Protein AF-A0A1F5BTG6-F1 (afdb_monomer)

Structure (mmCIF, N/CA/C/O backbone):
data_AF-A0A1F5BTG6-F1
#
_entry.id   AF-A0A1F5BTG6-F1
#
loop_
_atom_site.group_PDB
_atom_site.id
_atom_site.type_symbol
_atom_site.label_atom_id
_atom_site.label_alt_id
_atom_site.label_comp_id
_atom_site.label_asym_id
_atom_site.label_entity_id
_atom_site.label_seq_id
_atom_site.pdbx_PDB_ins_code
_atom_site.Cartn_x
_atom_site.Cartn_y
_atom_site.Cartn_z
_atom_site.occupancy
_atom_site.B_iso_or_equiv
_atom_site.auth_seq_id
_atom_site.auth_comp_id
_atom_site.auth_asym_id
_atom_site.auth_atom_id
_atom_site.pdbx_PDB_model_num
ATOM 1 N N . MET A 1 1 ? 21.180 -3.484 -105.255 1.00 39.41 1 MET A N 1
ATOM 2 C CA . MET A 1 1 ? 22.622 -3.281 -105.509 1.00 39.41 1 MET A CA 1
ATOM 3 C C . MET A 1 1 ? 23.350 -3.537 -104.195 1.00 39.41 1 MET A C 1
ATOM 5 O O . MET A 1 1 ? 22.940 -2.986 -103.186 1.00 39.41 1 MET A O 1
ATOM 9 N N . HIS A 1 2 ? 24.281 -4.492 -104.203 1.00 38.62 2 HIS A N 1
ATOM 10 C CA . HIS A 1 2 ? 24.986 -5.088 -103.058 1.00 38.62 2 HIS A CA 1
ATOM 11 C C . HIS A 1 2 ? 25.896 -4.120 -102.271 1.00 38.62 2 HIS A C 1
ATOM 13 O O . HIS A 1 2 ? 26.519 -3.271 -102.896 1.00 38.62 2 HIS A O 1
ATOM 19 N N . MET A 1 3 ? 26.059 -4.336 -100.952 1.00 36.81 3 MET A N 1
ATOM 20 C CA . MET A 1 3 ? 27.291 -4.822 -100.259 1.00 36.81 3 MET A CA 1
ATOM 21 C C . MET A 1 3 ? 27.275 -4.434 -98.751 1.00 36.81 3 MET A C 1
ATOM 23 O O . MET A 1 3 ? 27.043 -3.273 -98.449 1.00 36.81 3 MET A O 1
ATOM 27 N N . VAL A 1 4 ? 27.218 -5.388 -97.794 1.00 46.12 4 VAL A N 1
ATOM 28 C CA . VAL A 1 4 ? 28.295 -5.981 -96.919 1.00 46.12 4 VAL A CA 1
ATOM 29 C C . VAL A 1 4 ? 29.025 -4.935 -96.032 1.00 46.12 4 VAL A C 1
ATOM 31 O O . VAL A 1 4 ? 29.441 -3.928 -96.580 1.00 46.12 4 VAL A O 1
ATOM 34 N N . TYR A 1 5 ? 29.195 -4.986 -94.693 1.00 41.00 5 TYR A N 1
ATOM 35 C CA . TYR A 1 5 ? 29.630 -5.981 -93.669 1.00 41.00 5 TYR A CA 1
ATOM 36 C C . TYR A 1 5 ? 29.145 -5.496 -92.265 1.00 41.00 5 TYR A C 1
ATOM 38 O O . TYR A 1 5 ? 29.094 -4.292 -92.045 1.00 41.00 5 TYR A O 1
ATOM 46 N N . TRP A 1 6 ? 28.569 -6.300 -91.356 1.00 41.28 6 TRP A N 1
ATOM 47 C CA . TRP A 1 6 ? 29.151 -7.127 -90.262 1.00 41.28 6 TRP A CA 1
ATOM 48 C C . TRP A 1 6 ? 30.270 -6.519 -89.368 1.00 41.28 6 TRP A C 1
ATOM 50 O O . TRP A 1 6 ? 31.371 -6.275 -89.846 1.00 41.28 6 TRP A O 1
ATOM 60 N N . GLN A 1 7 ? 29.975 -6.440 -88.051 1.00 37.97 7 GLN A N 1
ATOM 61 C CA . GLN A 1 7 ? 30.771 -6.907 -86.885 1.00 37.97 7 GLN A CA 1
ATOM 62 C C . GLN A 1 7 ? 31.171 -5.904 -85.761 1.00 37.97 7 GLN A C 1
ATOM 64 O O . GLN A 1 7 ? 31.916 -4.954 -85.960 1.00 37.97 7 GLN A O 1
ATOM 69 N N . GLU A 1 8 ? 30.645 -6.216 -84.563 1.00 39.84 8 GLU A N 1
ATOM 70 C CA . GLU A 1 8 ? 31.112 -6.060 -83.164 1.00 39.84 8 GLU A CA 1
ATOM 71 C C . GLU A 1 8 ? 32.089 -4.940 -82.744 1.00 39.84 8 GLU A C 1
ATOM 73 O O . GLU A 1 8 ? 33.246 -4.909 -83.151 1.00 39.84 8 GLU A O 1
ATOM 78 N N . ARG A 1 9 ? 31.716 -4.211 -81.675 1.00 43.03 9 ARG A N 1
ATOM 79 C CA . ARG A 1 9 ? 32.494 -4.247 -80.418 1.00 43.03 9 ARG A CA 1
ATOM 80 C C . ARG A 1 9 ? 31.725 -3.724 -79.204 1.00 43.03 9 ARG A C 1
ATOM 82 O O . ARG A 1 9 ? 31.220 -2.609 -79.164 1.00 43.03 9 ARG A O 1
ATOM 89 N N . THR A 1 10 ? 31.712 -4.582 -78.198 1.00 42.50 10 THR A N 1
ATOM 90 C CA . THR A 1 10 ? 31.412 -4.366 -76.786 1.00 42.50 10 THR A CA 1
ATOM 91 C C . THR A 1 10 ? 32.434 -3.461 -76.079 1.00 42.50 10 THR A C 1
ATOM 93 O O . THR A 1 10 ? 33.612 -3.470 -76.435 1.00 42.50 10 THR A O 1
ATOM 96 N N . PHE A 1 11 ? 31.986 -2.897 -74.947 1.00 40.28 11 PHE A N 1
ATOM 97 C CA . PHE A 1 11 ? 32.727 -2.639 -73.695 1.00 40.28 11 PHE A CA 1
ATOM 98 C C . PHE A 1 11 ? 33.263 -1.216 -73.396 1.00 40.28 11 PHE A C 1
ATOM 100 O O . PHE A 1 11 ? 33.964 -0.609 -74.196 1.00 40.28 11 PHE A O 1
ATOM 107 N N . ILE A 1 12 ? 33.037 -0.818 -72.124 1.00 42.66 12 ILE A N 1
ATOM 108 C CA . ILE A 1 12 ? 33.575 0.318 -71.329 1.00 42.66 12 ILE A CA 1
ATOM 109 C C . ILE A 1 12 ? 32.781 1.639 -71.509 1.00 42.66 12 ILE A C 1
ATOM 111 O O . ILE A 1 12 ? 32.830 2.245 -72.565 1.00 42.66 12 ILE A O 1
ATOM 115 N N . SER A 1 13 ? 32.008 2.163 -70.543 1.00 42.94 13 SER A N 1
ATOM 116 C CA . SER A 1 13 ? 32.310 2.341 -69.115 1.00 42.94 13 SER A CA 1
ATOM 117 C C . SER A 1 13 ? 31.089 2.168 -68.180 1.00 42.94 13 SER A C 1
ATOM 119 O O . SER A 1 13 ? 30.293 3.071 -67.934 1.00 42.94 13 SER A O 1
ATOM 121 N N . ASN A 1 14 ? 31.018 1.008 -67.524 1.00 42.38 14 ASN A N 1
ATOM 122 C CA . ASN A 1 14 ? 30.457 0.904 -66.176 1.00 42.38 14 ASN A CA 1
ATOM 123 C C . ASN A 1 14 ? 31.445 1.589 -65.226 1.00 42.38 14 ASN A C 1
ATOM 125 O O . ASN A 1 14 ? 32.495 1.003 -64.991 1.00 42.38 14 ASN A O 1
ATOM 129 N N . ASN A 1 15 ? 31.169 2.801 -64.720 1.00 45.69 15 ASN A N 1
ATOM 130 C CA . ASN A 1 15 ? 31.742 3.255 -63.433 1.00 45.69 15 ASN A CA 1
ATOM 131 C C . ASN A 1 15 ? 31.206 4.570 -62.834 1.00 45.69 15 ASN A C 1
ATOM 133 O O . ASN A 1 15 ? 31.690 4.962 -61.774 1.00 45.69 15 ASN A O 1
ATOM 137 N N . LEU A 1 16 ? 30.202 5.238 -63.419 1.00 41.59 16 LEU A N 1
ATOM 138 C CA . LEU A 1 16 ? 29.724 6.516 -62.856 1.00 41.59 16 LEU A CA 1
ATOM 139 C C . LEU A 1 16 ? 28.307 6.494 -62.263 1.00 41.59 16 LEU A C 1
ATOM 141 O O . LEU A 1 16 ? 28.033 7.255 -61.344 1.00 41.59 16 LEU A O 1
ATOM 145 N N . ILE A 1 17 ? 27.432 5.575 -62.680 1.00 42.06 17 ILE A N 1
ATOM 146 C CA . ILE A 1 17 ? 26.042 5.516 -62.175 1.00 42.06 17 ILE A CA 1
ATOM 147 C C . ILE A 1 17 ? 25.890 4.535 -60.990 1.00 42.06 17 ILE A C 1
ATOM 149 O O . ILE A 1 17 ? 24.921 4.580 -60.241 1.00 42.06 17 ILE A O 1
ATOM 153 N N . MET A 1 18 ? 26.910 3.715 -60.718 1.00 34.25 18 MET A N 1
ATOM 154 C CA . MET A 1 18 ? 26.893 2.696 -59.656 1.00 34.25 18 MET A CA 1
ATOM 155 C C . MET A 1 18 ? 27.550 3.142 -58.329 1.00 34.25 18 MET A C 1
ATOM 157 O O . MET A 1 18 ? 27.794 2.309 -57.456 1.00 34.25 18 MET A O 1
ATOM 161 N N . ARG A 1 19 ? 27.851 4.443 -58.159 1.00 40.31 19 ARG A N 1
ATOM 162 C CA . ARG A 1 19 ? 28.445 5.011 -56.923 1.00 40.31 19 ARG A CA 1
ATOM 163 C C . ARG A 1 19 ? 27.505 5.910 -56.108 1.00 40.31 19 ARG A C 1
ATOM 165 O O . ARG A 1 19 ? 27.903 6.337 -55.035 1.00 40.31 19 ARG A O 1
ATOM 172 N N . ILE A 1 20 ? 26.259 6.121 -56.547 1.00 34.53 20 ILE A N 1
ATOM 173 C CA . ILE A 1 20 ? 25.233 6.857 -55.770 1.00 34.53 20 ILE A CA 1
ATOM 174 C C . ILE A 1 20 ? 24.143 5.915 -55.205 1.00 34.53 20 ILE A C 1
ATOM 176 O O . ILE A 1 20 ? 23.381 6.296 -54.329 1.00 34.53 20 ILE A O 1
ATOM 180 N N . ILE A 1 21 ? 24.139 4.631 -55.589 1.00 36.47 21 ILE A N 1
ATOM 181 C CA . ILE A 1 21 ? 23.213 3.602 -55.058 1.00 36.47 21 ILE A CA 1
ATOM 182 C C . ILE A 1 21 ? 23.893 2.712 -53.984 1.00 36.47 21 ILE A C 1
ATOM 184 O O . ILE A 1 21 ? 23.321 1.751 -53.485 1.00 36.47 21 ILE A O 1
ATOM 188 N N . LYS A 1 22 ? 25.118 3.058 -53.555 1.00 32.22 22 LYS A N 1
ATOM 189 C CA . LYS A 1 22 ? 25.833 2.400 -52.440 1.00 32.22 22 LYS A CA 1
ATOM 190 C C . LYS A 1 22 ? 25.800 3.197 -51.125 1.00 32.22 22 LYS A C 1
ATOM 192 O O . LYS A 1 22 ? 26.677 3.032 -50.287 1.00 32.22 22 LYS A O 1
ATOM 197 N N . SER A 1 23 ? 24.765 4.005 -50.910 1.00 34.06 23 SER A N 1
ATOM 198 C CA . SER A 1 23 ? 24.296 4.355 -49.561 1.00 34.06 23 SER A CA 1
ATOM 199 C C . SER A 1 23 ? 23.211 3.348 -49.204 1.00 34.06 23 SER A C 1
ATOM 201 O O . SER A 1 23 ? 22.016 3.607 -49.311 1.00 34.06 23 SER A O 1
ATOM 203 N N . ILE A 1 24 ? 23.677 2.128 -48.946 1.00 36.19 24 ILE A N 1
ATOM 204 C CA . ILE A 1 24 ? 22.864 0.942 -48.711 1.00 36.19 24 ILE A CA 1
ATOM 205 C C . ILE A 1 24 ? 21.989 1.199 -47.488 1.00 36.19 24 ILE A C 1
ATOM 207 O O . ILE A 1 24 ? 22.484 1.445 -46.390 1.00 36.19 24 ILE A O 1
ATOM 211 N N . ALA A 1 25 ? 20.683 1.125 -47.718 1.00 38.09 25 ALA A N 1
ATOM 212 C CA . ALA A 1 25 ? 19.673 0.931 -46.705 1.00 38.09 25 ALA A CA 1
ATOM 213 C C . ALA A 1 25 ? 20.088 -0.221 -45.777 1.00 38.09 25 ALA A C 1
ATOM 215 O O . ALA A 1 25 ? 19.951 -1.391 -46.122 1.00 38.09 25 ALA A O 1
ATOM 216 N N . ILE A 1 26 ? 20.570 0.118 -44.585 1.00 41.53 26 ILE A N 1
ATOM 217 C CA . ILE A 1 26 ? 20.525 -0.772 -43.423 1.00 41.53 26 ILE A CA 1
ATOM 218 C C . ILE A 1 26 ? 19.457 -0.198 -42.491 1.00 41.53 26 ILE A C 1
ATOM 220 O O . ILE A 1 26 ? 19.691 0.174 -41.351 1.00 41.53 26 ILE A O 1
ATOM 224 N N . ALA A 1 27 ? 18.252 -0.094 -43.044 1.00 35.97 27 ALA A N 1
ATOM 225 C CA . ALA A 1 27 ? 17.015 -0.194 -42.293 1.00 35.97 27 ALA A CA 1
ATOM 226 C C . ALA A 1 27 ? 16.498 -1.629 -42.472 1.00 35.97 27 ALA A C 1
ATOM 228 O O . ALA A 1 27 ? 15.364 -1.858 -42.882 1.00 35.97 27 ALA A O 1
ATOM 229 N N . THR A 1 28 ? 17.352 -2.630 -42.238 1.00 33.69 28 THR A N 1
ATOM 230 C CA . THR A 1 28 ? 16.839 -3.966 -41.946 1.00 33.69 28 THR A CA 1
ATOM 231 C C . THR A 1 28 ? 16.294 -3.904 -40.539 1.00 33.69 28 THR A C 1
ATOM 233 O O . THR A 1 28 ? 17.047 -3.942 -39.567 1.00 33.69 28 THR A O 1
ATOM 236 N N . LEU A 1 29 ? 14.972 -3.764 -40.486 1.00 41.56 29 LEU A N 1
ATOM 237 C CA . LEU A 1 29 ? 14.095 -4.226 -39.425 1.00 41.56 29 LEU A CA 1
ATOM 238 C C . LEU A 1 29 ? 14.565 -5.632 -39.007 1.00 41.56 29 LEU A C 1
ATOM 240 O O . LEU A 1 29 ? 14.145 -6.644 -39.560 1.00 41.56 29 LEU A O 1
ATOM 244 N N . PHE A 1 30 ? 15.531 -5.701 -38.097 1.00 37.28 30 PHE A N 1
ATOM 245 C CA . PHE A 1 30 ? 15.916 -6.944 -37.456 1.00 37.28 30 PHE A CA 1
ATOM 246 C C . PHE A 1 30 ? 14.927 -7.099 -36.308 1.00 37.28 30 PHE A C 1
ATOM 248 O O . PHE A 1 30 ? 15.165 -6.635 -35.199 1.00 37.28 30 PHE A O 1
ATOM 255 N N . VAL A 1 31 ? 13.768 -7.676 -36.614 1.00 39.88 31 VAL A N 1
ATOM 256 C CA . VAL A 1 31 ? 12.917 -8.289 -35.598 1.00 39.88 31 VAL A CA 1
ATOM 257 C C . VAL A 1 31 ? 13.333 -9.754 -35.563 1.00 39.88 31 VAL A C 1
ATOM 259 O O . VAL A 1 31 ? 12.815 -10.548 -36.351 1.00 39.88 31 VAL A O 1
ATOM 262 N N . PRO A 1 32 ? 14.296 -10.161 -34.718 1.00 37.94 32 PRO A N 1
ATOM 263 C CA . PRO A 1 32 ? 14.306 -11.547 -34.316 1.00 37.94 32 PRO A CA 1
ATOM 264 C C . PRO A 1 32 ? 13.028 -11.739 -33.492 1.00 37.94 32 PRO A C 1
ATOM 266 O O . PRO A 1 32 ? 12.871 -11.133 -32.433 1.00 37.94 32 PRO A O 1
ATOM 269 N N . LEU A 1 33 ? 12.089 -12.546 -33.999 1.00 40.47 33 LEU A N 1
ATOM 270 C CA . LEU A 1 33 ? 11.065 -13.155 -33.154 1.00 40.47 33 LEU A CA 1
ATOM 271 C C . LEU A 1 33 ? 11.810 -14.032 -32.143 1.00 40.47 33 LEU A C 1
ATOM 273 O O . LEU A 1 33 ? 12.108 -15.197 -32.402 1.00 40.47 33 LEU A O 1
ATOM 277 N N . LEU A 1 34 ? 12.177 -13.445 -31.013 1.00 39.62 34 LEU A N 1
ATOM 278 C CA . LEU A 1 34 ? 12.634 -14.180 -29.854 1.00 39.62 34 LEU A CA 1
ATOM 279 C C . LEU A 1 34 ? 11.406 -14.446 -28.996 1.00 39.62 34 LEU A C 1
ATOM 281 O O . LEU A 1 34 ? 10.863 -13.555 -28.350 1.00 39.62 34 LEU A O 1
ATOM 285 N N . VAL A 1 35 ? 10.952 -15.695 -29.034 1.00 46.97 35 VAL A N 1
ATOM 286 C CA . VAL A 1 35 ? 10.006 -16.221 -28.054 1.00 46.97 35 VAL A CA 1
ATOM 287 C C . VAL A 1 35 ? 10.794 -16.408 -26.760 1.00 46.97 35 VAL A C 1
ATOM 289 O O . VAL A 1 35 ? 11.524 -17.386 -26.608 1.00 46.97 35 VAL A O 1
ATOM 292 N N . PHE A 1 36 ? 10.700 -15.434 -25.857 1.00 39.94 36 PHE A N 1
ATOM 293 C CA . PHE A 1 36 ? 11.226 -15.548 -24.502 1.00 39.94 36 PHE A CA 1
ATOM 294 C C . PHE A 1 36 ? 10.173 -16.166 -23.579 1.00 39.94 36 PHE A C 1
ATOM 296 O O . PHE A 1 36 ? 8.971 -15.952 -23.741 1.00 39.94 36 PHE A O 1
ATOM 303 N N . GLY A 1 37 ? 10.644 -16.999 -22.649 1.00 40.28 37 GLY A N 1
ATOM 304 C CA . GLY A 1 37 ? 9.807 -17.737 -21.712 1.00 40.28 37 GLY A CA 1
ATOM 305 C C . GLY A 1 37 ? 8.946 -16.800 -20.875 1.00 40.28 37 GLY A C 1
ATOM 306 O O . GLY A 1 37 ? 9.442 -15.836 -20.298 1.00 40.28 37 GLY A O 1
ATOM 307 N N . GLN A 1 38 ? 7.655 -17.116 -20.806 1.00 37.41 38 GLN A N 1
ATOM 308 C CA . GLN A 1 38 ? 6.714 -16.439 -19.930 1.00 37.41 38 GLN A CA 1
ATOM 309 C C . GLN A 1 38 ? 7.119 -16.734 -18.481 1.00 37.41 38 GLN A C 1
ATOM 311 O O . GLN A 1 38 ? 6.840 -17.808 -17.950 1.00 37.41 38 GLN A O 1
ATOM 316 N N . GLY A 1 39 ? 7.796 -15.779 -17.839 1.00 40.12 39 GLY A N 1
ATOM 317 C CA . GLY A 1 39 ? 7.707 -15.651 -16.386 1.00 40.12 39 GLY A CA 1
ATOM 318 C C . GLY A 1 39 ? 6.237 -15.470 -15.985 1.00 40.12 39 GLY A C 1
ATOM 319 O O . GLY A 1 39 ? 5.410 -15.196 -16.864 1.00 40.12 39 GLY A O 1
ATOM 320 N N . PRO A 1 40 ? 5.877 -15.638 -14.702 1.00 36.00 40 PRO A N 1
ATOM 321 C CA . PRO A 1 40 ? 4.514 -15.400 -14.240 1.00 36.00 40 PRO A CA 1
ATOM 322 C C . PRO A 1 40 ? 4.140 -13.958 -14.586 1.00 36.00 40 PRO A C 1
ATOM 324 O O . PRO A 1 40 ? 4.556 -13.019 -13.925 1.00 36.00 40 PRO A O 1
ATOM 327 N N . SER A 1 41 ? 3.444 -13.791 -15.704 1.00 45.66 41 SER A N 1
ATOM 328 C CA . SER A 1 41 ? 3.047 -12.494 -16.216 1.00 45.66 41 SER A CA 1
ATOM 329 C C . SER A 1 41 ? 1.666 -12.257 -15.644 1.00 45.66 41 SER A C 1
ATOM 331 O O . SER A 1 41 ? 0.756 -13.052 -15.895 1.00 45.66 41 SER A O 1
ATOM 333 N N . THR A 1 42 ? 1.502 -11.188 -14.877 1.00 53.88 42 THR A N 1
ATOM 334 C CA . THR A 1 42 ? 0.176 -10.624 -14.639 1.00 53.88 42 THR A CA 1
ATOM 335 C C . THR A 1 42 ? -0.474 -10.421 -16.013 1.00 53.88 42 THR A C 1
ATOM 337 O O . THR A 1 42 ? 0.098 -9.804 -16.916 1.00 53.88 42 THR A O 1
ATOM 340 N N . ILE A 1 43 ? -1.612 -11.077 -16.255 1.00 69.00 43 ILE A N 1
ATOM 341 C CA . ILE A 1 43 ? -2.264 -11.023 -17.567 1.00 69.00 43 ILE A CA 1
ATOM 342 C C . ILE A 1 43 ? -2.888 -9.634 -17.693 1.00 69.00 43 ILE A C 1
ATOM 344 O O . ILE A 1 43 ? -3.987 -9.395 -17.198 1.00 69.00 43 ILE A O 1
ATOM 348 N N . LEU A 1 44 ? -2.163 -8.717 -18.333 1.00 82.38 44 LEU A N 1
ATOM 349 C CA . LEU A 1 44 ? -2.675 -7.394 -18.667 1.00 82.38 44 LEU A CA 1
ATOM 350 C C . LEU A 1 44 ? -3.867 -7.509 -19.632 1.00 82.38 44 LEU A C 1
ATOM 352 O O . LEU A 1 44 ? -3.887 -8.401 -20.491 1.00 82.38 44 LEU A O 1
ATOM 356 N N . PRO A 1 45 ? -4.856 -6.604 -19.527 1.00 88.06 45 PRO A N 1
ATOM 357 C CA . PRO A 1 45 ? -5.934 -6.520 -20.499 1.00 88.06 45 PRO A CA 1
ATOM 358 C C . PRO A 1 45 ? -5.403 -6.101 -21.880 1.00 88.06 45 PRO A C 1
ATOM 360 O O . PRO A 1 45 ? -4.235 -5.755 -22.064 1.00 88.06 45 PRO A O 1
ATOM 363 N N . ASN A 1 46 ? -6.276 -6.136 -22.886 1.00 86.00 46 ASN A N 1
ATOM 364 C CA . ASN A 1 46 ? -5.925 -5.647 -24.215 1.00 86.00 46 ASN A CA 1
ATOM 365 C C . ASN A 1 46 ? -5.707 -4.123 -24.174 1.00 86.00 46 ASN A C 1
ATOM 367 O O . ASN A 1 46 ? -6.581 -3.399 -23.709 1.00 86.00 46 ASN A O 1
ATOM 371 N N . ALA A 1 47 ? -4.581 -3.658 -24.719 1.00 87.00 47 ALA A N 1
ATOM 372 C CA . ALA A 1 47 ? -4.219 -2.242 -24.801 1.00 87.00 47 ALA A CA 1
ATOM 373 C C . ALA A 1 47 ? -5.161 -1.387 -25.671 1.00 87.00 47 ALA A C 1
ATOM 375 O O . ALA A 1 47 ? -5.074 -0.166 -25.642 1.00 87.00 47 ALA A O 1
ATOM 376 N N . GLY A 1 48 ? -6.027 -2.000 -26.486 1.00 86.56 48 GLY A N 1
ATOM 377 C CA . GLY A 1 48 ? -6.959 -1.264 -27.336 1.00 86.56 48 GLY A CA 1
ATOM 378 C C . GLY A 1 48 ? -6.244 -0.372 -28.356 1.00 86.56 48 GLY A C 1
ATOM 379 O O . GLY A 1 48 ? -5.278 -0.784 -29.004 1.00 86.56 48 GLY A O 1
ATOM 380 N N . LEU A 1 49 ? -6.754 0.848 -28.550 1.00 89.62 49 LEU A N 1
ATOM 381 C CA . LEU A 1 49 ? -6.077 1.855 -29.366 1.00 89.62 49 LEU A CA 1
ATOM 382 C C . LEU A 1 49 ? -5.089 2.612 -28.483 1.00 89.62 49 LEU A C 1
ATOM 384 O O . LEU A 1 49 ? -5.507 3.288 -27.560 1.00 89.62 49 LEU A O 1
ATOM 388 N N . THR A 1 50 ? -3.801 2.580 -28.816 1.00 93.06 50 THR A N 1
ATOM 389 C CA . THR A 1 50 ? -2.793 3.356 -28.077 1.00 93.06 50 THR A CA 1
ATOM 390 C C . THR A 1 50 ? -2.872 4.857 -28.403 1.00 93.06 50 THR A C 1
ATOM 392 O O . THR A 1 50 ? -3.284 5.199 -29.519 1.00 93.06 50 THR A O 1
ATOM 395 N N . PRO A 1 51 ? -2.340 5.748 -27.545 1.00 93.69 51 PRO A N 1
ATOM 396 C CA . PRO A 1 51 ? -2.271 7.193 -27.783 1.00 93.69 51 PRO A CA 1
ATOM 397 C C . PRO A 1 51 ? -1.571 7.631 -29.077 1.00 93.69 51 PRO A C 1
ATOM 399 O O . PRO A 1 51 ? -1.846 8.715 -29.583 1.00 93.69 51 PRO A O 1
ATOM 402 N N . ASP A 1 52 ? -0.713 6.786 -29.652 1.00 90.31 52 ASP A N 1
ATOM 403 C CA . ASP A 1 52 ? -0.084 7.022 -30.959 1.00 90.31 52 ASP A CA 1
ATOM 404 C C . ASP A 1 52 ? -1.056 6.881 -32.150 1.00 90.31 52 ASP A C 1
ATOM 406 O O . ASP A 1 52 ? -0.724 7.245 -33.281 1.00 90.31 52 ASP A O 1
ATOM 410 N N . SER A 1 53 ? -2.253 6.332 -31.930 1.00 90.56 53 SER A N 1
ATOM 411 C CA . SER A 1 53 ? -3.273 6.160 -32.961 1.00 90.56 53 SER A CA 1
ATOM 412 C C . SER A 1 53 ? -4.036 7.461 -33.208 1.00 90.56 53 SER A C 1
ATOM 414 O O . SER A 1 53 ? -4.573 8.071 -32.285 1.00 90.56 53 SER A O 1
ATOM 416 N N . ALA A 1 54 ? -4.226 7.826 -34.480 1.00 89.62 54 ALA A N 1
ATOM 417 C CA . ALA A 1 54 ? -5.104 8.937 -34.873 1.00 89.62 54 ALA A CA 1
ATOM 418 C C . ALA A 1 54 ? -6.563 8.749 -34.401 1.00 89.62 54 ALA A C 1
ATOM 420 O O . ALA A 1 54 ? -7.325 9.709 -34.293 1.00 89.62 54 ALA A O 1
ATOM 421 N N . TRP A 1 55 ? -6.943 7.507 -34.098 1.00 90.50 55 TRP A N 1
ATOM 422 C CA . TRP A 1 55 ? -8.274 7.109 -33.656 1.00 90.50 55 TRP A CA 1
ATOM 423 C C . TRP A 1 55 ? -8.386 6.962 -32.134 1.00 90.50 55 TRP A C 1
ATOM 425 O O . TRP A 1 55 ? -9.435 6.557 -31.643 1.00 90.50 55 TRP A O 1
ATOM 435 N N . TYR A 1 56 ? -7.345 7.326 -31.376 1.00 89.88 56 TYR A N 1
ATOM 436 C CA . TYR A 1 56 ? -7.317 7.210 -29.913 1.00 89.88 56 TYR A CA 1
ATOM 437 C C . TYR A 1 56 ? -8.477 7.930 -29.210 1.00 89.88 56 TYR A C 1
ATOM 439 O O . TYR A 1 56 ? -8.901 7.565 -28.119 1.00 89.88 56 TYR A O 1
ATOM 447 N N . PHE A 1 57 ? -9.055 8.953 -29.840 1.00 88.00 57 PHE A N 1
ATOM 448 C CA . PHE A 1 57 ? -10.230 9.625 -29.293 1.00 88.00 57 PHE A CA 1
ATOM 449 C C . PHE A 1 57 ? -11.450 8.703 -29.131 1.00 88.00 57 PHE A C 1
ATOM 451 O O . PHE A 1 57 ? -12.283 8.993 -28.276 1.00 88.00 57 PHE A O 1
ATOM 458 N N . PHE A 1 58 ? -11.570 7.620 -29.911 1.00 85.25 58 PHE A N 1
ATOM 459 C CA . PHE A 1 58 ? -12.645 6.640 -29.731 1.00 85.25 58 PHE A CA 1
ATOM 460 C C . PHE A 1 58 ? -12.477 5.834 -28.449 1.00 85.25 58 PHE A C 1
ATOM 462 O O . PHE A 1 58 ? -13.480 5.514 -27.817 1.00 85.25 58 PHE A O 1
ATOM 469 N N . ASP A 1 59 ? -11.235 5.557 -28.053 1.00 88.12 59 ASP A N 1
ATOM 470 C CA . ASP A 1 59 ? -10.934 4.914 -26.777 1.00 88.12 59 ASP A CA 1
ATOM 471 C C . ASP A 1 59 ? -11.399 5.812 -25.624 1.00 88.12 59 ASP A C 1
ATOM 473 O O . ASP A 1 59 ? -12.298 5.451 -24.865 1.00 88.12 59 ASP A O 1
ATOM 477 N N . LYS A 1 60 ? -10.950 7.075 -25.638 1.00 88.31 60 LYS A N 1
ATOM 478 C CA . LYS A 1 60 ? -11.363 8.106 -24.670 1.00 88.31 60 LYS A CA 1
ATOM 479 C C . LYS A 1 60 ? -12.876 8.302 -24.605 1.00 88.31 60 LYS A C 1
ATOM 481 O O . LYS A 1 60 ? -13.441 8.491 -23.529 1.00 88.31 60 LYS A O 1
ATOM 486 N N . LEU A 1 61 ? -13.544 8.292 -25.758 1.00 84.56 61 LEU A N 1
ATOM 487 C CA . LEU A 1 61 ? -14.999 8.389 -25.828 1.00 84.56 61 LEU A CA 1
ATOM 488 C C . LEU A 1 61 ? -15.660 7.151 -25.213 1.00 84.56 61 LEU A C 1
ATOM 490 O O . LEU A 1 61 ? -16.622 7.289 -24.464 1.00 84.56 61 LEU A O 1
ATOM 494 N N . GLY A 1 62 ? -15.151 5.956 -25.511 1.00 86.38 62 GLY A N 1
ATOM 495 C CA . GLY A 1 62 ? -15.643 4.703 -24.948 1.00 86.38 62 GLY A CA 1
ATOM 496 C C . GLY A 1 62 ? -15.542 4.678 -23.424 1.00 86.38 62 GLY A C 1
ATOM 497 O O . GLY A 1 62 ? -16.517 4.339 -22.753 1.00 86.38 62 GLY A O 1
ATOM 498 N N . GLU A 1 63 ? -14.408 5.104 -22.873 1.00 91.25 63 GLU A N 1
ATOM 499 C CA . GLU A 1 63 ? -14.204 5.223 -21.428 1.00 91.25 63 GLU A CA 1
ATOM 500 C C . GLU A 1 63 ? -15.142 6.250 -20.801 1.00 91.25 63 GLU A C 1
ATOM 502 O O . GLU A 1 63 ? -15.807 5.943 -19.815 1.00 91.25 63 GLU A O 1
ATOM 507 N N . ALA A 1 64 ? -15.263 7.440 -21.401 1.00 88.25 64 ALA A N 1
ATOM 508 C CA . ALA A 1 64 ? -16.176 8.475 -20.926 1.00 88.25 64 ALA A CA 1
ATOM 509 C C . ALA A 1 64 ? -17.630 7.981 -20.912 1.00 88.25 64 ALA A C 1
ATOM 511 O O . ALA A 1 64 ? -18.373 8.263 -19.974 1.00 88.25 64 ALA A O 1
ATOM 512 N N . MET A 1 65 ? -18.033 7.199 -21.917 1.00 83.00 65 MET A N 1
ATOM 513 C CA . MET A 1 65 ? -19.361 6.590 -21.971 1.00 83.00 65 MET A CA 1
ATOM 514 C C . MET A 1 65 ? -19.537 5.531 -20.878 1.00 83.00 65 MET A C 1
ATOM 516 O O . MET A 1 65 ? -20.517 5.581 -20.136 1.00 83.00 65 MET A O 1
ATOM 520 N N . ARG A 1 66 ? -18.590 4.599 -20.723 1.00 90.25 66 ARG A N 1
ATOM 521 C CA . ARG A 1 66 ? -18.633 3.594 -19.644 1.00 90.25 66 ARG A CA 1
ATOM 522 C C . ARG A 1 66 ? -18.680 4.259 -18.266 1.00 90.25 66 ARG A C 1
ATOM 524 O O . ARG A 1 66 ? -19.490 3.865 -17.430 1.00 90.25 66 ARG A O 1
ATOM 531 N N . ASP A 1 67 ? -17.877 5.294 -18.045 1.00 89.62 67 ASP A N 1
ATOM 532 C CA . ASP A 1 67 ? -17.848 6.050 -16.794 1.00 89.62 67 ASP A CA 1
ATOM 533 C C . ASP A 1 67 ? -19.163 6.806 -16.537 1.00 89.62 67 ASP A C 1
ATOM 535 O O . ASP A 1 67 ? -19.651 6.822 -15.403 1.00 89.62 67 ASP A O 1
ATOM 539 N N . LEU A 1 68 ? -19.771 7.381 -17.580 1.00 87.50 68 LEU A N 1
ATOM 540 C CA . LEU A 1 68 ? -21.052 8.089 -17.505 1.00 87.50 68 LEU A CA 1
ATOM 541 C C . LEU A 1 68 ? -22.209 7.162 -17.105 1.00 87.50 68 LEU A C 1
ATOM 543 O O . LEU A 1 68 ? -23.038 7.544 -16.280 1.00 87.50 68 LEU A O 1
ATOM 547 N N . PHE A 1 69 ? -22.258 5.950 -17.663 1.00 88.38 69 PHE A N 1
ATOM 548 C CA . PHE A 1 69 ? -23.302 4.963 -17.360 1.00 88.38 69 PHE A CA 1
ATOM 549 C C . PHE A 1 69 ? -23.004 4.107 -16.119 1.00 88.38 69 PHE A C 1
ATOM 551 O O . PHE A 1 69 ? -23.854 3.329 -15.684 1.00 88.38 69 PHE A O 1
ATOM 558 N N . THR A 1 70 ? -21.832 4.270 -15.499 1.00 88.50 70 THR A N 1
ATOM 559 C CA . THR A 1 70 ? -21.499 3.610 -14.231 1.00 88.50 70 THR A CA 1
ATOM 560 C C . THR A 1 70 ? -21.953 4.476 -13.060 1.00 88.50 70 THR A C 1
ATOM 562 O O . THR A 1 70 ? -21.221 5.306 -12.517 1.00 88.50 70 THR A O 1
ATOM 565 N N . PHE A 1 71 ? -23.219 4.290 -12.682 1.00 86.06 71 PHE A N 1
ATOM 566 C CA . PHE A 1 71 ? -23.877 5.089 -11.644 1.00 86.06 71 PHE A CA 1
ATOM 567 C C . PHE A 1 71 ? -23.453 4.708 -10.220 1.00 86.06 71 PHE A C 1
ATOM 569 O O . PHE A 1 71 ? -23.374 5.572 -9.343 1.00 86.06 71 PHE A O 1
ATOM 576 N N . ASN A 1 72 ? -23.181 3.422 -9.979 1.00 88.06 72 ASN A N 1
ATOM 577 C CA . ASN A 1 72 ? -22.718 2.946 -8.681 1.00 88.06 72 ASN A CA 1
ATOM 578 C C . ASN A 1 72 ? -21.272 3.414 -8.453 1.00 88.06 72 ASN A C 1
ATOM 580 O O . ASN A 1 72 ? -20.404 3.175 -9.284 1.00 88.06 72 ASN A O 1
ATOM 584 N N . LYS A 1 73 ? -21.018 4.089 -7.328 1.00 85.94 73 LYS A N 1
ATOM 585 C CA . LYS A 1 73 ? -19.718 4.704 -7.031 1.00 85.94 73 LYS A CA 1
ATOM 586 C C . LYS A 1 73 ? -18.625 3.679 -6.742 1.00 85.94 73 LYS A C 1
ATOM 588 O O . LYS A 1 73 ? -17.515 3.867 -7.214 1.00 85.94 73 LYS A O 1
ATOM 593 N N . GLU A 1 74 ? -18.945 2.571 -6.083 1.00 82.12 74 GLU A N 1
ATOM 594 C CA . GLU A 1 74 ? -18.006 1.460 -5.901 1.00 82.12 74 GLU A CA 1
ATOM 595 C C . GLU A 1 74 ? -17.594 0.864 -7.254 1.00 82.12 74 GLU A C 1
ATOM 597 O O . GLU A 1 74 ? -16.410 0.761 -7.569 1.00 82.12 74 GLU A O 1
ATOM 602 N N . ALA A 1 75 ? -18.581 0.571 -8.107 1.00 86.69 75 ALA A N 1
ATOM 603 C CA . ALA A 1 75 ? -18.335 0.104 -9.468 1.00 86.69 75 ALA A CA 1
ATOM 604 C C . ALA A 1 75 ? -17.551 1.137 -10.291 1.00 86.69 75 ALA A C 1
ATOM 606 O O . ALA A 1 75 ? -16.724 0.768 -11.116 1.00 86.69 75 ALA A O 1
ATOM 607 N N . LYS A 1 76 ? -17.774 2.433 -10.043 1.00 90.19 76 LYS A N 1
ATOM 608 C CA . LYS A 1 76 ? -17.049 3.524 -10.696 1.00 90.19 76 LYS A CA 1
ATOM 609 C C . LYS A 1 76 ? -15.583 3.561 -10.266 1.00 90.19 76 LYS A C 1
ATOM 611 O O . LYS A 1 76 ? -14.736 3.726 -11.130 1.00 90.19 76 LYS A O 1
ATOM 616 N N . ALA A 1 77 ? -15.274 3.369 -8.982 1.00 88.81 77 ALA A N 1
ATOM 617 C CA . ALA A 1 77 ? -13.892 3.283 -8.504 1.00 88.81 77 ALA A CA 1
ATOM 618 C C . ALA A 1 77 ? -13.156 2.095 -9.142 1.00 88.81 77 ALA A C 1
ATOM 620 O O . ALA A 1 77 ? -12.080 2.265 -9.705 1.00 88.81 77 ALA A O 1
ATOM 621 N N . ARG A 1 78 ? -13.793 0.918 -9.159 1.00 88.50 78 ARG A N 1
ATOM 622 C CA . ARG A 1 78 ? -13.253 -0.283 -9.817 1.00 88.50 78 ARG A CA 1
ATOM 623 C C . ARG A 1 78 ? -13.080 -0.100 -11.323 1.00 88.50 78 ARG A C 1
ATOM 625 O O . ARG A 1 78 ? -12.104 -0.562 -11.895 1.00 88.50 78 ARG A O 1
ATOM 632 N N . LEU A 1 79 ? -13.998 0.607 -11.978 1.00 92.06 79 LEU A N 1
ATOM 633 C CA . LEU A 1 79 ? -13.871 0.920 -13.400 1.00 92.06 79 LEU A CA 1
ATOM 634 C C . LEU A 1 79 ? -12.623 1.769 -13.688 1.00 92.06 79 LEU A C 1
ATOM 636 O O . LEU A 1 79 ? -11.977 1.560 -14.708 1.00 92.06 79 LEU A O 1
ATOM 640 N N . GLN A 1 80 ? -12.256 2.689 -12.790 1.00 93.75 80 GLN A N 1
ATOM 641 C CA . GLN A 1 80 ? -11.017 3.455 -12.942 1.00 93.75 80 GLN A CA 1
ATOM 642 C C . GLN A 1 80 ? -9.774 2.557 -12.847 1.00 93.75 80 GLN A C 1
ATOM 644 O O . GLN A 1 80 ? -8.861 2.734 -13.643 1.00 93.75 80 GLN A O 1
ATOM 649 N N . ILE A 1 81 ? -9.768 1.549 -11.967 1.00 91.44 81 ILE A N 1
ATOM 650 C CA . ILE A 1 81 ? -8.700 0.531 -11.922 1.00 91.44 81 ILE A CA 1
ATOM 651 C C . ILE A 1 81 ? -8.614 -0.247 -13.237 1.00 91.44 81 ILE A C 1
ATOM 653 O O . ILE A 1 81 ? -7.525 -0.475 -13.756 1.00 91.44 81 ILE A O 1
ATOM 657 N N . VAL A 1 82 ? -9.753 -0.626 -13.820 1.00 91.56 82 VAL A N 1
ATOM 658 C CA . VAL A 1 82 ? -9.763 -1.316 -15.119 1.00 91.56 82 VAL A CA 1
ATOM 659 C C . VAL A 1 82 ? -9.117 -0.446 -16.200 1.00 91.56 82 VAL A C 1
ATOM 661 O O . VAL A 1 82 ? -8.279 -0.936 -16.953 1.00 91.56 82 VAL A O 1
ATOM 664 N N . PHE A 1 83 ? -9.443 0.848 -16.244 1.00 94.38 83 PHE A N 1
ATOM 665 C CA . PHE A 1 83 ? -8.794 1.775 -17.173 1.00 94.38 83 PHE A CA 1
ATOM 666 C C . PHE A 1 83 ? -7.299 1.946 -16.879 1.00 94.38 83 PHE A C 1
ATOM 668 O O . PHE A 1 83 ? -6.503 1.986 -17.812 1.00 94.38 83 PHE A O 1
ATOM 675 N N . ALA A 1 84 ? -6.886 1.982 -15.609 1.00 94.06 84 ALA A N 1
ATOM 676 C CA . ALA A 1 84 ? -5.472 1.991 -15.234 1.00 94.06 84 ALA A CA 1
ATOM 677 C C . ALA A 1 84 ? -4.731 0.759 -15.794 1.00 94.06 84 ALA A C 1
ATOM 679 O O . ALA A 1 84 ? -3.688 0.902 -16.431 1.00 94.06 84 ALA A O 1
ATOM 680 N N . ALA A 1 85 ? -5.311 -0.437 -15.672 1.00 93.31 85 ALA A N 1
ATOM 681 C CA . ALA A 1 85 ? -4.748 -1.654 -16.255 1.00 93.31 85 ALA A CA 1
ATOM 682 C C . ALA A 1 85 ? -4.666 -1.595 -17.797 1.00 93.31 85 ALA A C 1
ATOM 684 O O . ALA A 1 85 ? -3.679 -2.051 -18.380 1.00 93.31 85 ALA A O 1
ATOM 685 N N . GLU A 1 86 ? -5.657 -0.995 -18.470 1.00 93.19 86 GLU A N 1
ATOM 686 C CA . GLU A 1 86 ? -5.604 -0.723 -19.917 1.00 93.19 86 GLU A CA 1
ATOM 687 C C . GLU A 1 86 ? -4.460 0.252 -20.265 1.00 93.19 86 GLU A C 1
ATOM 689 O O . GLU A 1 86 ? -3.725 0.017 -21.225 1.00 93.19 86 GLU A O 1
ATOM 694 N N . ARG A 1 87 ? -4.225 1.302 -19.462 1.00 96.62 87 ARG A N 1
ATOM 695 C CA . ARG A 1 87 ? -3.083 2.221 -19.651 1.00 96.62 87 ARG A CA 1
ATOM 696 C C . ARG A 1 87 ? -1.732 1.530 -19.462 1.00 96.62 87 ARG A C 1
ATOM 698 O O . ARG A 1 87 ? -0.828 1.781 -20.252 1.00 96.62 87 ARG A O 1
ATOM 705 N N . ILE A 1 88 ? -1.589 0.616 -18.501 1.00 95.69 88 ILE A N 1
ATOM 706 C CA . ILE A 1 88 ? -0.357 -0.182 -18.345 1.00 95.69 88 ILE A CA 1
ATOM 707 C C . ILE A 1 88 ? -0.111 -1.045 -19.593 1.00 95.69 88 ILE A C 1
ATOM 709 O O . ILE A 1 88 ? 1.019 -1.140 -20.081 1.00 95.69 88 ILE A O 1
ATOM 713 N N . ALA A 1 89 ? -1.168 -1.621 -20.173 1.00 94.56 89 ALA A N 1
ATOM 714 C CA . ALA A 1 89 ? -1.066 -2.356 -21.431 1.00 94.56 89 ALA A CA 1
ATOM 715 C C . ALA A 1 89 ? -0.647 -1.452 -22.611 1.00 94.56 89 ALA A C 1
ATOM 717 O O . ALA A 1 89 ? 0.170 -1.863 -23.436 1.00 94.56 89 ALA A O 1
ATOM 718 N N . GLU A 1 90 ? -1.136 -0.210 -22.685 1.00 95.38 90 GLU A N 1
ATOM 719 C CA . GLU A 1 90 ? -0.671 0.774 -23.675 1.00 95.38 90 GLU A CA 1
ATOM 720 C C . GLU A 1 90 ? 0.803 1.137 -23.492 1.00 95.38 90 GLU A C 1
ATOM 722 O O . GLU A 1 90 ? 1.549 1.139 -24.472 1.00 95.38 90 GLU A O 1
ATOM 727 N N . ILE A 1 91 ? 1.231 1.408 -22.253 1.00 96.38 91 ILE A N 1
ATOM 728 C CA . ILE A 1 91 ? 2.629 1.704 -21.906 1.00 96.38 91 ILE A CA 1
ATOM 729 C C . ILE A 1 91 ? 3.529 0.570 -22.393 1.00 96.38 91 ILE A C 1
ATOM 731 O O . ILE A 1 91 ? 4.516 0.823 -23.086 1.00 96.38 91 ILE A O 1
ATOM 735 N N . LYS A 1 92 ? 3.142 -0.683 -22.125 1.00 95.94 92 LYS A N 1
ATOM 736 C CA . LYS A 1 92 ? 3.852 -1.865 -22.620 1.00 95.94 92 LYS A CA 1
ATOM 737 C C . LYS A 1 92 ? 3.997 -1.852 -24.141 1.00 95.94 92 LYS A C 1
ATOM 739 O O . LYS A 1 92 ? 5.115 -1.932 -24.646 1.00 95.94 92 LYS A O 1
ATOM 744 N N . VAL A 1 93 ? 2.891 -1.706 -24.873 1.00 94.38 93 VAL A N 1
ATOM 745 C CA . VAL A 1 93 ? 2.900 -1.711 -26.348 1.00 94.38 93 VAL A CA 1
ATOM 746 C C . VAL A 1 93 ? 3.762 -0.574 -26.909 1.00 94.38 93 VAL A C 1
ATOM 748 O O . VAL A 1 93 ? 4.507 -0.774 -27.870 1.00 94.38 93 VAL A O 1
ATOM 751 N N . LEU A 1 94 ? 3.700 0.616 -26.311 1.00 94.88 94 LEU A N 1
ATOM 752 C CA . LEU A 1 94 ? 4.480 1.778 -26.739 1.00 94.88 94 LEU A CA 1
ATOM 753 C C . LEU A 1 94 ? 5.981 1.581 -26.490 1.00 94.88 94 LEU A C 1
ATOM 755 O O . LEU A 1 94 ? 6.790 1.843 -27.386 1.00 94.88 94 LEU A O 1
ATOM 759 N N . LEU A 1 95 ? 6.357 1.065 -25.316 1.00 94.19 95 LEU A N 1
ATOM 760 C CA . LEU A 1 95 ? 7.746 0.758 -24.975 1.00 94.19 95 LEU A CA 1
ATOM 761 C C . LEU A 1 95 ? 8.323 -0.352 -25.863 1.00 94.19 95 LEU A C 1
ATOM 763 O O . LEU A 1 95 ? 9.474 -0.250 -26.304 1.00 94.19 95 LEU A O 1
ATOM 767 N N . GLU A 1 96 ? 7.541 -1.387 -26.166 1.00 91.62 96 GLU A N 1
ATOM 768 C CA . GLU A 1 96 ? 7.938 -2.468 -27.073 1.00 91.62 96 GLU A CA 1
ATOM 769 C C . GLU A 1 96 ? 8.132 -1.962 -28.509 1.00 91.62 96 GLU A C 1
ATOM 771 O O . GLU A 1 96 ? 9.131 -2.294 -29.150 1.00 91.62 96 GLU A O 1
ATOM 776 N N . ALA A 1 97 ? 7.221 -1.121 -29.009 1.00 90.69 97 ALA A N 1
ATOM 777 C CA . ALA A 1 97 ? 7.243 -0.667 -30.397 1.00 90.69 97 ALA A CA 1
ATOM 778 C C . ALA A 1 97 ? 8.253 0.460 -30.668 1.00 90.69 97 ALA A C 1
ATOM 780 O O . ALA A 1 97 ? 8.864 0.496 -31.738 1.00 90.69 97 ALA A O 1
ATOM 781 N N . LYS A 1 98 ? 8.381 1.421 -29.745 1.00 91.25 98 LYS A N 1
ATOM 782 C CA . LYS A 1 98 ? 9.095 2.691 -29.979 1.00 91.25 98 LYS A CA 1
ATOM 783 C C . LYS A 1 98 ? 9.983 3.145 -28.815 1.00 91.25 98 LYS A C 1
ATOM 785 O O . LYS A 1 98 ? 10.662 4.162 -28.945 1.00 91.25 98 LYS A O 1
ATOM 790 N N . GLY A 1 99 ? 10.013 2.399 -27.711 1.00 92.12 99 GLY A N 1
ATOM 791 C CA . GLY A 1 99 ? 10.841 2.720 -26.549 1.00 92.12 99 GLY A CA 1
ATOM 792 C C . GLY A 1 99 ? 10.379 3.968 -25.798 1.00 92.12 99 GLY A C 1
ATOM 793 O O . GLY A 1 99 ? 9.250 4.432 -25.947 1.00 92.12 99 GLY A O 1
ATOM 794 N N . VAL A 1 100 ? 11.276 4.532 -24.990 1.00 91.31 100 VAL A N 1
ATOM 795 C CA . VAL A 1 100 ? 10.986 5.686 -24.109 1.00 91.31 100 VAL A CA 1
ATOM 796 C C . VAL A 1 100 ? 10.663 6.981 -24.861 1.00 91.31 100 VAL A C 1
ATOM 798 O O . VAL A 1 100 ? 10.099 7.907 -24.286 1.00 91.31 100 VAL A O 1
ATOM 801 N N . ALA A 1 101 ? 11.008 7.049 -26.149 1.00 89.12 101 ALA A N 1
ATOM 802 C CA . ALA A 1 101 ? 10.742 8.192 -27.019 1.00 89.12 101 ALA A CA 1
ATOM 803 C C . ALA A 1 101 ? 9.394 8.090 -27.757 1.00 89.12 101 ALA A C 1
ATOM 805 O O . ALA A 1 101 ? 9.109 8.911 -28.632 1.00 89.12 101 ALA A O 1
ATOM 806 N N . ALA A 1 102 ? 8.573 7.077 -27.454 1.00 92.25 102 ALA A N 1
ATOM 807 C CA . ALA A 1 102 ? 7.257 6.928 -28.058 1.00 92.25 102 ALA A CA 1
ATOM 808 C C . ALA A 1 102 ? 6.390 8.175 -27.763 1.00 92.25 102 ALA A C 1
ATOM 810 O O . ALA A 1 102 ? 6.190 8.502 -26.591 1.00 92.25 102 ALA A O 1
ATOM 811 N N . PRO A 1 103 ? 5.850 8.871 -28.787 1.00 90.25 103 PRO A N 1
ATOM 812 C CA . PRO A 1 103 ? 5.103 10.117 -28.583 1.00 90.25 103 PRO A CA 1
ATOM 813 C C . PRO A 1 103 ? 3.918 9.976 -27.618 1.00 90.25 103 PRO A C 1
ATOM 815 O O . PRO A 1 103 ? 3.625 10.885 -26.846 1.00 90.25 103 PRO A O 1
ATOM 818 N N . GLY A 1 104 ? 3.253 8.823 -27.646 1.00 92.81 104 GLY A N 1
ATOM 819 C CA . GLY A 1 104 ? 2.105 8.496 -26.817 1.00 92.81 104 GLY A CA 1
ATOM 820 C C . GLY A 1 104 ? 2.424 8.032 -25.398 1.00 92.81 104 GLY A C 1
ATOM 821 O O . GLY A 1 104 ? 1.495 7.904 -24.606 1.00 92.81 104 GLY A O 1
ATOM 822 N N . LEU A 1 105 ? 3.692 7.783 -25.050 1.00 94.25 105 LEU A N 1
ATOM 823 C CA . LEU A 1 105 ? 4.057 7.198 -23.753 1.00 94.25 105 LEU A CA 1
ATOM 824 C C . LEU A 1 105 ? 3.696 8.120 -22.589 1.00 94.25 105 LEU A C 1
ATOM 826 O O . LEU A 1 105 ? 2.993 7.698 -21.679 1.00 94.25 105 LEU A O 1
ATOM 830 N N . ALA A 1 106 ? 4.064 9.399 -22.685 1.00 93.94 106 ALA A N 1
ATOM 831 C CA . ALA A 1 106 ? 3.716 10.396 -21.672 1.00 93.94 106 ALA A CA 1
ATOM 832 C C . ALA A 1 106 ? 2.194 10.566 -21.509 1.00 93.94 106 ALA A C 1
ATOM 834 O O . ALA A 1 106 ? 1.705 10.884 -20.427 1.00 93.94 106 ALA A O 1
ATOM 835 N N . VAL A 1 107 ? 1.428 10.344 -22.584 1.00 94.75 107 VAL A N 1
ATOM 836 C CA . VAL A 1 107 ? -0.038 10.389 -22.533 1.00 94.75 107 VAL A CA 1
ATOM 837 C C . VAL A 1 107 ? -0.588 9.172 -21.791 1.00 94.75 107 VAL A C 1
ATOM 839 O O . VAL A 1 107 ? -1.484 9.337 -20.968 1.00 94.75 107 VAL A O 1
ATOM 842 N N . ALA A 1 108 ? -0.064 7.973 -22.054 1.00 96.00 108 ALA A N 1
ATOM 843 C CA . ALA A 1 108 ? -0.481 6.761 -21.354 1.00 96.00 108 ALA A CA 1
ATOM 844 C C . ALA A 1 108 ? -0.125 6.822 -19.854 1.00 96.00 108 ALA A C 1
ATOM 846 O O . ALA A 1 108 ? -0.991 6.567 -19.022 1.00 96.00 108 ALA A O 1
ATOM 847 N N . GLU A 1 109 ? 1.096 7.252 -19.515 1.00 94.44 109 GLU A N 1
ATOM 848 C CA . GLU A 1 109 ? 1.571 7.465 -18.135 1.00 94.44 109 GLU A CA 1
ATOM 849 C C . GLU A 1 109 ? 0.704 8.489 -17.384 1.00 94.44 109 GLU A C 1
ATOM 851 O O . GLU A 1 109 ? 0.191 8.209 -16.302 1.00 94.44 109 GLU A O 1
ATOM 856 N N . GLY A 1 110 ? 0.457 9.661 -17.979 1.00 93.88 110 GLY A N 1
ATOM 857 C CA . GLY A 1 110 ? -0.366 10.687 -17.335 1.00 93.88 110 GLY A CA 1
ATOM 858 C C . GLY A 1 110 ? -1.811 10.235 -17.109 1.00 93.88 110 GLY A C 1
ATOM 859 O O . GLY A 1 110 ? -2.425 10.572 -16.099 1.00 93.88 110 GLY A O 1
ATOM 860 N N . ARG A 1 111 ? -2.365 9.439 -18.030 1.00 94.75 111 ARG A N 1
ATOM 861 C CA . ARG A 1 111 ? -3.715 8.880 -17.879 1.00 94.75 111 ARG A CA 1
ATOM 862 C C . ARG A 1 111 ? -3.776 7.763 -16.849 1.00 94.75 111 ARG A C 1
ATOM 864 O O . ARG A 1 111 ? -4.787 7.665 -16.160 1.00 94.75 111 ARG A O 1
ATOM 871 N N . LEU A 1 112 ? -2.735 6.938 -16.744 1.00 94.75 112 LEU A N 1
ATOM 872 C CA . LEU A 1 112 ? -2.625 5.935 -15.688 1.00 94.75 112 LEU A CA 1
ATOM 873 C C . LEU A 1 112 ? -2.776 6.613 -14.324 1.00 94.75 112 LEU A C 1
ATOM 875 O O . LEU A 1 112 ? -3.703 6.286 -13.585 1.00 94.75 112 LEU A O 1
ATOM 879 N N . GLN A 1 113 ? -1.958 7.635 -14.066 1.00 91.81 113 GLN A N 1
ATOM 880 C CA . GLN A 1 113 ? -2.033 8.423 -12.837 1.00 91.81 113 GLN A CA 1
ATOM 881 C C . GLN A 1 113 ? -3.421 9.051 -12.644 1.00 91.81 113 GLN A C 1
ATOM 883 O O . GLN A 1 113 ? -4.015 8.963 -11.574 1.00 91.81 113 GLN A O 1
ATOM 888 N N . GLU A 1 114 ? -4.006 9.626 -13.698 1.00 93.19 114 GLU A N 1
ATOM 889 C CA . GLU A 1 114 ? -5.342 10.225 -13.630 1.00 93.19 114 GLU A CA 1
ATOM 890 C C . GLU A 1 114 ? -6.423 9.218 -13.187 1.00 93.19 114 GLU A C 1
ATOM 892 O O . GLU A 1 114 ? -7.325 9.559 -12.417 1.00 93.19 114 GLU A O 1
ATOM 897 N N . HIS A 1 115 ? -6.357 7.974 -13.670 1.00 94.19 115 HIS A N 1
ATOM 898 C CA . HIS A 1 115 ? -7.286 6.914 -13.285 1.00 94.19 115 HIS A CA 1
ATOM 899 C C . HIS A 1 115 ? -7.070 6.447 -11.840 1.00 94.19 115 HIS A C 1
ATOM 901 O O . HIS A 1 115 ? -8.054 6.313 -11.108 1.00 94.19 115 HIS A O 1
ATOM 907 N N . LEU A 1 116 ? -5.820 6.285 -11.402 1.00 91.06 116 LEU A N 1
ATOM 908 C CA . LEU A 1 116 ? -5.481 5.931 -10.020 1.00 91.06 116 LEU A CA 1
ATOM 909 C C . LEU A 1 116 ? -5.959 7.010 -9.037 1.00 91.06 116 LEU A C 1
ATOM 911 O O . LEU A 1 116 ? -6.790 6.740 -8.164 1.00 91.06 116 LEU A O 1
ATOM 915 N N . THR A 1 117 ? -5.601 8.274 -9.270 1.00 89.12 117 THR A N 1
ATOM 916 C CA . THR A 1 117 ? -6.072 9.399 -8.452 1.00 89.12 117 THR A CA 1
ATOM 917 C C . THR A 1 117 ? -7.606 9.496 -8.432 1.00 89.12 117 THR A C 1
ATOM 919 O O . THR A 1 117 ? -8.203 9.806 -7.394 1.00 89.12 117 THR A O 1
ATOM 922 N N . ARG A 1 118 ? -8.295 9.209 -9.550 1.00 90.81 118 ARG A N 1
ATOM 923 C CA . ARG A 1 118 ? -9.769 9.150 -9.584 1.00 90.81 118 ARG A CA 1
ATOM 924 C C . ARG A 1 118 ? -10.329 8.003 -8.749 1.00 90.81 118 ARG A C 1
ATOM 926 O O . ARG A 1 118 ? -11.331 8.221 -8.067 1.00 90.81 118 ARG A O 1
ATOM 933 N N . ALA A 1 119 ? -9.726 6.816 -8.795 1.00 90.38 119 ALA A N 1
ATOM 934 C CA . ALA A 1 119 ? -10.147 5.674 -7.987 1.00 90.38 119 ALA A CA 1
ATOM 935 C C . ALA A 1 119 ? -10.076 6.017 -6.489 1.00 90.38 119 ALA A C 1
ATOM 937 O O . ALA A 1 119 ? -11.080 5.886 -5.781 1.00 90.38 119 ALA A O 1
ATOM 938 N N . ALA A 1 120 ? -8.950 6.581 -6.040 1.00 85.62 120 ALA A N 1
ATOM 939 C CA . ALA A 1 120 ? -8.779 7.067 -4.670 1.00 85.62 120 ALA A CA 1
ATOM 940 C C . ALA A 1 120 ? -9.760 8.210 -4.329 1.00 85.62 120 ALA A C 1
ATOM 942 O O . ALA A 1 120 ? -10.370 8.229 -3.262 1.00 85.62 120 ALA A O 1
ATOM 943 N N . GLY A 1 121 ? -9.994 9.145 -5.255 1.00 85.88 121 GLY A N 1
ATOM 944 C CA . GLY A 1 121 ? -10.933 10.256 -5.058 1.00 85.88 121 GLY A CA 1
ATOM 945 C C . GLY A 1 121 ? -12.399 9.827 -4.901 1.00 85.88 121 GLY A C 1
ATOM 946 O O . GLY A 1 121 ? -13.174 10.504 -4.221 1.00 85.88 121 GLY A O 1
ATOM 947 N N . VAL A 1 122 ? -12.806 8.695 -5.486 1.00 86.06 122 VAL A N 1
ATOM 948 C CA . VAL A 1 122 ? -14.146 8.135 -5.250 1.00 86.06 122 VAL A CA 1
ATOM 949 C C . VAL A 1 122 ? -14.293 7.659 -3.804 1.00 86.06 122 VAL A C 1
ATOM 951 O O . VAL A 1 122 ? -15.360 7.858 -3.218 1.00 86.06 122 VAL A O 1
ATOM 954 N N . LEU A 1 123 ? -13.231 7.102 -3.216 1.00 80.44 123 LEU A N 1
ATOM 955 C CA . LEU A 1 123 ? -13.206 6.706 -1.810 1.00 80.44 123 LEU A CA 1
ATOM 956 C C . LEU A 1 123 ? -13.453 7.914 -0.899 1.00 80.44 123 LEU A C 1
ATOM 958 O O . LEU A 1 123 ? -14.353 7.876 -0.061 1.00 80.44 123 LEU A O 1
ATOM 962 N N . ASP A 1 124 ? -12.730 9.013 -1.133 1.00 78.44 124 ASP A N 1
ATOM 963 C CA . ASP A 1 124 ? -12.896 10.273 -0.398 1.00 78.44 124 ASP A CA 1
ATOM 964 C C . ASP A 1 124 ? -14.330 10.816 -0.511 1.00 78.44 124 ASP A C 1
ATOM 966 O O . ASP A 1 124 ? -14.923 11.271 0.470 1.00 78.44 124 ASP A O 1
ATOM 970 N N . ALA A 1 125 ? -14.914 10.754 -1.711 1.00 81.75 125 ALA A N 1
ATOM 971 C CA . ALA A 1 125 ? -16.253 11.269 -1.974 1.00 81.75 125 ALA A CA 1
ATOM 972 C C . ALA A 1 125 ? -17.370 10.419 -1.348 1.00 81.75 125 ALA A C 1
ATOM 974 O O . ALA A 1 125 ? -18.404 10.967 -0.960 1.00 81.75 125 ALA A O 1
ATOM 975 N N . GLU A 1 126 ? -17.207 9.095 -1.277 1.00 82.62 126 GLU A N 1
ATOM 976 C CA . GLU A 1 126 ? -18.167 8.217 -0.597 1.00 82.62 126 GLU A CA 1
ATOM 977 C C . GLU A 1 126 ? -18.012 8.289 0.926 1.00 82.62 126 GLU A C 1
ATOM 979 O O . GLU A 1 126 ? -19.023 8.338 1.629 1.00 82.62 126 GLU A O 1
ATOM 984 N N . LYS A 1 127 ? -16.778 8.432 1.418 1.00 69.81 127 LYS A N 1
ATOM 985 C CA . LYS A 1 127 ? -16.464 8.731 2.821 1.00 69.81 127 LYS A CA 1
ATOM 986 C C . LYS A 1 127 ? -17.105 10.041 3.279 1.00 69.81 127 LYS A C 1
ATOM 988 O O . LYS A 1 127 ? -17.809 10.083 4.277 1.00 69.81 127 LYS A O 1
ATOM 993 N N . ALA A 1 128 ? -17.003 11.110 2.488 1.00 71.00 128 ALA A N 1
ATOM 994 C CA . ALA A 1 128 ? -17.648 12.390 2.805 1.00 71.00 128 ALA A CA 1
ATOM 995 C C . ALA A 1 128 ? -19.185 12.306 2.960 1.00 71.00 128 ALA A C 1
ATOM 997 O O . ALA A 1 128 ? -19.805 13.241 3.467 1.00 71.00 128 ALA A O 1
ATOM 998 N N . LYS A 1 129 ? -19.812 11.203 2.531 1.00 76.94 129 LYS A N 1
ATOM 999 C CA . LYS A 1 129 ? -21.251 10.935 2.678 1.00 76.94 129 LYS A CA 1
ATOM 1000 C C . LYS A 1 129 ? -21.577 9.984 3.838 1.00 76.94 129 LYS A C 1
ATOM 1002 O O . LYS A 1 129 ? -22.741 9.612 3.972 1.00 76.94 129 LYS A O 1
ATOM 1007 N N . GLY A 1 130 ? -20.591 9.590 4.646 1.00 67.75 130 GLY A N 1
ATOM 1008 C CA . GLY A 1 130 ? -20.754 8.696 5.796 1.00 67.75 130 GLY A CA 1
ATOM 1009 C C . GLY A 1 130 ? -21.035 7.238 5.423 1.00 67.75 130 GLY A C 1
ATOM 1010 O O . GLY A 1 130 ? -21.764 6.555 6.143 1.00 67.75 130 GLY A O 1
ATOM 1011 N N . LYS A 1 131 ? -20.560 6.777 4.257 1.00 74.50 131 LYS A N 1
ATOM 1012 C CA . LYS A 1 131 ? -20.699 5.375 3.843 1.00 74.50 131 LYS A CA 1
ATOM 1013 C C . LYS A 1 131 ? -19.499 4.560 4.299 1.00 74.50 131 LYS A C 1
ATOM 1015 O O . LYS A 1 131 ? -18.362 4.966 4.086 1.00 74.50 131 LYS A O 1
ATOM 1020 N N . ASP A 1 132 ? -19.755 3.343 4.785 1.00 72.88 132 ASP A N 1
ATOM 1021 C CA . ASP A 1 132 ? -18.666 2.431 5.120 1.00 72.88 132 ASP A CA 1
ATOM 1022 C C . ASP A 1 132 ? -17.900 1.999 3.868 1.00 72.88 132 ASP A C 1
ATOM 1024 O O . ASP A 1 132 ? -18.428 1.356 2.961 1.00 72.88 132 ASP A O 1
ATOM 1028 N N . VAL A 1 133 ? -16.632 2.387 3.838 1.00 79.12 133 VAL A N 1
ATOM 1029 C CA . VAL A 1 133 ? -15.800 2.370 2.642 1.00 79.12 133 VAL A CA 1
ATOM 1030 C C . VAL A 1 133 ? -14.644 1.360 2.767 1.00 79.12 133 VAL A C 1
ATOM 1032 O O . VAL A 1 133 ? -13.820 1.262 1.869 1.00 79.12 133 VAL A O 1
ATOM 1035 N N . ARG A 1 134 ? -14.597 0.563 3.853 1.00 72.69 134 ARG A N 1
ATOM 1036 C CA . ARG A 1 134 ? -13.488 -0.369 4.185 1.00 72.69 134 ARG A CA 1
ATOM 1037 C C . ARG A 1 134 ? -13.237 -1.421 3.118 1.00 72.69 134 ARG A C 1
ATOM 1039 O O . ARG A 1 134 ? -12.112 -1.576 2.666 1.00 72.69 134 ARG A O 1
ATOM 1046 N N . ALA A 1 135 ? -14.279 -2.167 2.748 1.00 79.19 135 ALA A N 1
ATOM 1047 C CA . ALA A 1 135 ? -14.145 -3.266 1.797 1.00 79.19 135 ALA A CA 1
ATOM 1048 C C . ALA A 1 135 ? -13.688 -2.742 0.430 1.00 79.19 135 ALA A C 1
ATOM 1050 O O . ALA A 1 135 ? -12.859 -3.366 -0.228 1.00 79.19 135 ALA A O 1
ATOM 1051 N N . LEU A 1 136 ? -14.179 -1.558 0.052 1.00 82.56 136 LEU A N 1
ATOM 1052 C CA . LEU A 1 136 ? -13.736 -0.863 -1.145 1.00 82.56 136 LEU A CA 1
ATOM 1053 C C . LEU A 1 136 ? -12.287 -0.381 -1.016 1.00 82.56 136 LEU A C 1
ATOM 1055 O O . LEU A 1 136 ? -11.513 -0.636 -1.922 1.00 82.56 136 LEU A O 1
ATOM 1059 N N . ALA A 1 137 ? -11.906 0.261 0.091 1.00 81.19 137 ALA A N 1
ATOM 1060 C CA . ALA A 1 137 ? -10.541 0.738 0.327 1.00 81.19 137 ALA A CA 1
ATOM 1061 C C . ALA A 1 137 ? -9.524 -0.407 0.278 1.00 81.19 137 ALA A C 1
ATOM 1063 O O . ALA A 1 137 ? -8.541 -0.314 -0.445 1.00 81.19 137 ALA A O 1
ATOM 1064 N N . LYS A 1 138 ? -9.805 -1.514 0.975 1.00 81.50 138 LYS A N 1
ATOM 1065 C CA . LYS A 1 138 ? -8.955 -2.706 0.974 1.00 81.50 138 LYS A CA 1
ATOM 1066 C C . LYS A 1 138 ? -8.829 -3.307 -0.423 1.00 81.50 138 LYS A C 1
ATOM 1068 O O . LYS A 1 138 ? -7.725 -3.565 -0.879 1.00 81.50 138 LYS A O 1
ATOM 1073 N N . SER A 1 139 ? -9.958 -3.503 -1.104 1.00 83.81 139 SER A N 1
ATOM 1074 C CA . SER A 1 139 ? -9.944 -4.050 -2.460 1.00 83.81 139 SER A CA 1
ATOM 1075 C C . SER A 1 139 ? -9.230 -3.126 -3.443 1.00 83.81 139 SER A C 1
ATOM 1077 O O . SER A 1 139 ? -8.570 -3.627 -4.340 1.00 83.81 139 SER A O 1
ATOM 1079 N N . LEU A 1 140 ? -9.360 -1.804 -3.292 1.00 86.19 140 LEU A N 1
ATOM 1080 C CA . LEU A 1 140 ? -8.615 -0.854 -4.109 1.00 86.19 140 LEU A CA 1
ATOM 1081 C C . LEU A 1 140 ? -7.123 -0.924 -3.796 1.00 86.19 140 LEU A C 1
ATOM 1083 O O . LEU A 1 140 ? -6.352 -0.918 -4.735 1.00 86.19 140 LEU A O 1
ATOM 1087 N N . ASN A 1 141 ? -6.702 -1.055 -2.536 1.00 83.31 141 ASN A N 1
ATOM 1088 C CA . ASN A 1 141 ? -5.281 -1.223 -2.214 1.00 83.31 141 ASN A CA 1
ATOM 1089 C C . ASN A 1 141 ? -4.681 -2.441 -2.928 1.00 83.31 141 ASN A C 1
ATOM 1091 O O . ASN A 1 141 ? -3.682 -2.317 -3.620 1.00 83.31 141 ASN A O 1
ATOM 1095 N N . GLU A 1 142 ? -5.360 -3.590 -2.848 1.00 84.69 142 GLU A N 1
ATOM 1096 C CA . GLU A 1 142 ? -4.949 -4.817 -3.546 1.00 84.69 142 GLU A CA 1
ATOM 1097 C C . GLU A 1 142 ? -4.885 -4.615 -5.076 1.00 84.69 142 GLU A C 1
ATOM 1099 O O . GLU A 1 142 ? -3.967 -5.094 -5.743 1.00 84.69 142 GLU A O 1
ATOM 1104 N N . ASP A 1 143 ? -5.843 -3.874 -5.640 1.00 86.94 143 ASP A N 1
ATOM 1105 C CA . ASP A 1 143 ? -5.886 -3.527 -7.065 1.00 86.94 143 ASP A CA 1
ATOM 1106 C C . ASP A 1 143 ? -4.757 -2.546 -7.476 1.00 86.94 143 ASP A C 1
ATOM 1108 O O . ASP A 1 143 ? -4.226 -2.626 -8.593 1.00 86.94 143 ASP A O 1
ATOM 1112 N N . PHE A 1 144 ? -4.378 -1.620 -6.590 1.00 86.56 144 PHE A N 1
ATOM 1113 C CA . PHE A 1 144 ? -3.258 -0.692 -6.769 1.00 86.56 144 PHE A CA 1
ATOM 1114 C C . PHE A 1 144 ? -1.924 -1.436 -6.734 1.00 86.56 144 PHE A C 1
ATOM 1116 O O . PHE A 1 144 ? -1.125 -1.259 -7.652 1.00 86.56 144 PHE A O 1
ATOM 1123 N N . ASP A 1 145 ? -1.732 -2.334 -5.766 1.00 84.44 145 ASP A N 1
ATOM 1124 C CA . ASP A 1 145 ? -0.553 -3.201 -5.661 1.00 84.44 145 ASP A CA 1
ATOM 1125 C C . ASP A 1 145 ? -0.380 -4.050 -6.923 1.00 84.44 145 ASP A C 1
ATOM 1127 O O . ASP A 1 145 ? 0.711 -4.152 -7.493 1.00 84.44 145 ASP A O 1
ATOM 1131 N N . ALA A 1 146 ? -1.482 -4.625 -7.414 1.00 88.38 146 ALA A N 1
ATOM 1132 C CA . ALA A 1 146 ? -1.483 -5.389 -8.653 1.00 88.38 146 ALA A CA 1
ATOM 1133 C C . ALA A 1 146 ? -1.097 -4.521 -9.863 1.00 88.38 146 ALA A C 1
ATOM 1135 O O . ALA A 1 146 ? -0.329 -4.962 -10.721 1.00 88.38 146 ALA A O 1
ATOM 1136 N N . SER A 1 147 ? -1.598 -3.285 -9.928 1.00 90.12 147 SER A N 1
ATOM 1137 C CA . SER A 1 147 ? -1.275 -2.332 -10.996 1.00 90.12 147 SER A CA 1
ATOM 1138 C C . SER A 1 147 ? 0.191 -1.888 -10.940 1.00 90.12 147 SER A C 1
ATOM 1140 O O . SER A 1 147 ? 0.862 -1.883 -11.973 1.00 90.12 147 SER A O 1
ATOM 1142 N N . LYS A 1 148 ? 0.713 -1.594 -9.742 1.00 89.88 148 LYS A N 1
ATOM 1143 C CA . LYS A 1 148 ? 2.122 -1.258 -9.496 1.00 89.88 148 LYS A CA 1
ATOM 1144 C C . LYS A 1 148 ? 3.030 -2.396 -9.948 1.00 89.88 148 LYS A C 1
ATOM 1146 O O . LYS A 1 148 ? 3.881 -2.201 -10.813 1.00 89.88 148 LYS A O 1
ATOM 1151 N N . SER A 1 149 ? 2.768 -3.611 -9.463 1.00 88.25 149 SER A N 1
ATOM 1152 C CA . SER A 1 149 ? 3.528 -4.805 -9.842 1.00 88.25 149 SER A CA 1
ATOM 1153 C C . SER A 1 149 ? 3.494 -5.056 -11.351 1.00 88.25 149 SER A C 1
ATOM 1155 O O . SER A 1 149 ? 4.518 -5.405 -11.935 1.00 88.25 149 SER A O 1
ATOM 1157 N N . ALA A 1 150 ? 2.340 -4.880 -12.001 1.00 92.12 150 ALA A N 1
ATOM 1158 C CA . ALA A 1 150 ? 2.228 -5.082 -13.441 1.00 92.12 150 ALA A CA 1
ATOM 1159 C C . ALA A 1 150 ? 3.021 -4.035 -14.241 1.00 92.12 150 ALA A C 1
ATOM 1161 O O . ALA A 1 150 ? 3.630 -4.373 -15.257 1.00 92.12 150 ALA A O 1
ATOM 1162 N N . LEU A 1 151 ? 3.042 -2.778 -13.792 1.00 92.94 151 LEU A N 1
ATOM 1163 C CA . LEU A 1 151 ? 3.840 -1.728 -14.419 1.00 92.94 151 LEU A CA 1
ATOM 1164 C C . LEU A 1 151 ? 5.346 -1.958 -14.218 1.00 92.94 151 LEU A C 1
ATOM 1166 O O . LEU A 1 151 ? 6.110 -1.850 -15.178 1.00 92.94 151 LEU A O 1
ATOM 1170 N N . GLU A 1 152 ? 5.771 -2.339 -13.012 1.00 90.31 152 GLU A N 1
ATOM 1171 C CA . GLU A 1 152 ? 7.160 -2.723 -12.737 1.00 90.31 152 GLU A CA 1
ATOM 1172 C C . GLU A 1 152 ? 7.624 -3.864 -13.651 1.00 90.31 152 GLU A C 1
ATOM 1174 O O . GLU A 1 152 ? 8.731 -3.829 -14.187 1.00 90.31 152 GLU A O 1
ATOM 1179 N N . ASP A 1 153 ? 6.782 -4.877 -13.871 1.00 92.06 153 ASP A N 1
ATOM 1180 C CA . ASP A 1 153 ? 7.103 -5.986 -14.771 1.00 92.06 153 ASP A CA 1
ATOM 1181 C C . ASP A 1 153 ? 7.322 -5.510 -16.216 1.00 92.06 153 ASP A C 1
ATOM 1183 O O . ASP A 1 153 ? 8.230 -5.997 -16.899 1.00 92.06 153 ASP A O 1
ATOM 1187 N N . VAL A 1 154 ? 6.545 -4.524 -16.680 1.00 94.62 154 VAL A N 1
ATOM 1188 C CA . VAL A 1 154 ? 6.719 -3.906 -18.005 1.00 94.62 154 VAL A CA 1
ATOM 1189 C C . VAL A 1 154 ? 8.080 -3.213 -18.118 1.00 94.62 154 VAL A C 1
ATOM 1191 O O . VAL A 1 154 ? 8.807 -3.445 -19.092 1.00 94.62 154 VAL A O 1
ATOM 1194 N N . PHE A 1 155 ? 8.455 -2.400 -17.126 1.00 93.31 155 PHE A N 1
ATOM 1195 C CA . PHE A 1 155 ? 9.753 -1.718 -17.104 1.00 93.31 155 PHE A CA 1
ATOM 1196 C C . PHE A 1 155 ? 10.918 -2.710 -17.004 1.00 93.31 155 PHE A C 1
ATOM 1198 O O . PHE A 1 155 ? 11.853 -2.646 -17.813 1.00 93.31 155 PHE A O 1
ATOM 1205 N N . LYS A 1 156 ? 10.831 -3.692 -16.096 1.00 93.62 156 LYS A N 1
ATOM 1206 C CA . LYS A 1 156 ? 11.829 -4.761 -15.924 1.00 93.62 156 LYS A CA 1
ATOM 1207 C C . LYS A 1 156 ? 12.049 -5.539 -17.217 1.00 93.62 156 LYS A C 1
ATOM 1209 O O . LYS A 1 156 ? 13.197 -5.798 -17.587 1.00 93.62 156 LYS A O 1
ATOM 1214 N N . GLU A 1 157 ? 10.983 -5.891 -17.930 1.00 92.50 157 GLU A N 1
ATOM 1215 C CA . GLU A 1 157 ? 11.104 -6.640 -19.179 1.00 92.50 157 GLU A CA 1
ATOM 1216 C C . GLU A 1 157 ? 11.750 -5.800 -20.287 1.00 92.50 157 GLU A C 1
ATOM 1218 O O . GLU A 1 157 ? 12.713 -6.240 -20.923 1.00 92.50 157 GLU A O 1
ATOM 1223 N N . LYS A 1 158 ? 11.328 -4.541 -20.461 1.00 94.00 158 LYS A N 1
ATOM 1224 C CA . LYS A 1 158 ? 11.966 -3.634 -21.427 1.00 94.00 158 LYS A CA 1
ATOM 1225 C C . LYS A 1 158 ? 13.449 -3.405 -21.096 1.00 94.00 158 LYS A C 1
ATOM 1227 O O . LYS A 1 158 ? 14.282 -3.395 -22.006 1.00 94.00 158 LYS A O 1
ATOM 1232 N N . LYS A 1 159 ? 13.806 -3.293 -19.813 1.00 94.19 159 LYS A N 1
ATOM 1233 C CA . LYS A 1 159 ? 15.196 -3.171 -19.345 1.00 94.19 159 LYS A CA 1
ATOM 1234 C C . LYS A 1 159 ? 16.033 -4.397 -19.712 1.00 94.19 159 LYS A C 1
ATOM 1236 O O . LYS A 1 159 ? 17.136 -4.235 -20.235 1.00 94.19 159 LYS A O 1
ATOM 1241 N N . ARG A 1 160 ? 15.505 -5.613 -19.521 1.00 94.06 160 ARG A N 1
ATOM 1242 C CA . ARG A 1 160 ? 16.171 -6.863 -19.943 1.00 94.06 160 ARG A CA 1
ATOM 1243 C C . ARG A 1 160 ? 16.429 -6.893 -21.448 1.00 94.06 160 ARG A C 1
ATOM 1245 O O . ARG A 1 160 ? 17.525 -7.267 -21.869 1.00 94.06 160 ARG A O 1
ATOM 1252 N N . VAL A 1 161 ? 15.457 -6.460 -22.254 1.00 93.44 161 VAL A N 1
ATOM 1253 C CA . VAL A 1 161 ? 15.610 -6.372 -23.715 1.00 93.44 161 VAL A CA 1
ATOM 1254 C C . VAL A 1 161 ? 16.738 -5.405 -24.091 1.00 93.44 161 VAL A C 1
ATOM 1256 O O . VAL A 1 161 ? 17.609 -5.765 -24.885 1.00 93.44 161 VAL A O 1
ATOM 1259 N N . LEU A 1 162 ? 16.782 -4.212 -23.488 1.00 93.19 162 LEU A N 1
ATOM 1260 C CA . LEU A 1 162 ? 17.846 -3.230 -23.738 1.00 93.19 162 LEU A CA 1
ATOM 1261 C C . LEU A 1 162 ? 19.227 -3.752 -23.313 1.00 93.19 162 LEU A C 1
ATOM 1263 O O . LEU A 1 162 ? 20.206 -3.592 -24.042 1.00 93.19 162 LEU A O 1
ATOM 1267 N N . GLU A 1 163 ? 19.320 -4.435 -22.171 1.00 94.62 163 GLU A N 1
ATOM 1268 C CA . GLU A 1 163 ? 20.568 -5.050 -21.706 1.00 94.62 163 GLU A CA 1
ATOM 1269 C C . GLU A 1 163 ? 21.086 -6.130 -22.657 1.00 94.62 163 GLU A C 1
ATOM 1271 O O . GLU A 1 163 ? 22.296 -6.238 -22.887 1.00 94.62 163 GLU A O 1
ATOM 1276 N N . GLN A 1 164 ? 20.182 -6.928 -23.223 1.00 95.56 164 GLN A N 1
ATOM 1277 C CA . GLN A 1 164 ? 20.535 -7.936 -24.212 1.00 95.56 164 GLN A CA 1
ATOM 1278 C C . GLN A 1 164 ? 21.025 -7.285 -25.514 1.00 95.56 164 GLN A C 1
ATOM 1280 O O . GLN A 1 164 ? 22.083 -7.659 -26.027 1.00 95.56 164 GLN A O 1
ATOM 1285 N N . GLN A 1 165 ? 20.335 -6.248 -25.995 1.00 94.62 165 GLN A N 1
ATOM 1286 C CA . GLN A 1 165 ? 20.762 -5.473 -27.165 1.00 94.62 165 GLN A CA 1
ATOM 1287 C C . GLN A 1 165 ? 22.137 -4.823 -26.954 1.00 94.62 165 GLN A C 1
ATOM 1289 O O . GLN A 1 165 ? 22.987 -4.868 -27.844 1.00 94.62 165 GLN A O 1
ATOM 1294 N N . GLU A 1 166 ? 22.412 -4.278 -25.765 1.00 96.12 166 GLU A N 1
ATOM 1295 C CA . GLU A 1 166 ? 23.734 -3.748 -25.429 1.00 96.12 166 GLU A CA 1
ATOM 1296 C C . GLU A 1 166 ? 24.833 -4.814 -25.526 1.00 96.12 166 GLU A C 1
ATOM 1298 O O . GLU A 1 166 ? 25.918 -4.530 -26.043 1.00 96.12 166 GLU A O 1
ATOM 1303 N N . LYS A 1 167 ? 24.589 -6.024 -25.005 1.00 97.25 167 LYS A N 1
ATOM 1304 C CA . LYS A 1 167 ? 25.552 -7.138 -25.067 1.00 97.25 167 LYS A CA 1
ATOM 1305 C C . LYS A 1 167 ? 25.841 -7.529 -26.513 1.00 97.25 167 LYS A C 1
ATOM 1307 O O . LYS A 1 167 ? 27.004 -7.695 -26.880 1.00 97.25 167 LYS A O 1
ATOM 1312 N N . GLU A 1 168 ? 24.806 -7.615 -27.341 1.00 96.88 168 GLU A N 1
ATOM 1313 C CA . GLU A 1 168 ? 24.937 -7.944 -28.761 1.00 96.88 168 GLU A CA 1
ATOM 1314 C C . GLU A 1 168 ? 25.705 -6.874 -29.540 1.00 96.88 168 GLU A C 1
ATOM 1316 O O . GLU A 1 168 ? 26.604 -7.200 -30.317 1.00 96.88 168 GLU A O 1
ATOM 1321 N N . VAL A 1 169 ? 25.403 -5.593 -29.316 1.00 97.50 169 VAL A N 1
ATOM 1322 C CA . VAL A 1 169 ? 26.132 -4.488 -29.954 1.00 97.50 169 VAL A CA 1
ATOM 1323 C C . VAL A 1 169 ? 27.593 -4.471 -29.495 1.00 97.50 169 VAL A C 1
ATOM 1325 O O . VAL A 1 169 ? 28.483 -4.342 -30.333 1.00 97.50 169 VAL A O 1
ATOM 1328 N N . LYS A 1 170 ? 27.876 -4.692 -28.203 1.00 97.75 170 LYS A N 1
ATOM 1329 C CA . LYS A 1 170 ? 29.255 -4.819 -27.689 1.00 97.75 170 LYS A CA 1
ATOM 1330 C C . LYS A 1 170 ? 30.016 -5.958 -28.372 1.00 97.75 170 LYS A C 1
ATOM 1332 O O . LYS A 1 170 ? 31.159 -5.754 -28.775 1.00 97.75 170 LYS A O 1
ATOM 1337 N N . ALA A 1 171 ? 29.391 -7.122 -28.555 1.00 97.44 171 ALA A N 1
ATOM 1338 C CA . ALA A 1 171 ? 30.005 -8.243 -29.268 1.00 97.44 171 ALA A CA 1
ATOM 1339 C C . ALA A 1 171 ? 30.305 -7.896 -30.739 1.00 97.44 171 ALA A C 1
ATOM 1341 O O . ALA A 1 171 ? 31.396 -8.181 -31.233 1.00 97.44 171 ALA A O 1
ATOM 1342 N N . LYS A 1 172 ? 29.383 -7.205 -31.425 1.00 97.38 172 LYS A N 1
ATOM 1343 C CA . LYS A 1 172 ? 29.589 -6.728 -32.805 1.00 97.38 172 LYS A CA 1
ATOM 1344 C C . LYS A 1 172 ? 30.727 -5.708 -32.909 1.00 97.38 172 LYS A C 1
ATOM 1346 O O . LYS A 1 172 ? 31.470 -5.745 -33.884 1.00 97.38 172 LYS A O 1
ATOM 1351 N N . ILE A 1 173 ? 30.897 -4.835 -31.911 1.00 97.12 173 ILE A N 1
ATOM 135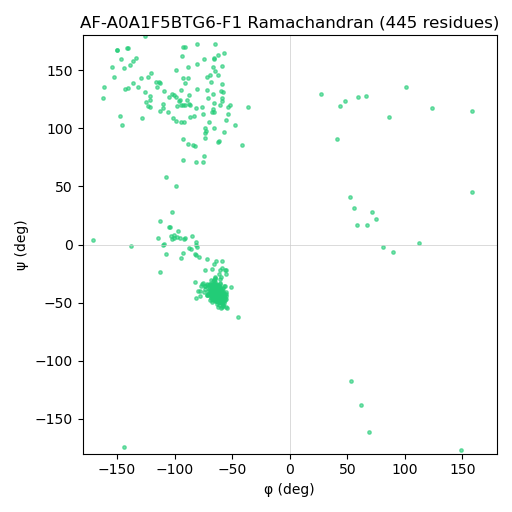2 C CA . ILE A 1 173 ? 32.024 -3.887 -31.857 1.00 97.12 173 ILE A CA 1
ATOM 1353 C C . ILE A 1 173 ? 33.352 -4.643 -31.789 1.00 97.12 173 ILE A C 1
ATOM 1355 O O . ILE A 1 173 ? 34.283 -4.293 -32.511 1.00 97.12 173 ILE A O 1
ATOM 1359 N N . VAL A 1 174 ? 33.449 -5.679 -30.947 1.00 97.81 174 VAL A N 1
ATOM 1360 C CA . VAL A 1 174 ? 34.664 -6.507 -30.843 1.00 97.81 174 VAL A CA 1
ATOM 1361 C C . VAL A 1 174 ? 34.985 -7.160 -32.188 1.00 97.81 174 VAL A C 1
ATOM 1363 O O . VAL A 1 174 ? 36.094 -6.987 -32.685 1.00 97.81 174 VAL A O 1
ATOM 1366 N N . ALA A 1 175 ? 34.002 -7.798 -32.829 1.00 96.44 175 ALA A N 1
ATOM 1367 C CA . ALA A 1 175 ? 34.187 -8.426 -34.138 1.00 96.44 175 ALA A CA 1
ATOM 1368 C C . ALA A 1 175 ? 34.608 -7.422 -35.235 1.00 96.44 175 ALA A C 1
ATOM 1370 O O . ALA A 1 175 ? 35.491 -7.712 -36.038 1.00 96.44 175 ALA A O 1
ATOM 1371 N N . ALA A 1 176 ? 34.028 -6.215 -35.252 1.00 96.94 176 ALA A N 1
ATOM 1372 C CA . ALA A 1 176 ? 34.405 -5.165 -36.204 1.00 96.94 176 ALA A CA 1
ATOM 1373 C C . ALA A 1 176 ? 35.842 -4.651 -35.978 1.00 96.94 176 ALA A C 1
ATOM 1375 O O . ALA A 1 176 ? 36.554 -4.336 -36.935 1.00 96.94 176 ALA A O 1
ATOM 1376 N N . ARG A 1 177 ? 36.301 -4.606 -34.717 1.00 96.56 177 ARG A N 1
ATOM 1377 C CA . ARG A 1 177 ? 37.686 -4.242 -34.370 1.00 96.56 177 ARG A CA 1
ATOM 1378 C C . ARG A 1 177 ? 38.692 -5.290 -34.841 1.00 96.56 177 ARG A C 1
ATOM 1380 O O . ARG A 1 177 ? 39.755 -4.908 -35.317 1.00 96.56 177 AR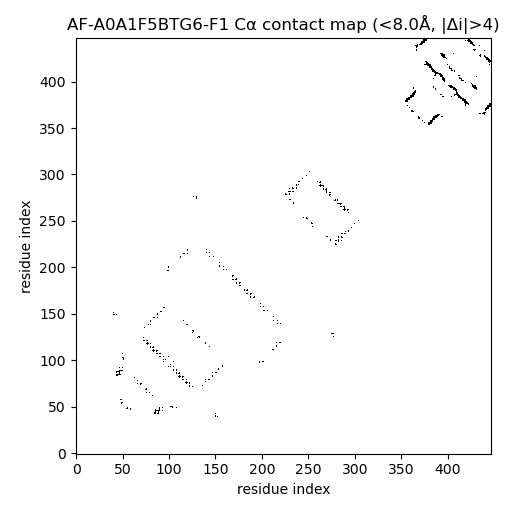G A O 1
ATOM 1387 N N . GLU A 1 178 ? 38.360 -6.579 -34.765 1.00 97.00 178 GLU A N 1
ATOM 1388 C CA . GLU A 1 178 ? 39.236 -7.668 -35.235 1.00 97.00 178 GLU A CA 1
ATOM 1389 C C . GLU A 1 178 ? 39.542 -7.575 -36.737 1.00 97.00 178 GLU A C 1
ATOM 1391 O O . GLU A 1 178 ? 40.651 -7.896 -37.166 1.00 97.00 178 GLU A O 1
ATOM 1396 N N . ILE A 1 179 ? 38.592 -7.074 -37.532 1.00 96.75 179 ILE A N 1
ATOM 1397 C CA . ILE A 1 179 ? 38.758 -6.871 -38.980 1.00 96.75 179 ILE A CA 1
ATOM 1398 C C . ILE A 1 179 ? 39.199 -5.446 -39.359 1.00 96.75 179 ILE A C 1
ATOM 1400 O O . ILE A 1 179 ? 39.292 -5.135 -40.545 1.00 96.75 179 ILE A O 1
ATOM 1404 N N . ASN A 1 180 ? 39.500 -4.585 -38.377 1.00 95.94 180 ASN A N 1
ATOM 1405 C CA . ASN A 1 180 ? 39.858 -3.170 -38.555 1.00 95.94 180 ASN A CA 1
ATOM 1406 C C . ASN A 1 180 ? 38.817 -2.333 -39.336 1.00 95.94 180 ASN A C 1
ATOM 1408 O O . ASN A 1 180 ? 39.179 -1.363 -40.008 1.00 95.94 180 ASN A O 1
ATOM 1412 N N . ASP A 1 181 ? 37.524 -2.661 -39.239 1.00 96.94 181 ASP A N 1
ATOM 1413 C CA . ASP A 1 181 ? 36.452 -1.866 -39.854 1.00 96.94 181 ASP A CA 1
ATOM 1414 C C . ASP A 1 181 ? 36.085 -0.672 -38.956 1.00 96.94 181 ASP A C 1
ATOM 1416 O O . ASP A 1 181 ? 35.166 -0.707 -38.134 1.00 96.94 181 ASP A O 1
ATOM 1420 N N . THR A 1 182 ? 36.845 0.413 -39.098 1.00 95.88 182 THR A N 1
ATOM 1421 C CA . THR A 1 182 ? 36.694 1.623 -38.277 1.00 95.88 182 THR A CA 1
ATOM 1422 C C . THR A 1 182 ? 35.355 2.334 -38.484 1.00 95.88 182 THR A C 1
ATOM 1424 O O . THR A 1 182 ? 34.844 2.950 -37.546 1.00 95.88 182 THR A O 1
ATOM 1427 N N . ALA A 1 183 ? 34.757 2.230 -39.675 1.00 96.81 183 ALA A N 1
ATOM 1428 C CA . ALA A 1 183 ? 33.461 2.834 -39.966 1.00 96.81 183 ALA A CA 1
ATOM 1429 C C . ALA A 1 183 ? 32.335 2.085 -39.239 1.00 96.81 183 ALA A C 1
ATOM 1431 O O . ALA A 1 183 ? 31.469 2.711 -38.621 1.00 96.81 183 ALA A O 1
ATOM 1432 N N . GLN A 1 184 ? 32.379 0.748 -39.258 1.00 94.81 184 GLN A N 1
ATOM 1433 C CA . GLN A 1 184 ? 31.417 -0.083 -38.542 1.00 94.81 184 GLN A CA 1
ATOM 1434 C C . GLN A 1 184 ? 31.544 0.075 -37.022 1.00 94.81 184 GLN A C 1
ATOM 1436 O O . GLN A 1 184 ? 30.524 0.161 -36.337 1.00 94.81 184 GLN A O 1
ATOM 1441 N N . VAL A 1 185 ? 32.768 0.180 -36.490 1.00 97.00 185 VAL A N 1
ATOM 1442 C CA . VAL A 1 185 ? 32.999 0.449 -35.060 1.00 97.00 185 VAL A CA 1
ATOM 1443 C C . VAL A 1 185 ? 32.346 1.765 -34.633 1.00 97.00 185 VAL A C 1
ATOM 1445 O O . VAL A 1 185 ? 31.571 1.763 -33.680 1.00 97.00 185 VAL A O 1
ATOM 1448 N N . ALA A 1 186 ? 32.579 2.863 -35.360 1.00 97.25 186 ALA A N 1
ATOM 1449 C CA . ALA A 1 186 ? 31.999 4.166 -35.023 1.00 97.25 186 ALA A CA 1
ATOM 1450 C C . ALA A 1 186 ? 30.455 4.159 -35.053 1.00 97.25 186 ALA A C 1
ATOM 1452 O O . ALA A 1 186 ? 29.799 4.738 -34.179 1.00 97.25 186 ALA A O 1
ATOM 1453 N N . ALA A 1 187 ? 29.857 3.466 -36.029 1.00 97.31 187 ALA A N 1
ATOM 1454 C CA . ALA A 1 187 ? 28.406 3.313 -36.118 1.00 97.31 187 ALA A CA 1
ATOM 1455 C C . ALA A 1 187 ? 27.832 2.505 -34.938 1.00 97.31 187 ALA A C 1
ATOM 1457 O O . ALA A 1 187 ? 26.845 2.915 -34.324 1.00 97.31 187 ALA A O 1
ATOM 1458 N N . LEU A 1 188 ? 28.466 1.384 -34.578 1.00 97.69 188 LEU A N 1
ATOM 1459 C CA . LEU A 1 188 ? 28.028 0.537 -33.464 1.00 97.69 188 LEU A CA 1
ATOM 1460 C C . LEU A 1 188 ? 28.248 1.199 -32.096 1.00 97.69 188 LEU A C 1
ATOM 1462 O O . LEU A 1 188 ? 27.430 1.024 -31.197 1.00 97.69 188 LEU A O 1
ATOM 1466 N N . GLU A 1 189 ? 29.313 1.985 -31.922 1.00 97.06 189 GLU A N 1
ATOM 1467 C CA . GLU A 1 189 ? 29.539 2.775 -30.704 1.00 97.06 189 GLU A CA 1
ATOM 1468 C C . GLU A 1 189 ? 28.454 3.844 -30.520 1.00 97.06 189 GLU A C 1
ATOM 1470 O O . GLU A 1 189 ? 27.953 4.027 -29.408 1.00 97.06 189 GLU A O 1
ATOM 1475 N N . THR A 1 190 ? 28.015 4.476 -31.614 1.00 97.56 190 THR A N 1
ATOM 1476 C CA . THR A 1 190 ? 26.866 5.395 -31.606 1.00 97.56 190 THR A CA 1
ATOM 1477 C C . THR A 1 190 ? 25.580 4.665 -31.206 1.00 97.56 190 THR A C 1
ATOM 1479 O O . THR A 1 190 ? 24.836 5.148 -30.353 1.00 97.56 190 THR A O 1
ATOM 1482 N N . GLN A 1 191 ? 25.337 3.468 -31.754 1.00 95.88 191 GLN A N 1
ATOM 1483 C CA . GLN A 1 191 ? 24.183 2.643 -31.381 1.00 95.88 191 GLN A CA 1
ATOM 1484 C C . GLN A 1 191 ? 24.222 2.234 -29.901 1.00 95.88 191 GLN A C 1
ATOM 1486 O O . GLN A 1 191 ? 23.206 2.301 -29.212 1.00 95.88 191 GLN A O 1
ATOM 1491 N N . LEU A 1 192 ? 25.392 1.847 -29.385 1.00 97.00 192 LEU A N 1
ATOM 1492 C CA . LEU A 1 192 ? 25.561 1.491 -27.978 1.00 97.00 192 LEU A CA 1
ATOM 1493 C C . LEU A 1 192 ? 25.301 2.686 -27.052 1.00 97.00 192 LEU A C 1
ATOM 1495 O O . LEU A 1 192 ? 24.709 2.516 -25.988 1.00 97.00 192 LEU A O 1
ATOM 1499 N N . ALA A 1 193 ? 25.740 3.886 -27.438 1.00 96.81 193 ALA A N 1
ATOM 1500 C CA . ALA A 1 193 ? 25.458 5.104 -26.687 1.00 96.81 193 ALA A CA 1
ATOM 1501 C C . ALA A 1 193 ? 23.952 5.413 -26.650 1.00 96.81 193 ALA A C 1
ATOM 1503 O O . ALA A 1 193 ? 23.435 5.747 -25.586 1.00 96.81 193 ALA A O 1
ATOM 1504 N N . ALA A 1 194 ? 23.245 5.235 -27.773 1.00 95.31 194 ALA A N 1
ATOM 1505 C CA . ALA A 1 194 ? 21.796 5.412 -27.842 1.00 95.31 194 ALA A CA 1
ATOM 1506 C C . ALA A 1 194 ? 21.040 4.412 -26.946 1.00 95.31 194 ALA A C 1
ATOM 1508 O O . ALA A 1 194 ? 20.176 4.830 -26.182 1.00 95.31 194 ALA A O 1
ATOM 1509 N N . LEU A 1 195 ? 21.415 3.126 -26.960 1.00 94.38 195 LEU A N 1
ATOM 1510 C CA . LEU A 1 195 ? 20.811 2.102 -26.090 1.00 94.38 195 LEU A CA 1
ATOM 1511 C C . LEU A 1 195 ? 21.004 2.412 -24.601 1.00 94.38 195 LEU A C 1
ATOM 1513 O O . LEU A 1 195 ? 20.067 2.306 -23.814 1.00 94.38 195 LEU A O 1
ATOM 1517 N N . LYS A 1 196 ? 22.209 2.848 -24.214 1.00 95.62 196 LYS A N 1
ATOM 1518 C CA . LYS A 1 196 ? 22.492 3.262 -22.832 1.00 95.62 196 LYS A CA 1
ATOM 1519 C C . LYS A 1 196 ? 21.678 4.485 -22.416 1.00 95.62 196 LYS A C 1
ATOM 1521 O O . LYS A 1 196 ? 21.241 4.561 -21.271 1.00 95.62 196 LYS A O 1
ATOM 1526 N N . ALA A 1 197 ? 21.499 5.444 -23.325 1.00 95.12 197 ALA A N 1
ATOM 1527 C CA . ALA A 1 197 ? 20.673 6.619 -23.075 1.00 95.12 197 ALA A CA 1
ATOM 1528 C C . ALA A 1 197 ? 19.193 6.237 -22.916 1.00 95.12 197 ALA A C 1
ATOM 1530 O O . ALA A 1 197 ? 18.562 6.692 -21.968 1.00 95.12 197 ALA A O 1
ATOM 1531 N N . GLU A 1 198 ? 18.670 5.352 -23.774 1.00 94.56 198 GLU A N 1
ATOM 1532 C CA . GLU A 1 198 ? 17.305 4.821 -23.657 1.00 94.56 198 GLU A CA 1
ATOM 1533 C C . GLU A 1 198 ? 17.103 4.086 -22.328 1.00 94.56 198 GLU A C 1
ATOM 1535 O O . GLU A 1 198 ? 16.120 4.341 -21.640 1.00 94.56 198 GLU A O 1
ATOM 1540 N N . LYS A 1 199 ? 18.054 3.233 -21.921 1.00 93.56 199 LYS A N 1
ATOM 1541 C CA . LYS A 1 199 ? 17.992 2.526 -20.635 1.00 93.56 199 LYS A CA 1
ATOM 1542 C C . LYS A 1 199 ? 17.959 3.490 -19.449 1.00 93.56 199 LYS A C 1
ATOM 1544 O O . LYS A 1 199 ? 17.163 3.300 -18.540 1.00 93.56 199 LYS A O 1
ATOM 1549 N N . LYS A 1 200 ? 18.802 4.524 -19.464 1.00 94.88 200 LYS A N 1
ATOM 1550 C CA . LYS A 1 200 ? 18.838 5.533 -18.398 1.00 94.88 200 LYS A CA 1
ATOM 1551 C C . LYS A 1 200 ? 17.524 6.313 -18.306 1.00 94.88 200 LYS A C 1
ATOM 1553 O O . LYS A 1 200 ? 17.056 6.598 -17.211 1.00 94.88 200 LYS A O 1
ATOM 1558 N N . GLU A 1 201 ? 16.944 6.675 -19.446 1.00 94.50 201 GLU A N 1
ATOM 1559 C CA . GLU A 1 201 ? 15.658 7.374 -19.463 1.00 94.50 201 GLU A CA 1
ATOM 1560 C C . GLU A 1 201 ? 14.512 6.456 -19.018 1.00 94.50 201 GLU A C 1
ATOM 1562 O O . GLU A 1 201 ? 13.592 6.910 -18.348 1.00 94.50 201 GLU A O 1
ATOM 1567 N N . LEU A 1 202 ? 14.589 5.158 -19.333 1.00 93.75 202 LEU A N 1
ATOM 1568 C CA . LEU A 1 202 ? 13.638 4.154 -18.853 1.00 93.75 202 LEU A CA 1
ATOM 1569 C C . LEU A 1 202 ? 13.674 4.037 -17.325 1.00 93.75 202 LEU A C 1
ATOM 1571 O O . LEU A 1 202 ? 12.616 4.040 -16.714 1.00 93.75 202 LEU A O 1
ATOM 1575 N N . GLU A 1 203 ? 14.869 3.984 -16.725 1.00 91.19 203 GLU A N 1
ATOM 1576 C CA . GLU A 1 203 ? 15.047 3.962 -15.261 1.00 91.19 203 GLU A CA 1
ATOM 1577 C C . GLU A 1 203 ? 14.446 5.215 -14.610 1.00 91.19 203 GLU A C 1
ATOM 1579 O O . GLU A 1 203 ? 13.694 5.115 -13.654 1.00 91.19 203 GLU A O 1
ATOM 1584 N N . LYS A 1 204 ? 14.675 6.398 -15.191 1.00 91.50 204 LYS A N 1
ATOM 1585 C CA . LYS A 1 204 ? 14.070 7.643 -14.699 1.00 91.50 204 LYS A CA 1
ATOM 1586 C C . LYS A 1 204 ? 12.537 7.622 -14.761 1.00 91.50 204 LYS A C 1
ATOM 1588 O O . LYS A 1 204 ? 11.888 8.158 -13.871 1.00 91.50 204 LYS A O 1
ATOM 1593 N N . LYS A 1 205 ? 11.958 7.034 -15.811 1.00 89.25 205 LYS A N 1
ATOM 1594 C CA . LYS A 1 205 ? 10.501 6.879 -15.942 1.00 89.25 205 LYS A CA 1
ATOM 1595 C C . LYS A 1 205 ? 9.930 5.858 -14.962 1.00 89.25 205 LYS A C 1
ATOM 1597 O O . LYS A 1 205 ? 8.842 6.085 -14.448 1.00 89.25 205 LYS A O 1
ATOM 1602 N N . GLU A 1 206 ? 10.649 4.765 -14.719 1.00 90.19 206 GLU A N 1
ATOM 1603 C CA . GLU A 1 206 ? 10.316 3.771 -13.694 1.00 90.19 206 GLU A CA 1
ATOM 1604 C C . GLU A 1 206 ? 10.251 4.448 -12.315 1.00 90.19 206 GLU A C 1
ATOM 1606 O O . GLU A 1 206 ? 9.198 4.403 -11.686 1.00 90.19 206 GLU A O 1
ATOM 1611 N N . ASP A 1 207 ? 11.292 5.199 -11.932 1.00 84.00 207 ASP A N 1
ATOM 1612 C CA . ASP A 1 207 ? 11.343 5.950 -10.667 1.00 84.00 207 ASP A CA 1
ATOM 1613 C C . ASP A 1 207 ? 10.203 6.991 -10.552 1.00 84.00 207 ASP A C 1
ATOM 1615 O O . ASP A 1 207 ? 9.567 7.134 -9.507 1.00 84.00 207 ASP A O 1
ATOM 1619 N N . GLU A 1 208 ? 9.922 7.738 -11.632 1.00 87.88 208 GLU A N 1
ATOM 1620 C CA . GLU A 1 208 ? 8.830 8.725 -11.674 1.00 87.88 208 GLU A CA 1
ATOM 1621 C C . GLU A 1 208 ? 7.451 8.073 -11.479 1.00 87.88 208 GLU A C 1
ATOM 1623 O O . GLU A 1 208 ? 6.587 8.653 -10.819 1.00 87.88 208 GLU A O 1
ATOM 1628 N N . GLN A 1 209 ? 7.228 6.884 -12.047 1.00 85.56 209 GLN A N 1
ATOM 1629 C CA . GLN A 1 209 ? 5.978 6.147 -11.864 1.00 85.56 209 GLN A CA 1
ATOM 1630 C C . GLN A 1 209 ? 5.894 5.511 -10.474 1.00 85.56 209 GLN A C 1
ATOM 1632 O O . GLN A 1 209 ? 4.836 5.588 -9.858 1.00 85.56 209 GLN A O 1
ATOM 1637 N N . GLU A 1 210 ? 6.980 4.937 -9.953 1.00 82.38 210 GLU A N 1
ATOM 1638 C CA . GLU A 1 210 ? 7.019 4.358 -8.605 1.00 82.38 210 GLU A CA 1
ATOM 1639 C C . GLU A 1 210 ? 6.653 5.404 -7.544 1.00 82.38 210 GLU A C 1
ATOM 1641 O O . GLU A 1 210 ? 5.733 5.180 -6.758 1.00 82.38 210 GLU A O 1
ATOM 1646 N N . SER A 1 211 ? 7.263 6.593 -7.607 1.00 78.75 211 SER A N 1
ATOM 1647 C CA . SER A 1 211 ? 6.931 7.707 -6.709 1.00 78.75 211 SER A CA 1
ATOM 1648 C C . SER A 1 211 ? 5.471 8.161 -6.838 1.00 78.75 211 SER A C 1
ATOM 1650 O O . SER A 1 211 ? 4.851 8.506 -5.836 1.00 78.75 211 SER A O 1
ATOM 1652 N N . ALA A 1 212 ? 4.901 8.161 -8.048 1.00 80.69 212 ALA A N 1
ATOM 1653 C CA . ALA A 1 212 ? 3.498 8.528 -8.245 1.00 80.69 212 ALA A CA 1
ATOM 1654 C C . ALA A 1 212 ? 2.532 7.486 -7.650 1.00 80.69 212 ALA A C 1
ATOM 1656 O O . ALA A 1 212 ? 1.485 7.856 -7.121 1.00 80.69 212 ALA A O 1
ATOM 1657 N N . PHE A 1 213 ? 2.884 6.197 -7.720 1.00 81.56 213 PHE A N 1
ATOM 1658 C CA . PHE A 1 213 ? 2.128 5.124 -7.071 1.00 81.56 213 PHE A CA 1
ATOM 1659 C C . PHE A 1 213 ? 2.184 5.236 -5.544 1.00 81.56 213 PHE A C 1
ATOM 1661 O O . PHE A 1 213 ? 1.144 5.099 -4.906 1.00 81.56 213 PHE A O 1
ATOM 1668 N N . GLU A 1 214 ? 3.354 5.530 -4.970 1.00 75.81 214 GLU A N 1
ATOM 1669 C CA . GLU A 1 214 ? 3.510 5.734 -3.521 1.00 75.81 214 GLU A CA 1
ATOM 1670 C C . GLU A 1 214 ? 2.631 6.881 -2.999 1.00 75.81 214 GLU A C 1
ATOM 1672 O O . GLU A 1 214 ? 1.976 6.734 -1.967 1.00 75.81 214 GLU A O 1
ATOM 1677 N N . ASP A 1 215 ? 2.550 7.999 -3.728 1.00 76.12 215 ASP A N 1
ATOM 1678 C CA . ASP A 1 215 ? 1.702 9.138 -3.352 1.00 76.12 215 ASP A CA 1
ATOM 1679 C C . ASP A 1 215 ? 0.202 8.769 -3.313 1.00 76.12 215 ASP A C 1
ATOM 1681 O O . ASP A 1 215 ? -0.534 9.185 -2.405 1.00 76.12 215 ASP A O 1
ATOM 1685 N N . ASP A 1 216 ? -0.277 8.000 -4.298 1.00 77.00 216 ASP A N 1
ATOM 1686 C CA . ASP A 1 216 ? -1.676 7.566 -4.347 1.00 77.00 216 ASP A CA 1
ATOM 1687 C C . ASP A 1 216 ? -1.978 6.464 -3.301 1.00 77.00 216 ASP A C 1
ATOM 1689 O O . ASP A 1 216 ? -3.064 6.469 -2.707 1.00 77.00 216 ASP A O 1
ATOM 1693 N N . GLU A 1 217 ? -1.026 5.563 -3.029 1.00 75.06 217 GLU A N 1
ATOM 1694 C CA . GLU A 1 217 ? -1.114 4.511 -2.002 1.00 75.06 217 GLU A CA 1
ATOM 1695 C C . GLU A 1 217 ? -1.139 5.113 -0.586 1.00 75.06 217 GLU A C 1
ATOM 1697 O O . GLU A 1 217 ? -2.057 4.833 0.189 1.00 75.06 217 GLU A O 1
ATOM 1702 N N . GLU A 1 218 ? -0.247 6.064 -0.277 1.00 71.06 218 GLU A N 1
ATOM 1703 C CA . GLU A 1 218 ? -0.225 6.764 1.017 1.00 71.06 218 GLU A CA 1
ATOM 1704 C C . GLU A 1 218 ? -1.574 7.454 1.299 1.00 71.06 218 GLU A C 1
ATOM 1706 O O . GLU A 1 218 ? -2.073 7.518 2.432 1.00 71.06 218 GLU A O 1
ATOM 1711 N N . LYS A 1 219 ? -2.218 7.979 0.251 1.00 69.94 219 LYS A N 1
ATOM 1712 C CA . LYS A 1 219 ? -3.535 8.608 0.364 1.00 69.94 219 LYS A CA 1
ATOM 1713 C C . LYS A 1 219 ? -4.628 7.601 0.754 1.00 69.94 219 LYS A C 1
ATOM 1715 O O . LYS A 1 219 ? -5.527 7.954 1.532 1.00 69.94 219 LYS A O 1
ATOM 1720 N N . LEU A 1 220 ? -4.552 6.372 0.246 1.00 70.19 220 LEU A N 1
ATOM 1721 C CA . LEU A 1 220 ? -5.427 5.253 0.606 1.00 70.19 220 LEU A CA 1
ATOM 1722 C C . LEU A 1 220 ? -5.160 4.778 2.045 1.00 70.19 220 LEU A C 1
ATOM 1724 O O . LEU A 1 220 ? -6.100 4.698 2.847 1.00 70.19 220 LEU A O 1
ATOM 1728 N N . GLU A 1 221 ? -3.896 4.570 2.412 1.00 66.00 221 GLU A N 1
ATOM 1729 C CA . GLU A 1 221 ? -3.482 4.079 3.734 1.00 66.00 221 GLU A CA 1
ATOM 1730 C C . GLU A 1 221 ? -3.859 5.035 4.872 1.00 66.00 221 GLU A C 1
ATOM 1732 O O . GLU A 1 221 ? -4.476 4.624 5.860 1.00 66.00 221 GLU A O 1
ATOM 1737 N N . ARG A 1 222 ? -3.629 6.347 4.703 1.00 66.19 222 ARG A N 1
ATOM 1738 C CA . ARG A 1 222 ? -4.014 7.384 5.686 1.00 66.19 222 ARG A CA 1
ATOM 1739 C C . ARG A 1 222 ? -5.505 7.369 6.039 1.00 66.19 222 ARG A C 1
ATOM 1741 O O . ARG A 1 222 ? -5.906 7.919 7.075 1.00 66.19 222 ARG A O 1
ATOM 1748 N N . THR A 1 223 ? -6.351 6.811 5.172 1.00 62.41 223 THR A N 1
ATOM 1749 C CA . THR A 1 223 ? -7.782 6.630 5.435 1.00 62.41 223 THR A CA 1
ATOM 1750 C C . THR A 1 223 ? -8.073 5.377 6.262 1.00 62.41 223 THR A C 1
ATOM 1752 O O . THR A 1 223 ? -9.003 5.426 7.071 1.00 62.41 223 THR A O 1
ATOM 1755 N N . MET A 1 224 ? -7.290 4.308 6.114 1.00 64.00 224 MET A N 1
ATOM 1756 C CA . MET A 1 224 ? -7.460 3.058 6.861 1.00 64.00 224 MET A CA 1
ATOM 1757 C C . MET A 1 224 ? -6.844 3.130 8.269 1.00 64.00 224 MET A C 1
ATOM 1759 O O . MET A 1 224 ? -7.543 2.856 9.243 1.00 64.00 224 MET A O 1
ATOM 1763 N N . GLU A 1 225 ? -5.617 3.641 8.423 1.00 68.12 225 GLU A N 1
ATOM 1764 C CA . GLU A 1 225 ? -4.898 3.642 9.714 1.00 68.12 225 GLU A CA 1
ATOM 1765 C C . GLU A 1 225 ? -5.646 4.361 10.849 1.00 68.12 225 GLU A C 1
ATOM 1767 O O . GLU A 1 225 ? -5.748 3.871 11.974 1.00 68.12 225 GLU A O 1
ATOM 1772 N N . LYS A 1 226 ? -6.223 5.535 10.563 1.00 68.88 226 LYS A N 1
ATOM 1773 C CA . LYS A 1 226 ? -6.956 6.327 11.570 1.00 68.88 226 LYS A CA 1
ATOM 1774 C C . LYS A 1 226 ? -8.213 5.617 12.060 1.00 68.88 226 LYS A C 1
ATOM 1776 O O . LYS A 1 226 ? -8.653 5.853 13.185 1.00 68.88 226 LYS A O 1
ATOM 1781 N N . LYS A 1 227 ? -8.818 4.801 11.200 1.00 72.88 227 LYS A N 1
ATOM 1782 C CA . LYS A 1 227 ? -10.021 4.036 11.509 1.00 72.88 227 LYS A CA 1
ATOM 1783 C C . LYS A 1 227 ? -9.674 2.811 12.343 1.00 72.88 227 LYS A C 1
ATOM 1785 O O . LYS A 1 227 ? -10.331 2.595 13.358 1.00 72.88 227 LYS A O 1
ATOM 1790 N N . ASP A 1 228 ? -8.618 2.099 11.963 1.00 78.25 228 ASP A N 1
ATOM 1791 C CA . ASP A 1 228 ? -8.120 0.928 12.685 1.00 78.25 228 ASP A CA 1
ATOM 1792 C C . ASP A 1 228 ? -7.660 1.305 14.101 1.00 78.25 228 ASP A C 1
ATOM 1794 O O . ASP A 1 228 ? -7.993 0.617 15.066 1.00 78.25 228 ASP A O 1
ATOM 1798 N N . GLU A 1 229 ? -6.990 2.455 14.268 1.00 81.69 229 GLU A N 1
ATOM 1799 C CA . GLU A 1 229 ? -6.639 2.982 15.594 1.00 81.69 229 GLU A CA 1
ATOM 1800 C C . GLU A 1 229 ? -7.892 3.241 16.448 1.00 81.69 229 GLU A C 1
ATOM 1802 O O . GLU A 1 229 ? -7.961 2.824 17.606 1.00 81.69 229 GLU A O 1
ATOM 1807 N N . ALA A 1 230 ? -8.903 3.912 15.889 1.00 84.25 230 ALA A N 1
ATOM 1808 C CA . ALA A 1 230 ? -10.130 4.222 16.617 1.00 84.25 230 ALA A CA 1
ATOM 1809 C C . ALA A 1 230 ? -10.927 2.958 16.980 1.00 84.25 230 ALA A C 1
ATOM 1811 O O . ALA A 1 230 ? -11.443 2.860 18.094 1.00 84.25 230 ALA A O 1
ATOM 1812 N N . GLU A 1 231 ? -11.000 1.985 16.072 1.00 87.75 231 GLU A N 1
ATOM 1813 C CA . GLU A 1 231 ? -11.683 0.707 16.289 1.00 87.75 231 GLU A CA 1
ATOM 1814 C C . GLU A 1 231 ? -10.992 -0.119 17.373 1.00 87.75 231 GLU A C 1
ATOM 1816 O O . GLU A 1 231 ? -11.648 -0.568 18.316 1.00 87.75 231 GLU A O 1
ATOM 1821 N N . LYS A 1 232 ? -9.660 -0.226 17.309 1.00 88.69 232 LYS A N 1
ATOM 1822 C CA . LYS A 1 232 ? -8.854 -0.862 18.352 1.00 88.69 232 LYS A CA 1
ATOM 1823 C C . LYS A 1 232 ? -9.094 -0.208 19.712 1.00 88.69 232 LYS A C 1
ATOM 1825 O O . LYS A 1 232 ? -9.321 -0.906 20.694 1.00 88.69 232 LYS A O 1
ATOM 1830 N N . MET A 1 233 ? -9.104 1.124 19.787 1.00 88.62 233 MET A N 1
ATOM 1831 C CA . MET A 1 233 ? -9.320 1.825 21.057 1.00 88.62 233 MET A CA 1
ATOM 1832 C C . MET A 1 233 ? -10.717 1.612 21.640 1.00 88.62 233 MET A C 1
ATOM 1834 O O . MET A 1 233 ? -10.832 1.478 22.859 1.00 88.62 233 MET A O 1
ATOM 1838 N N . ILE A 1 234 ? -11.755 1.581 20.799 1.00 93.44 234 ILE A N 1
ATOM 1839 C CA . ILE A 1 234 ? -13.132 1.289 21.223 1.00 93.44 234 ILE A CA 1
ATOM 1840 C C . ILE A 1 234 ? -13.226 -0.152 21.733 1.00 93.44 234 ILE A C 1
ATOM 1842 O O . ILE A 1 234 ? -13.708 -0.364 22.842 1.00 93.44 234 ILE A O 1
ATOM 1846 N N . SER A 1 235 ? -12.703 -1.118 20.974 1.00 91.44 235 SER A N 1
ATOM 1847 C CA . SER A 1 235 ? -12.719 -2.536 21.350 1.00 91.44 235 SER A CA 1
ATOM 1848 C C . SER A 1 235 ? -11.954 -2.798 22.650 1.00 91.44 235 SER A C 1
ATOM 1850 O O . SER A 1 235 ? -12.462 -3.466 23.546 1.00 91.44 235 SER A O 1
ATOM 1852 N N . GLU A 1 236 ? -10.769 -2.209 22.814 1.00 92.00 236 GLU A N 1
ATOM 1853 C CA . GLU A 1 236 ? -10.000 -2.325 24.055 1.00 92.00 236 GLU A CA 1
ATOM 1854 C C . GLU A 1 236 ? -10.711 -1.664 25.248 1.00 92.00 236 GLU A C 1
ATOM 1856 O O . GLU A 1 236 ? -10.547 -2.113 26.378 1.00 92.00 236 GLU A O 1
ATOM 1861 N N . ALA A 1 237 ? -11.472 -0.582 25.038 1.00 92.75 237 ALA A N 1
ATOM 1862 C CA . ALA A 1 237 ? -12.252 0.036 26.111 1.00 92.75 237 ALA A CA 1
ATOM 1863 C C . ALA A 1 237 ? -13.392 -0.886 26.573 1.00 92.75 237 ALA A C 1
ATOM 1865 O O . ALA A 1 237 ? -13.607 -1.039 27.773 1.00 92.75 237 ALA A O 1
ATOM 1866 N N . GLU A 1 238 ? -14.091 -1.529 25.635 1.00 93.00 238 GLU A N 1
ATOM 1867 C CA . GLU A 1 238 ? -15.139 -2.514 25.930 1.00 93.00 238 GLU A CA 1
ATOM 1868 C C . GLU A 1 238 ? -14.589 -3.741 26.655 1.00 93.00 238 GLU A C 1
ATOM 1870 O O . GLU A 1 238 ? -15.154 -4.156 27.666 1.00 93.00 238 GLU A O 1
ATOM 1875 N N . ALA A 1 239 ? -13.464 -4.280 26.175 1.00 92.56 239 ALA A N 1
ATOM 1876 C CA . ALA A 1 239 ? -12.802 -5.423 26.791 1.00 92.56 239 ALA A CA 1
ATOM 1877 C C . ALA A 1 239 ? -12.388 -5.123 28.238 1.00 92.56 239 ALA A C 1
ATOM 1879 O O . ALA A 1 239 ? -12.683 -5.916 29.128 1.00 92.56 239 ALA A O 1
ATOM 1880 N N . LYS A 1 240 ? -11.799 -3.945 28.496 1.00 91.31 240 LYS A N 1
ATOM 1881 C CA . LYS A 1 240 ? -11.449 -3.529 29.861 1.00 91.31 240 LYS A CA 1
ATOM 1882 C C . LYS A 1 240 ? -12.674 -3.404 30.771 1.00 91.31 240 LYS A C 1
ATOM 1884 O O . LYS A 1 240 ? -12.588 -3.760 31.941 1.00 91.31 240 LYS A O 1
ATOM 1889 N N . LYS A 1 241 ? -13.815 -2.902 30.272 1.00 92.25 241 LYS A N 1
ATOM 1890 C CA . LYS A 1 241 ? -15.047 -2.844 31.081 1.00 92.25 241 LYS A CA 1
ATOM 1891 C C . LYS A 1 241 ? -15.480 -4.248 31.494 1.00 92.25 241 LYS A C 1
ATOM 1893 O O . LYS A 1 241 ? -15.837 -4.440 32.650 1.00 92.25 241 LYS A O 1
ATOM 1898 N N . GLN A 1 242 ? -15.433 -5.198 30.560 1.00 89.75 242 GLN A N 1
ATOM 1899 C CA . GLN A 1 242 ? -15.777 -6.589 30.840 1.00 89.75 242 GLN A CA 1
ATOM 1900 C C . GLN A 1 242 ? -14.834 -7.195 31.890 1.00 89.75 242 GLN A C 1
ATOM 1902 O O . GLN A 1 242 ? -15.306 -7.752 32.875 1.00 89.75 242 GLN A O 1
ATOM 1907 N N . GLU A 1 243 ? -13.524 -7.005 31.726 1.00 88.50 243 GLU A N 1
ATOM 1908 C CA . GLU A 1 243 ? -12.506 -7.456 32.683 1.00 88.50 243 GLU A CA 1
ATOM 1909 C C . GLU A 1 243 ? -12.759 -6.901 34.092 1.00 88.50 243 GLU A C 1
ATOM 1911 O O . GLU A 1 243 ? -12.824 -7.662 35.052 1.00 88.50 243 GLU A O 1
ATOM 1916 N N . PHE A 1 244 ? -13.017 -5.595 34.212 1.00 88.50 244 PHE A N 1
ATOM 1917 C CA . PHE A 1 244 ? -13.331 -4.969 35.496 1.00 88.50 244 PHE A CA 1
ATOM 1918 C C . PHE A 1 244 ? -14.637 -5.507 36.109 1.00 88.50 244 PHE A C 1
ATOM 1920 O O . PHE A 1 244 ? -14.713 -5.728 37.318 1.00 88.50 244 PHE A O 1
ATOM 1927 N N . THR A 1 245 ? -15.680 -5.748 35.303 1.00 86.31 245 THR A N 1
ATOM 1928 C CA . THR A 1 245 ? -16.921 -6.354 35.818 1.00 86.31 245 THR A CA 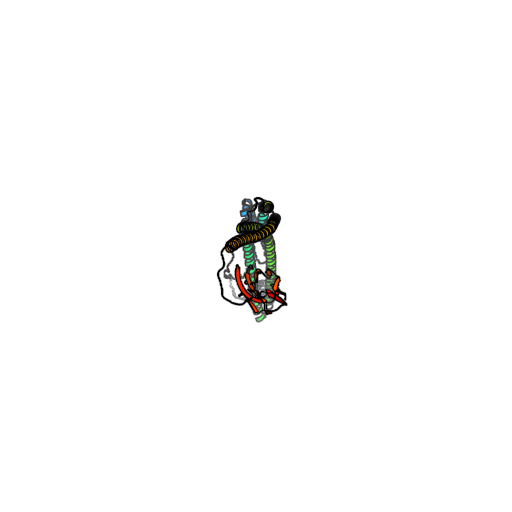1
ATOM 1929 C C . THR A 1 245 ? -16.716 -7.787 36.295 1.00 86.31 245 THR A C 1
ATOM 1931 O O . THR A 1 245 ? -17.298 -8.172 37.310 1.00 86.31 245 THR A O 1
ATOM 1934 N N . ASP A 1 246 ? -15.883 -8.558 35.596 1.00 87.56 246 ASP A N 1
ATOM 1935 C CA . ASP A 1 246 ? -15.563 -9.938 35.957 1.00 87.56 246 ASP A CA 1
ATOM 1936 C C . ASP A 1 246 ? -14.731 -9.976 37.249 1.00 87.56 246 ASP A C 1
ATOM 1938 O O . ASP A 1 246 ? -14.998 -10.792 38.132 1.00 87.56 246 ASP A O 1
ATOM 1942 N N . GLU A 1 247 ? -13.786 -9.045 37.411 1.00 85.50 247 GLU A N 1
ATOM 1943 C CA . GLU A 1 247 ? -12.985 -8.895 38.628 1.00 85.50 247 GLU A CA 1
ATOM 1944 C C . GLU A 1 247 ? -13.842 -8.497 39.839 1.00 85.50 247 GLU A C 1
ATOM 1946 O O . GLU A 1 247 ? -13.754 -9.125 40.899 1.00 85.50 247 GLU A O 1
ATOM 1951 N N . ALA A 1 248 ? -14.719 -7.501 39.686 1.00 84.94 248 ALA A N 1
ATOM 1952 C CA . ALA A 1 248 ? -15.637 -7.090 40.745 1.00 84.94 248 ALA A CA 1
ATOM 1953 C C . ALA A 1 248 ? -16.546 -8.250 41.183 1.00 84.94 248 ALA A C 1
ATOM 1955 O O . ALA A 1 248 ? -16.718 -8.487 42.380 1.00 84.94 248 ALA A O 1
ATOM 1956 N N . ALA A 1 249 ? -17.077 -9.013 40.222 1.00 85.44 249 ALA A N 1
ATOM 1957 C CA . ALA A 1 249 ? -17.896 -10.187 40.501 1.00 85.44 249 ALA A CA 1
ATOM 1958 C C . ALA A 1 249 ? -17.100 -11.292 41.215 1.00 85.44 249 ALA A C 1
ATOM 1960 O O . ALA A 1 249 ? -17.601 -11.869 42.182 1.00 85.44 249 ALA A O 1
ATOM 1961 N N . ALA A 1 250 ? -15.859 -11.556 40.791 1.00 84.75 250 ALA A N 1
ATOM 1962 C CA . ALA A 1 250 ? -14.978 -12.540 41.421 1.00 84.75 250 ALA A CA 1
ATOM 1963 C C . ALA A 1 250 ? -14.646 -12.179 42.879 1.00 84.75 250 ALA A C 1
ATOM 1965 O O . ALA A 1 250 ? -14.607 -13.058 43.738 1.00 84.75 250 ALA A O 1
ATOM 1966 N N . LYS A 1 251 ? -14.485 -10.885 43.174 1.00 82.00 251 LYS A N 1
ATOM 1967 C CA . LYS A 1 251 ? -14.276 -10.350 44.532 1.00 82.00 251 LYS A CA 1
ATOM 1968 C C . LYS A 1 251 ? -15.578 -10.215 45.350 1.00 82.00 251 LYS A C 1
ATOM 1970 O O . LYS A 1 251 ? -15.558 -9.857 46.531 1.00 82.00 251 LYS A O 1
ATOM 1975 N N . GLY A 1 252 ? -16.727 -10.535 44.749 1.00 82.31 252 GLY A N 1
ATOM 1976 C CA . GLY A 1 252 ? -18.040 -10.499 45.397 1.00 82.31 252 GLY A CA 1
ATOM 1977 C C . GLY A 1 252 ? -18.603 -9.090 45.599 1.00 82.31 252 GLY A C 1
ATOM 1978 O O . GLY A 1 252 ? -19.458 -8.896 46.464 1.00 82.31 252 GLY A O 1
ATOM 1979 N N . PHE A 1 253 ? -18.136 -8.106 44.829 1.00 80.81 253 PHE A N 1
ATOM 1980 C CA . PHE A 1 253 ? -18.652 -6.741 44.852 1.00 80.81 253 PHE A CA 1
ATOM 1981 C C . PHE A 1 253 ? -19.841 -6.584 43.901 1.00 80.81 253 PHE A C 1
ATOM 1983 O O . PHE A 1 253 ? -19.773 -6.905 42.715 1.00 80.81 253 PHE A O 1
ATOM 1990 N N . ALA A 1 254 ? -20.946 -6.043 44.419 1.00 79.00 254 ALA A N 1
ATOM 1991 C CA . ALA A 1 254 ? -22.080 -5.628 43.603 1.00 79.00 254 ALA A CA 1
ATOM 1992 C C . ALA A 1 254 ? -21.852 -4.194 43.109 1.00 79.00 254 ALA A C 1
ATOM 1994 O O . ALA A 1 254 ? -21.905 -3.246 43.893 1.00 79.00 254 ALA A O 1
ATOM 1995 N N . LEU A 1 255 ? -21.601 -4.036 41.809 1.00 80.12 255 LEU A N 1
ATOM 1996 C CA . LEU A 1 255 ? -21.383 -2.721 41.211 1.00 80.12 255 LEU A CA 1
ATOM 1997 C C . LEU A 1 255 ? -22.698 -1.922 41.150 1.00 80.12 255 LEU A C 1
ATOM 1999 O O . LEU A 1 255 ? -23.721 -2.459 40.706 1.00 80.12 255 LEU A O 1
ATOM 2003 N N . PRO A 1 256 ? -22.702 -0.642 41.564 1.00 81.56 256 PRO A N 1
ATOM 2004 C CA . PRO A 1 256 ? -23.885 0.199 41.464 1.00 81.56 256 PRO A CA 1
ATOM 2005 C C . PRO A 1 256 ? -24.251 0.470 39.998 1.00 81.56 256 PRO A C 1
ATOM 2007 O O . PRO A 1 256 ? -23.405 0.465 39.104 1.00 81.56 256 PRO A O 1
ATOM 2010 N N . ALA A 1 257 ? -25.537 0.721 39.738 1.00 76.12 257 ALA A N 1
ATOM 2011 C CA . ALA A 1 257 ? -26.058 0.884 38.376 1.00 76.12 257 ALA A CA 1
ATOM 2012 C C . ALA A 1 257 ? -25.425 2.061 37.607 1.00 76.12 257 ALA A C 1
ATOM 2014 O O . ALA A 1 257 ? -25.456 2.088 36.378 1.00 76.12 257 ALA A O 1
ATOM 2015 N N . ASP A 1 258 ? -24.863 3.036 38.319 1.00 85.06 258 ASP A N 1
ATOM 2016 C CA . ASP A 1 258 ? -24.189 4.212 37.782 1.00 85.06 258 ASP A CA 1
ATOM 2017 C C . ASP A 1 258 ? -22.654 4.135 37.826 1.00 85.06 258 ASP A C 1
ATOM 2019 O O . ASP A 1 258 ? -22.016 5.089 37.378 1.00 85.06 258 ASP A O 1
ATOM 2023 N N . ALA A 1 259 ? -22.070 3.001 38.244 1.00 84.19 259 ALA A N 1
ATOM 2024 C CA . ALA A 1 259 ? -20.616 2.790 38.321 1.00 84.19 259 ALA A CA 1
ATOM 2025 C C . ALA A 1 259 ? -19.891 3.151 37.016 1.00 84.19 259 ALA A C 1
ATOM 2027 O O . ALA A 1 259 ? -18.806 3.712 37.017 1.00 84.19 259 ALA A O 1
ATOM 2028 N N . PHE A 1 260 ? -20.519 2.881 35.870 1.00 90.69 260 PHE A N 1
ATOM 2029 C CA . PHE A 1 260 ? -19.920 3.133 34.559 1.00 90.69 260 PHE A CA 1
ATOM 2030 C C . PHE A 1 260 ? -20.493 4.346 33.844 1.00 90.69 260 PHE A C 1
ATOM 2032 O O . PHE A 1 260 ? -20.271 4.499 32.648 1.00 90.69 260 PHE A O 1
ATOM 2039 N N . LYS A 1 261 ? -21.226 5.234 34.522 1.00 92.25 261 LYS A N 1
ATOM 2040 C CA . LYS A 1 261 ? -21.949 6.322 33.849 1.00 92.25 261 LYS A CA 1
ATOM 2041 C C . LYS A 1 261 ? -21.039 7.195 32.977 1.00 92.25 261 LYS A C 1
ATOM 2043 O O . LYS A 1 261 ? -21.405 7.505 31.846 1.00 92.25 261 LYS A O 1
ATOM 2048 N N . GLN A 1 262 ? -19.862 7.578 33.479 1.00 91.50 262 GLN A N 1
ATOM 2049 C CA . GLN A 1 262 ? -18.903 8.387 32.714 1.00 91.50 262 GLN A CA 1
ATOM 2050 C C . GLN A 1 262 ? -18.248 7.583 31.584 1.00 91.50 262 GLN A C 1
ATOM 2052 O O . GLN A 1 262 ? -18.141 8.074 30.459 1.00 91.50 262 GLN A O 1
ATOM 2057 N N . PHE A 1 263 ? -17.868 6.331 31.860 1.00 94.88 263 PHE A N 1
ATOM 2058 C CA . PHE A 1 263 ? -17.348 5.413 30.849 1.00 94.88 263 PHE A CA 1
ATOM 2059 C C . PHE A 1 263 ? -18.346 5.231 29.697 1.00 94.88 263 PHE A C 1
ATOM 2061 O O . PHE A 1 263 ? -17.986 5.412 28.537 1.00 94.88 263 PHE A O 1
ATOM 2068 N N . ASP A 1 264 ? -19.607 4.927 30.008 1.00 95.06 264 ASP A N 1
ATOM 2069 C CA . ASP A 1 264 ? -20.659 4.639 29.034 1.00 95.06 264 ASP A CA 1
ATOM 2070 C C . ASP A 1 264 ? -20.996 5.870 28.194 1.00 95.06 264 ASP A C 1
ATOM 2072 O O . ASP A 1 264 ? -21.225 5.751 26.991 1.00 95.06 264 ASP A O 1
ATOM 2076 N N . GLN A 1 265 ? -20.956 7.065 28.791 1.00 96.38 265 GLN A N 1
ATOM 2077 C CA . GLN A 1 265 ? -21.090 8.322 28.057 1.00 96.38 265 GLN A CA 1
ATOM 2078 C C . GLN A 1 265 ? -19.956 8.515 27.048 1.00 96.38 265 GLN A C 1
ATOM 2080 O O . GLN A 1 265 ? -20.225 8.782 25.875 1.00 96.38 265 GLN A O 1
ATOM 2085 N N . HIS A 1 266 ? -18.702 8.350 27.470 1.00 96.62 266 HIS A N 1
ATOM 2086 C CA . HIS A 1 266 ? -17.551 8.482 26.580 1.00 96.62 266 HIS A CA 1
ATOM 2087 C C . HIS A 1 266 ? -17.519 7.388 25.508 1.00 96.62 266 HIS A C 1
ATOM 2089 O O . HIS A 1 266 ? -17.255 7.683 24.346 1.00 96.62 266 HIS A O 1
ATOM 2095 N N . LEU A 1 267 ? -17.852 6.141 25.846 1.00 96.56 267 LEU A N 1
ATOM 2096 C CA . LEU A 1 267 ? -17.923 5.047 24.881 1.00 96.56 267 LEU A CA 1
ATOM 2097 C C . LEU A 1 267 ? -19.056 5.268 23.867 1.00 96.56 267 LEU A C 1
ATOM 2099 O O . LEU A 1 267 ? -18.861 5.042 22.673 1.00 96.56 267 LEU A O 1
ATOM 2103 N N . ALA A 1 268 ? -20.220 5.753 24.307 1.00 96.94 268 ALA A N 1
ATOM 2104 C CA . ALA A 1 268 ? -21.314 6.117 23.410 1.00 96.94 268 ALA A CA 1
ATOM 2105 C C . ALA A 1 268 ? -20.907 7.258 22.466 1.00 96.94 268 ALA A C 1
ATOM 2107 O O . ALA A 1 268 ? -21.125 7.151 21.260 1.00 96.94 268 ALA A O 1
ATOM 2108 N N . GLN A 1 269 ? -20.246 8.301 22.979 1.00 95.00 269 GLN A N 1
ATOM 2109 C CA . GLN A 1 269 ? -19.697 9.382 22.155 1.00 95.00 269 GLN A CA 1
ATOM 2110 C C . GLN A 1 269 ? -18.615 8.874 21.197 1.00 95.00 269 GLN A C 1
ATOM 2112 O O . GLN A 1 269 ? -18.578 9.297 20.045 1.00 95.00 269 GLN A O 1
ATOM 2117 N N . ALA A 1 270 ? -17.760 7.943 21.627 1.00 92.88 270 ALA A N 1
ATOM 2118 C CA . ALA A 1 270 ? -16.750 7.324 20.777 1.00 92.88 270 ALA A CA 1
ATOM 2119 C C . ALA A 1 270 ? -17.395 6.566 19.616 1.00 92.88 270 ALA A C 1
ATOM 2121 O O . ALA A 1 270 ? -17.028 6.797 18.468 1.00 92.88 270 ALA A O 1
ATOM 2122 N N . LYS A 1 271 ? -18.401 5.729 19.895 1.00 94.44 271 LYS A N 1
ATOM 2123 C CA . LYS A 1 271 ? -19.170 4.991 18.881 1.00 94.44 271 LYS A CA 1
ATOM 2124 C C . LYS A 1 271 ? -19.953 5.918 17.957 1.00 94.44 271 LYS A C 1
ATOM 2126 O O . LYS A 1 271 ? -19.993 5.678 16.756 1.00 94.44 271 LYS A O 1
ATOM 2131 N N . GLU A 1 272 ? -20.538 6.991 18.483 1.00 92.06 272 GLU A N 1
ATOM 2132 C CA . GLU A 1 272 ? -21.244 7.992 17.682 1.00 92.06 272 GLU A CA 1
ATOM 2133 C C . GLU A 1 272 ? -20.280 8.752 16.763 1.00 92.06 272 GLU A C 1
ATOM 2135 O O . GLU A 1 272 ? -20.559 8.918 15.579 1.00 92.06 272 GLU A O 1
ATOM 2140 N N . LEU A 1 273 ? -19.126 9.185 17.274 1.00 86.19 273 LEU A N 1
ATOM 2141 C CA . LEU A 1 273 ? -18.083 9.827 16.474 1.00 86.19 273 LEU A CA 1
ATOM 2142 C C . LEU A 1 273 ? -17.487 8.863 15.451 1.00 86.19 273 LEU A C 1
ATOM 2144 O O . LEU A 1 273 ? -17.210 9.282 14.333 1.00 86.19 273 LEU A O 1
ATOM 2148 N N . PHE A 1 274 ? -17.338 7.586 15.800 1.00 85.00 274 PHE A N 1
ATOM 2149 C CA . PHE A 1 274 ? -16.895 6.535 14.891 1.00 85.00 274 PHE A CA 1
ATOM 2150 C C . PHE A 1 274 ? -17.915 6.306 13.769 1.00 85.00 274 PHE A C 1
ATOM 2152 O O . PHE A 1 274 ? -17.535 6.250 12.602 1.00 85.00 274 PHE A O 1
ATOM 2159 N N . ALA A 1 275 ? -19.209 6.268 14.104 1.00 82.00 275 ALA A N 1
ATOM 2160 C CA . ALA A 1 275 ? -20.310 6.196 13.142 1.00 82.00 275 ALA A CA 1
ATOM 2161 C C . ALA A 1 275 ? -20.416 7.461 12.269 1.00 82.00 275 ALA A C 1
ATOM 2163 O O . ALA A 1 275 ? -20.810 7.376 11.112 1.00 82.00 275 ALA A O 1
ATOM 2164 N N . LYS A 1 276 ? -20.025 8.626 12.802 1.00 79.88 276 LYS A N 1
ATOM 2165 C CA . LYS A 1 276 ? -19.866 9.893 12.064 1.00 79.88 276 LYS A CA 1
ATOM 2166 C C . LYS A 1 276 ? -18.497 10.034 11.384 1.00 79.88 276 LYS A C 1
ATOM 2168 O O . LYS A 1 276 ? -18.174 11.117 10.904 1.00 79.88 276 LYS A O 1
ATOM 2173 N N . GLU A 1 277 ? -17.679 8.982 11.392 1.00 63.06 277 GLU A N 1
ATOM 2174 C CA . GLU A 1 277 ? -16.341 8.918 10.784 1.00 63.06 277 GLU A CA 1
ATOM 2175 C C . GLU A 1 277 ? -15.326 9.958 11.293 1.00 63.06 277 GLU A C 1
ATOM 2177 O O . GLU A 1 277 ? -14.260 10.171 10.710 1.00 63.06 277 GLU A O 1
ATOM 2182 N N . ASN A 1 278 ? -15.597 10.577 12.439 1.00 75.38 278 ASN A N 1
ATOM 2183 C CA . ASN A 1 278 ? -14.631 11.393 13.155 1.00 75.38 278 ASN A CA 1
ATOM 2184 C C . ASN A 1 278 ? -13.717 10.482 13.985 1.00 75.38 278 ASN A C 1
ATOM 2186 O O . ASN A 1 278 ? -13.803 10.456 15.211 1.00 75.38 278 ASN A O 1
ATOM 2190 N N . TYR A 1 279 ? -12.836 9.727 13.322 1.00 80.25 279 TYR A N 1
ATOM 2191 C CA . TYR A 1 279 ? -12.008 8.705 13.975 1.00 80.25 279 TYR A CA 1
ATOM 2192 C C . TYR A 1 279 ? -11.040 9.275 15.014 1.00 80.25 279 TYR A C 1
ATOM 2194 O O . TYR A 1 279 ? -10.847 8.681 16.068 1.00 80.25 279 TYR A O 1
ATOM 2202 N N . LYS A 1 280 ? -10.501 10.479 14.789 1.00 78.38 280 LYS A N 1
ATOM 2203 C CA . LYS A 1 280 ? -9.667 11.166 15.788 1.00 78.38 280 LYS A CA 1
ATOM 2204 C C . LYS A 1 280 ? -10.475 11.527 17.039 1.00 78.38 280 LYS A C 1
ATOM 2206 O O . LYS A 1 280 ? -9.990 11.360 18.155 1.00 78.38 280 LYS A O 1
ATOM 2211 N N . GLY A 1 281 ? -11.704 12.010 16.855 1.00 77.50 281 GLY A N 1
ATOM 2212 C CA . GLY A 1 281 ? -12.637 12.258 17.950 1.00 77.50 281 GLY A CA 1
ATOM 2213 C C . GLY A 1 281 ? -13.064 10.966 18.648 1.00 77.50 281 GLY A C 1
ATOM 2214 O O . GLY A 1 281 ? -13.090 10.923 19.872 1.00 77.50 281 GLY A O 1
ATOM 2215 N N . ALA A 1 282 ? -13.325 9.906 17.886 1.00 88.44 282 ALA A N 1
ATOM 2216 C CA . ALA A 1 282 ? -13.689 8.592 18.400 1.00 88.44 282 ALA A CA 1
ATOM 2217 C C . ALA A 1 282 ? -12.567 7.983 19.250 1.00 88.44 282 ALA A C 1
ATOM 2219 O O . ALA A 1 282 ? -12.813 7.585 20.383 1.00 88.44 282 ALA A O 1
ATOM 2220 N N . ALA A 1 283 ? -11.326 8.000 18.755 1.00 82.31 283 ALA A N 1
ATOM 2221 C CA . ALA A 1 283 ? -10.144 7.562 19.489 1.00 82.31 283 ALA A CA 1
ATOM 2222 C C . ALA A 1 283 ? -9.939 8.383 20.774 1.00 82.31 283 ALA A C 1
ATOM 2224 O O . ALA A 1 283 ? -9.662 7.823 21.833 1.00 82.31 283 ALA A O 1
ATOM 2225 N N . LEU A 1 284 ? -10.133 9.707 20.717 1.00 87.62 284 LEU A N 1
ATOM 2226 C CA . LEU A 1 284 ? -10.066 10.566 21.902 1.00 87.62 284 LEU A CA 1
ATOM 2227 C C . LEU A 1 284 ? -11.124 10.180 22.946 1.00 87.62 284 LEU A C 1
ATOM 2229 O O . LEU A 1 284 ? -10.790 10.042 24.120 1.00 87.62 284 LEU A O 1
ATOM 2233 N N . GLN A 1 285 ? -12.373 9.984 22.526 1.00 95.75 285 GLN A N 1
ATOM 2234 C CA . GLN A 1 285 ? -13.463 9.584 23.417 1.00 95.75 285 GLN A CA 1
ATOM 2235 C C . GLN A 1 285 ? -13.259 8.172 23.981 1.00 95.75 285 GLN A C 1
ATOM 2237 O O . GLN A 1 285 ? -13.463 7.956 25.169 1.00 95.75 285 GLN A O 1
ATOM 2242 N N . ALA A 1 286 ? -12.753 7.229 23.186 1.00 92.88 286 ALA A N 1
ATOM 2243 C CA . ALA A 1 286 ? -12.412 5.889 23.658 1.00 92.88 286 ALA A CA 1
ATOM 2244 C C . ALA A 1 286 ? -11.283 5.913 24.708 1.00 92.88 286 ALA A C 1
ATOM 2246 O O . ALA A 1 286 ? -11.352 5.206 25.713 1.00 92.88 286 ALA A O 1
ATOM 2247 N N . ARG A 1 287 ? -10.268 6.777 24.538 1.00 90.69 287 ARG A N 1
ATOM 2248 C CA . ARG A 1 287 ? -9.240 7.014 25.572 1.00 90.69 287 ARG A CA 1
ATOM 2249 C C . ARG A 1 287 ? -9.838 7.630 26.841 1.00 90.69 287 ARG A C 1
ATOM 2251 O O . ARG A 1 287 ? -9.453 7.233 27.937 1.00 90.69 287 ARG A O 1
ATOM 2258 N N . GLN A 1 288 ? -10.771 8.577 26.708 1.00 94.31 288 GLN A N 1
ATOM 2259 C CA . GLN A 1 288 ? -11.475 9.165 27.855 1.00 94.31 288 GLN A CA 1
ATOM 2260 C C . GLN A 1 288 ? -12.327 8.127 28.596 1.00 94.31 288 GLN A C 1
ATOM 2262 O O . GLN A 1 288 ? -12.295 8.105 29.823 1.00 94.31 288 GLN A O 1
ATOM 2267 N N . ALA A 1 289 ? -12.992 7.219 27.874 1.00 94.94 289 ALA A N 1
ATOM 2268 C CA . ALA A 1 289 ? -13.717 6.100 28.469 1.00 94.94 289 ALA A CA 1
ATOM 2269 C C . ALA A 1 289 ? -12.779 5.232 29.319 1.00 94.94 289 ALA A C 1
ATOM 2271 O O . ALA A 1 289 ? -13.025 5.060 30.508 1.00 94.94 289 ALA A O 1
ATOM 2272 N N . LYS A 1 290 ? -11.649 4.773 28.763 1.00 92.50 290 LYS A N 1
ATOM 2273 C CA . LYS A 1 290 ? -10.661 3.979 29.520 1.00 92.50 290 LYS A CA 1
ATOM 2274 C C . LYS A 1 290 ? -10.177 4.681 30.790 1.00 92.50 290 LYS A C 1
ATOM 2276 O O . LYS A 1 290 ? -10.094 4.044 31.830 1.00 92.50 290 LYS A O 1
ATOM 2281 N N . LYS A 1 291 ? -9.907 5.986 30.715 1.00 90.50 291 LYS A N 1
ATOM 2282 C CA . LYS A 1 291 ? -9.475 6.770 31.877 1.00 90.50 291 LYS A CA 1
ATOM 2283 C C . LYS A 1 291 ? -10.548 6.839 32.969 1.00 90.50 291 LYS A C 1
ATOM 2285 O O . LYS A 1 291 ? -10.209 6.783 34.143 1.00 90.50 291 LYS A O 1
ATOM 2290 N N . ALA A 1 292 ? -11.822 6.957 32.593 1.00 90.56 292 ALA A N 1
ATOM 2291 C CA . ALA A 1 292 ? -12.924 6.917 33.553 1.00 90.56 292 ALA A CA 1
ATOM 2292 C C . ALA A 1 292 ? -13.017 5.545 34.244 1.00 90.56 292 ALA A C 1
ATOM 2294 O O . ALA A 1 292 ? -13.262 5.485 35.439 1.00 90.56 292 ALA A O 1
ATOM 2295 N N . LEU A 1 293 ? -12.761 4.454 33.515 1.00 88.06 293 LEU A N 1
ATOM 2296 C CA . LEU A 1 293 ? -12.751 3.106 34.089 1.00 88.06 293 LEU A CA 1
ATOM 2297 C C . LEU A 1 293 ? -11.584 2.877 35.061 1.00 88.06 293 LEU A C 1
ATOM 2299 O O . LEU A 1 293 ? -11.774 2.247 36.089 1.00 88.06 293 LEU A O 1
ATOM 2303 N N . GLU A 1 294 ? -10.396 3.405 34.762 1.00 85.75 294 GLU A N 1
ATOM 2304 C CA . GLU A 1 294 ? -9.228 3.316 35.656 1.00 85.75 294 GLU A CA 1
ATOM 2305 C C . GLU A 1 294 ? -9.498 3.983 37.015 1.00 85.75 294 GLU A C 1
ATOM 2307 O O . GLU A 1 294 ? -9.113 3.453 38.050 1.00 85.75 294 GLU A O 1
ATOM 2312 N N . GLN A 1 295 ? -10.241 5.094 37.031 1.00 81.44 295 GLN A N 1
ATOM 2313 C CA . GLN A 1 295 ? -10.629 5.768 38.276 1.00 81.44 295 GLN A CA 1
ATOM 2314 C C . GLN A 1 295 ? -11.578 4.928 39.146 1.00 81.44 295 GLN A C 1
ATOM 2316 O O . GLN A 1 295 ? -11.495 4.996 40.372 1.00 81.44 295 GLN A O 1
ATOM 2321 N N . GLU A 1 296 ? -12.457 4.139 38.524 1.00 79.00 296 GLU A N 1
ATOM 2322 C CA . GLU A 1 296 ? -13.332 3.184 39.220 1.00 79.00 296 GLU A CA 1
ATOM 2323 C C . GLU A 1 296 ? -12.553 1.930 39.670 1.00 79.00 296 GLU A C 1
ATOM 2325 O O . GLU A 1 296 ? -12.816 1.399 40.747 1.00 79.00 296 GLU A O 1
ATOM 2330 N N . GLY A 1 297 ? -11.541 1.519 38.891 1.00 73.81 297 GLY A N 1
ATOM 2331 C CA . GLY A 1 297 ? -10.485 0.556 39.245 1.00 73.81 297 GLY A CA 1
ATOM 2332 C C . GLY A 1 297 ? -9.893 0.806 40.625 1.00 73.81 297 GLY A C 1
ATOM 2333 O O . GLY A 1 297 ? -10.054 0.003 41.543 1.00 73.81 297 GLY A O 1
ATOM 2334 N N . ASP A 1 298 ? -9.289 1.982 40.776 1.00 74.50 298 ASP A N 1
ATOM 2335 C CA . ASP A 1 298 ? -8.649 2.414 42.019 1.00 74.50 298 ASP A CA 1
ATOM 2336 C C . ASP A 1 298 ? -9.630 2.471 43.206 1.00 74.50 298 ASP A C 1
ATOM 2338 O O . ASP A 1 298 ? -9.226 2.394 44.365 1.00 74.50 298 ASP A O 1
ATOM 2342 N N . ALA A 1 299 ? -10.923 2.696 42.954 1.00 74.56 299 ALA A N 1
ATOM 2343 C CA . ALA A 1 299 ? -11.941 2.715 44.001 1.00 74.56 299 ALA A CA 1
ATOM 2344 C C . ALA A 1 299 ? -12.328 1.296 44.442 1.00 74.56 299 ALA A C 1
ATOM 2346 O O . ALA A 1 299 ? -12.488 1.054 45.638 1.00 74.56 299 ALA A O 1
ATOM 2347 N N . LEU A 1 300 ? -12.440 0.359 43.496 1.00 75.25 300 LEU A N 1
ATOM 2348 C CA . LEU A 1 300 ? -12.716 -1.048 43.779 1.00 75.25 300 LEU A CA 1
ATOM 2349 C C . LEU A 1 300 ? -11.562 -1.714 44.534 1.00 75.25 300 LEU A C 1
ATOM 2351 O O . LEU A 1 300 ? -11.815 -2.497 45.444 1.00 75.25 300 LEU A O 1
ATOM 2355 N N . GLU A 1 301 ? -10.316 -1.392 44.183 1.00 76.25 301 GLU A N 1
ATOM 2356 C CA . GLU A 1 301 ? -9.129 -1.892 44.884 1.00 76.25 301 GLU A CA 1
ATOM 2357 C C . GLU A 1 301 ? -9.147 -1.468 46.358 1.00 76.25 301 GLU A C 1
ATOM 2359 O O . GLU A 1 301 ? -9.105 -2.322 47.236 1.00 76.25 301 GLU A O 1
ATOM 2364 N N . ARG A 1 302 ? -9.400 -0.182 46.640 1.00 77.19 302 ARG A N 1
ATOM 2365 C CA . ARG A 1 302 ? -9.542 0.315 48.022 1.00 77.19 302 ARG A CA 1
ATOM 2366 C C . ARG A 1 302 ? -10.666 -0.374 48.798 1.00 77.19 302 ARG A C 1
ATOM 2368 O O . ARG A 1 302 ? -10.491 -0.691 49.966 1.00 77.19 302 ARG A O 1
ATOM 2375 N N . LEU A 1 303 ? -11.816 -0.612 48.164 1.00 74.50 303 LEU A N 1
ATOM 2376 C CA . LEU A 1 303 ? -12.931 -1.325 48.801 1.00 74.50 303 LEU A CA 1
ATOM 2377 C C . LEU A 1 303 ? -12.612 -2.806 49.052 1.00 74.50 303 LEU A C 1
ATOM 2379 O O . LEU A 1 303 ? -13.139 -3.389 49.998 1.00 74.50 303 LEU A O 1
ATOM 2383 N N . SER A 1 304 ? -11.779 -3.415 48.204 1.00 71.75 304 SER A N 1
ATOM 2384 C CA . SER A 1 304 ? -11.236 -4.761 48.409 1.00 71.75 304 SER A CA 1
ATOM 2385 C C . SER A 1 304 ? -10.365 -4.803 49.654 1.00 71.75 30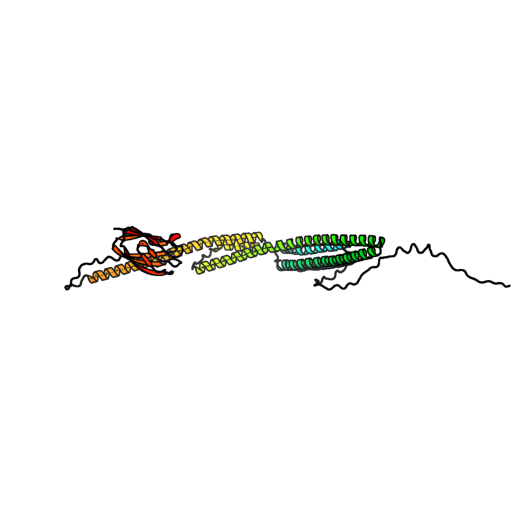4 SER A C 1
ATOM 2387 O O . SER A 1 304 ? -10.626 -5.625 50.530 1.00 71.75 304 SER A O 1
ATOM 2389 N N . ASP A 1 305 ? -9.420 -3.873 49.762 1.00 78.44 305 ASP A N 1
ATOM 2390 C CA . ASP A 1 305 ? -8.505 -3.774 50.898 1.00 78.44 305 ASP A CA 1
ATOM 2391 C C . ASP A 1 305 ? -9.280 -3.532 52.207 1.00 78.44 305 ASP A C 1
ATOM 2393 O O . ASP A 1 305 ? -9.101 -4.252 53.186 1.00 78.44 305 ASP A O 1
ATOM 2397 N N . GLU A 1 306 ? -10.239 -2.598 52.208 1.00 77.38 306 GLU A N 1
ATOM 2398 C CA . GLU A 1 306 ? -11.094 -2.315 53.373 1.00 77.38 306 GLU A CA 1
ATOM 2399 C C . GLU A 1 306 ? -11.952 -3.523 53.793 1.00 77.38 306 GLU A C 1
ATOM 2401 O O . GLU A 1 306 ? -12.221 -3.726 54.981 1.00 77.38 306 GLU A O 1
ATOM 2406 N N . LYS A 1 307 ? -12.418 -4.331 52.831 1.00 72.94 307 LYS A N 1
ATOM 2407 C CA . LYS A 1 307 ? -13.200 -5.540 53.117 1.00 72.94 307 LYS A CA 1
ATOM 2408 C C . LYS A 1 307 ? -12.326 -6.632 53.729 1.00 72.94 307 LYS A C 1
ATOM 2410 O O . LYS A 1 307 ? -12.773 -7.265 54.684 1.00 72.94 307 LYS A O 1
ATOM 2415 N N . GLU A 1 308 ? -11.122 -6.843 53.203 1.00 74.50 308 GLU A N 1
ATOM 2416 C CA . GLU A 1 308 ? -10.154 -7.787 53.773 1.00 74.50 308 GLU A CA 1
ATOM 2417 C C . GLU A 1 308 ? -9.786 -7.381 55.208 1.00 74.50 308 GLU A C 1
ATOM 2419 O O . GLU A 1 308 ? -9.911 -8.198 56.120 1.00 74.50 308 GLU A O 1
ATOM 2424 N N . GLU A 1 309 ? -9.490 -6.098 55.447 1.00 73.50 309 GLU A N 1
ATOM 2425 C CA . GLU A 1 309 ? -9.232 -5.565 56.793 1.00 73.50 309 GLU A CA 1
ATOM 2426 C C . GLU A 1 309 ? -10.423 -5.779 57.751 1.00 73.50 309 GLU A C 1
ATOM 2428 O O . GLU A 1 309 ? -10.249 -6.138 58.919 1.00 73.50 309 GLU A O 1
ATOM 2433 N N . ALA A 1 310 ? -11.659 -5.592 57.274 1.00 65.12 310 ALA A N 1
ATOM 2434 C CA . ALA A 1 310 ? -12.863 -5.785 58.081 1.00 65.12 310 ALA A CA 1
ATOM 2435 C C . ALA A 1 310 ? -13.169 -7.266 58.384 1.00 65.12 310 ALA A C 1
ATOM 2437 O O . ALA A 1 310 ? -13.708 -7.577 59.453 1.00 65.12 310 ALA A O 1
ATOM 2438 N N . GLU A 1 311 ? -12.863 -8.180 57.460 1.00 68.81 311 GLU A N 1
ATOM 2439 C CA . GLU A 1 311 ? -12.996 -9.626 57.673 1.00 68.81 311 GLU A CA 1
ATOM 2440 C C . GLU A 1 311 ? -11.938 -10.142 58.660 1.00 68.81 311 GLU A C 1
ATOM 2442 O O . GLU A 1 311 ? -12.281 -10.909 59.564 1.00 68.81 311 GLU A O 1
ATOM 2447 N N . GLU A 1 312 ? -10.699 -9.649 58.577 1.00 67.75 312 GLU A N 1
ATOM 2448 C CA . GLU A 1 312 ? -9.651 -9.932 59.564 1.00 67.75 312 GLU A CA 1
ATOM 2449 C C . GLU A 1 312 ? -10.025 -9.420 60.963 1.00 67.75 312 GLU A C 1
ATOM 2451 O O . GLU A 1 312 ? -9.902 -10.153 61.950 1.00 67.75 312 GLU A O 1
ATOM 2456 N N . ALA A 1 313 ? -10.554 -8.195 61.059 1.00 62.59 313 ALA A N 1
ATOM 2457 C CA . ALA A 1 313 ? -10.999 -7.619 62.326 1.00 62.59 313 ALA A CA 1
ATOM 2458 C C . ALA A 1 313 ? -12.149 -8.421 62.962 1.00 62.59 313 ALA A C 1
ATOM 2460 O O . ALA A 1 313 ? -12.128 -8.687 64.165 1.00 62.59 313 ALA A O 1
ATOM 2461 N N . LYS A 1 314 ? -13.130 -8.871 62.166 1.00 63.31 314 LYS A N 1
ATOM 2462 C CA . LYS A 1 314 ? -14.210 -9.747 62.652 1.00 63.31 314 LYS A CA 1
ATOM 2463 C C . LYS A 1 314 ? -13.702 -11.106 63.114 1.00 63.31 314 LYS A C 1
ATOM 2465 O O . LYS A 1 314 ? -14.158 -11.595 64.145 1.00 63.31 314 LYS A O 1
ATOM 2470 N N . GLY A 1 315 ? -12.761 -11.701 62.381 1.00 60.53 315 GLY A N 1
ATOM 2471 C CA . GLY A 1 315 ? -12.121 -12.950 62.789 1.00 60.53 315 GLY A CA 1
ATOM 2472 C C . GLY A 1 315 ? -11.427 -12.814 64.145 1.00 60.53 315 GLY A C 1
ATOM 2473 O O . GLY A 1 315 ? -11.572 -13.684 65.001 1.00 60.53 315 GLY A O 1
ATOM 2474 N N . ALA A 1 316 ? -10.743 -11.692 64.383 1.00 54.94 316 ALA A N 1
ATOM 2475 C CA . ALA A 1 316 ? -10.125 -11.396 65.673 1.00 54.94 316 ALA A CA 1
ATOM 2476 C C . ALA A 1 316 ? -11.161 -11.222 66.805 1.00 54.94 316 ALA A C 1
ATOM 2478 O O . ALA A 1 316 ? -10.974 -11.768 67.892 1.00 54.94 316 ALA A O 1
ATOM 2479 N N . GLU A 1 317 ? -12.277 -10.529 66.550 1.00 56.53 317 GLU A N 1
ATOM 2480 C CA . GLU A 1 317 ? -13.366 -10.366 67.526 1.00 56.53 317 GLU A CA 1
ATOM 2481 C C . GLU A 1 317 ? -14.090 -11.684 67.854 1.00 56.53 317 GLU A C 1
ATOM 2483 O O . GLU A 1 317 ? -14.498 -11.900 68.999 1.00 56.53 317 GLU A O 1
ATOM 2488 N N . ASP A 1 318 ? -14.274 -12.570 66.871 1.00 59.59 318 ASP A N 1
ATOM 2489 C CA . ASP A 1 318 ? -14.866 -13.896 67.077 1.00 59.59 318 ASP A CA 1
ATOM 2490 C C . ASP A 1 318 ? -13.939 -14.788 67.924 1.00 59.59 318 ASP A C 1
ATOM 2492 O O . ASP A 1 318 ? -14.401 -15.423 68.874 1.00 59.59 318 ASP A O 1
ATOM 2496 N N . VAL A 1 319 ? -12.625 -14.754 67.670 1.00 53.34 319 VAL A N 1
ATOM 2497 C CA . VAL A 1 319 ? -11.620 -15.471 68.476 1.00 53.34 319 VAL A CA 1
ATOM 2498 C C . VAL A 1 319 ? -11.575 -14.949 69.913 1.00 53.34 319 VAL A C 1
ATOM 2500 O O . VAL A 1 319 ? -11.545 -15.740 70.856 1.00 53.34 319 VAL A O 1
ATOM 2503 N N . GLU A 1 320 ? -11.615 -13.631 70.119 1.00 56.94 320 GLU A N 1
ATOM 2504 C CA . GLU A 1 320 ? -11.627 -13.055 71.468 1.00 56.94 320 GLU A CA 1
ATOM 2505 C C . GLU A 1 320 ? -12.898 -13.430 72.245 1.00 56.94 320 GLU A C 1
ATOM 2507 O O . GLU A 1 320 ? -12.840 -13.736 73.440 1.00 56.94 320 GLU A O 1
ATOM 2512 N N . ARG A 1 321 ? -14.045 -13.494 71.562 1.00 68.25 321 ARG A N 1
ATOM 2513 C CA . ARG A 1 321 ? -15.310 -13.951 72.151 1.00 68.25 321 ARG A CA 1
ATOM 2514 C C . ARG A 1 321 ? -15.258 -15.419 72.572 1.00 68.25 321 ARG A C 1
ATOM 2516 O O . ARG A 1 321 ? -15.762 -15.751 73.648 1.00 68.25 321 ARG A O 1
ATOM 2523 N N . ASP A 1 322 ? -14.659 -16.280 71.757 1.00 67.75 322 ASP A N 1
ATOM 2524 C CA . ASP A 1 322 ? -14.515 -17.705 72.065 1.00 67.75 322 ASP A CA 1
ATOM 2525 C C . ASP A 1 322 ? -13.549 -17.931 73.237 1.00 67.75 322 ASP A C 1
ATOM 2527 O O . ASP A 1 322 ? -13.868 -18.690 74.154 1.00 67.75 322 ASP A O 1
ATOM 2531 N N . ILE A 1 323 ? -12.444 -17.177 73.295 1.00 63.78 323 ILE A N 1
ATOM 2532 C CA . ILE A 1 323 ? -11.514 -17.186 74.435 1.00 63.78 323 ILE A CA 1
ATOM 2533 C C . ILE A 1 323 ? -12.222 -16.748 75.727 1.00 63.78 323 ILE A C 1
ATOM 2535 O O . ILE A 1 323 ? -12.068 -17.394 76.763 1.00 63.78 323 ILE A O 1
ATOM 2539 N N . GLN A 1 324 ? -13.032 -15.684 75.696 1.00 68.06 324 GLN A N 1
ATOM 2540 C CA . GLN A 1 324 ? -13.777 -15.236 76.882 1.00 68.06 324 GLN A CA 1
ATOM 2541 C C . GLN A 1 324 ? -14.797 -16.274 77.367 1.00 68.06 324 GLN A C 1
ATOM 2543 O O . GLN A 1 324 ? -14.979 -16.444 78.576 1.00 68.06 324 GLN A O 1
ATOM 2548 N N . LYS A 1 325 ? -15.435 -16.995 76.441 1.00 75.25 325 LYS A N 1
ATOM 2549 C CA . LYS A 1 325 ? -16.331 -18.113 76.759 1.00 75.25 325 LYS A CA 1
ATOM 2550 C C . LYS A 1 325 ? -15.590 -19.251 77.453 1.00 75.25 325 LYS A C 1
ATOM 2552 O O . LYS A 1 325 ? -16.043 -19.731 78.488 1.00 75.25 325 LYS A O 1
ATOM 2557 N N . GLU A 1 326 ? -14.438 -19.642 76.917 1.00 69.69 326 GLU A N 1
ATOM 2558 C CA . GLU A 1 326 ? -13.629 -20.735 77.459 1.00 69.69 326 GLU A CA 1
ATOM 2559 C C . GLU A 1 326 ? -13.045 -20.380 78.841 1.00 69.69 326 GLU A C 1
ATOM 2561 O O . GLU A 1 326 ? -12.981 -21.225 79.739 1.00 69.69 326 GLU A O 1
ATOM 2566 N N . ILE A 1 327 ? -12.694 -19.104 79.057 1.00 70.19 327 ILE A N 1
ATOM 2567 C CA . ILE A 1 327 ? -12.303 -18.571 80.371 1.00 70.19 327 ILE A CA 1
ATOM 2568 C C . ILE A 1 327 ? -13.468 -18.669 81.366 1.00 70.19 327 ILE A C 1
ATOM 2570 O O . ILE A 1 327 ? -13.276 -19.205 82.457 1.00 70.19 327 ILE A O 1
ATOM 2574 N N . GLN A 1 328 ? -14.678 -18.230 81.000 1.00 73.69 328 GLN A N 1
ATOM 2575 C CA . GLN A 1 328 ? -15.855 -18.341 81.874 1.00 73.69 328 GLN A CA 1
ATOM 2576 C C . GLN A 1 328 ? -16.200 -19.793 82.222 1.00 73.69 328 GLN A C 1
ATOM 2578 O O . GLN A 1 328 ? -16.544 -20.096 83.369 1.00 73.69 328 GLN A O 1
ATOM 2583 N N . GLU A 1 329 ? -16.100 -20.704 81.255 1.00 76.38 329 GLU A N 1
ATOM 2584 C CA . GLU A 1 329 ? -16.341 -22.128 81.479 1.00 76.38 329 GLU A CA 1
ATOM 2585 C C . GLU A 1 329 ? -15.314 -22.707 82.461 1.00 76.38 329 GLU A C 1
ATOM 2587 O O . GLU A 1 329 ? -15.711 -23.320 83.458 1.00 76.38 329 GLU A O 1
ATOM 2592 N N . ARG A 1 330 ? -14.018 -22.414 82.280 1.00 69.06 330 ARG A N 1
ATOM 2593 C CA . ARG A 1 330 ? -12.953 -22.828 83.210 1.00 69.06 330 ARG A CA 1
ATOM 2594 C C . ARG A 1 330 ? -13.105 -22.239 84.607 1.00 69.06 330 ARG A C 1
ATOM 2596 O O . ARG A 1 330 ? -12.888 -22.953 85.585 1.00 69.06 330 ARG A O 1
ATOM 2603 N N . GLU A 1 331 ? -13.478 -20.969 84.732 1.00 71.06 331 GLU A N 1
ATOM 2604 C CA . GLU A 1 331 ? -13.741 -20.343 86.033 1.00 71.06 331 GLU A CA 1
ATOM 2605 C C . GLU A 1 331 ? -14.918 -21.023 86.746 1.00 71.06 331 GLU A C 1
ATOM 2607 O O . GLU A 1 331 ? -14.840 -21.310 87.944 1.00 71.06 331 GLU A O 1
ATOM 2612 N N . SER A 1 332 ? -15.970 -21.383 86.004 1.00 65.62 332 SER A N 1
ATOM 2613 C CA . SER A 1 332 ? -17.113 -22.123 86.547 1.00 65.62 332 SER A CA 1
ATOM 2614 C C . SER A 1 332 ? -16.752 -23.553 86.987 1.00 65.62 332 SER A C 1
ATOM 2616 O O . SER A 1 332 ? -17.285 -24.050 87.983 1.00 65.62 332 SER A O 1
ATOM 2618 N N . GLU A 1 333 ? -15.826 -24.217 86.288 1.00 70.88 333 GLU A N 1
ATOM 2619 C CA . GLU A 1 333 ? -15.313 -25.543 86.652 1.00 70.88 333 GLU A CA 1
ATOM 2620 C C . GLU A 1 333 ? -14.376 -25.495 87.865 1.00 70.88 333 GLU A C 1
ATOM 2622 O O . GLU A 1 333 ? -14.436 -26.371 88.733 1.00 70.88 333 GLU A O 1
ATOM 2627 N N . LEU A 1 334 ? -13.542 -24.458 87.962 1.00 57.88 334 LEU A N 1
ATOM 2628 C CA . LEU A 1 334 ? -12.650 -24.223 89.098 1.00 57.88 334 LEU A CA 1
ATOM 2629 C C . LEU A 1 334 ? -13.432 -23.934 90.385 1.00 57.88 334 LEU A C 1
ATOM 2631 O O . LEU A 1 334 ? -13.074 -24.464 91.437 1.00 57.88 334 LEU A O 1
ATOM 2635 N N . MET A 1 335 ? -14.537 -23.185 90.303 1.00 56.28 335 MET A N 1
ATOM 2636 C CA . MET A 1 335 ? -15.424 -22.950 91.451 1.00 56.28 335 MET A CA 1
ATOM 2637 C C . MET A 1 335 ? -16.143 -24.225 91.921 1.00 56.28 335 MET A C 1
ATOM 2639 O O . MET A 1 335 ? -16.365 -24.391 93.116 1.00 56.28 335 MET A O 1
ATOM 2643 N N . LYS A 1 336 ? -16.444 -25.173 91.021 1.00 59.38 336 LYS A N 1
ATOM 2644 C CA . LYS A 1 336 ? -17.033 -26.479 91.384 1.00 59.38 336 LYS A CA 1
ATOM 2645 C C . LYS A 1 336 ? -16.039 -27.443 92.042 1.00 59.38 336 LYS A C 1
ATOM 2647 O O . LYS A 1 336 ? -16.459 -28.355 92.746 1.00 59.38 336 LYS A O 1
ATOM 2652 N N . LYS A 1 337 ? -14.731 -27.260 91.831 1.00 53.66 337 LYS A N 1
ATOM 2653 C CA . LYS A 1 337 ? -13.670 -28.132 92.374 1.00 53.66 337 LYS A CA 1
ATOM 2654 C C . LYS A 1 337 ? -13.182 -27.755 93.779 1.00 53.66 337 LYS A C 1
ATOM 2656 O O . LYS A 1 337 ? -12.348 -28.472 94.324 1.00 53.66 337 LYS A O 1
ATOM 2661 N N . GLN A 1 338 ? -13.681 -26.670 94.375 1.00 48.69 338 GLN A N 1
ATOM 2662 C CA . GLN A 1 338 ? -13.292 -26.228 95.724 1.00 48.69 338 GLN A CA 1
ATOM 2663 C C . GLN A 1 338 ? -14.179 -26.772 96.868 1.00 48.69 338 GLN A C 1
ATOM 2665 O O . GLN A 1 338 ? -13.927 -26.430 98.021 1.00 48.69 338 GLN A O 1
ATOM 2670 N N . GLU A 1 339 ? -15.158 -27.651 96.602 1.00 45.44 339 GLU A N 1
ATOM 2671 C CA . GLU A 1 339 ? -16.107 -28.161 97.618 1.00 45.44 339 GLU A CA 1
ATOM 2672 C C . GLU A 1 339 ? -16.005 -29.669 97.977 1.00 45.44 339 GLU A C 1
ATOM 2674 O O . GLU A 1 339 ? -16.931 -30.205 98.581 1.00 45.44 339 GLU A O 1
ATOM 2679 N N . GLU A 1 340 ? -14.893 -30.377 97.719 1.00 39.72 340 GLU A N 1
ATOM 2680 C CA . GLU A 1 340 ? -14.709 -31.771 98.205 1.00 39.72 340 GLU A CA 1
ATOM 2681 C C . GLU A 1 340 ? -13.539 -31.936 99.207 1.00 39.72 340 GLU A C 1
ATOM 2683 O O . GLU A 1 340 ? -12.490 -31.310 99.030 1.00 39.72 340 GLU A O 1
ATOM 2688 N N . PRO A 1 341 ? -13.681 -32.746 100.288 1.00 40.91 341 PRO A N 1
ATOM 2689 C CA . PRO A 1 341 ? -12.766 -32.716 101.429 1.00 40.91 341 PRO A CA 1
ATOM 2690 C C . PRO A 1 341 ? -11.541 -33.640 101.289 1.00 40.91 341 PRO A C 1
ATOM 2692 O O . PRO A 1 341 ? -11.564 -34.681 100.638 1.00 40.91 341 PRO A O 1
ATOM 2695 N N . ALA A 1 342 ? -10.470 -33.236 101.975 1.00 46.41 342 ALA A N 1
ATOM 2696 C CA . ALA A 1 342 ? -9.116 -33.787 101.938 1.00 46.41 342 ALA A CA 1
ATOM 2697 C C . ALA A 1 342 ? -8.943 -35.192 102.559 1.00 46.41 342 ALA A C 1
ATOM 2699 O O . ALA A 1 342 ? -9.505 -35.478 103.618 1.00 46.41 342 ALA A O 1
ATOM 2700 N N . HIS A 1 343 ? -8.041 -36.007 101.984 1.00 35.38 343 HIS A N 1
ATOM 2701 C CA . HIS A 1 343 ? -7.404 -37.139 102.676 1.00 35.38 343 HIS A CA 1
ATOM 2702 C C . HIS A 1 343 ? -5.947 -37.411 102.211 1.00 35.38 343 HIS A C 1
ATOM 2704 O O . HIS A 1 343 ? -5.700 -37.854 101.098 1.00 35.38 343 HIS A O 1
ATOM 2710 N N . ASP A 1 344 ? -5.026 -37.115 103.133 1.00 34.56 344 ASP A N 1
ATOM 2711 C CA . ASP A 1 344 ? -3.777 -37.771 103.574 1.00 34.56 344 ASP A CA 1
ATOM 2712 C C . ASP A 1 344 ? -2.650 -38.299 102.640 1.00 34.56 344 ASP A C 1
ATOM 2714 O O . ASP A 1 344 ? -2.802 -39.258 101.891 1.00 34.56 344 ASP A O 1
ATOM 2718 N N . MET A 1 345 ? -1.466 -37.736 102.942 1.00 33.91 345 MET A N 1
ATOM 2719 C CA . MET A 1 345 ? -0.073 -38.223 102.918 1.00 33.91 345 MET A CA 1
ATOM 2720 C C . MET A 1 345 ? 0.664 -38.592 101.619 1.00 33.91 345 MET A C 1
ATOM 2722 O O . MET A 1 345 ? 0.313 -39.529 100.911 1.00 33.91 345 MET A O 1
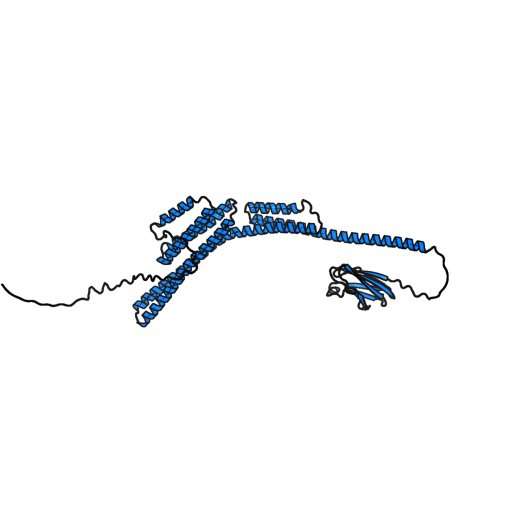ATOM 2726 N N . GLY A 1 346 ? 1.861 -37.992 101.453 1.00 31.11 346 GLY A N 1
ATOM 2727 C CA . GLY A 1 346 ? 2.960 -38.715 100.797 1.00 31.11 346 GLY A CA 1
ATOM 2728 C C . GLY A 1 346 ? 4.127 -37.961 100.149 1.00 31.11 346 GLY A C 1
ATOM 2729 O O . GLY A 1 346 ? 4.523 -38.351 99.064 1.00 31.11 346 GLY A O 1
ATOM 2730 N N . ASN A 1 347 ? 4.705 -36.941 100.789 1.00 37.31 347 ASN A N 1
ATOM 2731 C CA . ASN A 1 347 ? 6.127 -36.555 100.680 1.00 37.31 347 ASN A CA 1
ATOM 2732 C C . ASN A 1 347 ? 6.818 -36.585 99.285 1.00 37.31 347 ASN A C 1
ATOM 2734 O O . ASN A 1 347 ? 7.527 -37.534 98.950 1.00 37.31 347 ASN A O 1
ATOM 2738 N N . MET A 1 348 ? 6.774 -35.462 98.561 1.00 32.59 348 MET A N 1
ATOM 2739 C CA . MET A 1 348 ? 7.848 -35.050 97.648 1.00 32.59 348 MET A CA 1
ATOM 2740 C C . MET A 1 348 ? 7.994 -33.523 97.702 1.00 32.59 348 MET A C 1
ATOM 2742 O O . MET A 1 348 ? 7.009 -32.794 97.753 1.00 32.59 348 MET A O 1
ATOM 2746 N N . MET A 1 349 ? 9.240 -33.065 97.813 1.00 42.00 349 MET A N 1
ATOM 2747 C CA . MET A 1 349 ? 9.642 -31.675 98.054 1.00 42.00 349 MET A CA 1
ATOM 2748 C C . MET A 1 349 ? 9.131 -30.725 96.949 1.00 42.00 349 MET A C 1
ATOM 2750 O O . MET A 1 349 ? 8.955 -31.172 95.815 1.00 42.00 349 MET A O 1
ATOM 2754 N N . PRO A 1 350 ? 8.920 -29.425 97.239 1.00 43.22 350 PRO A N 1
ATOM 2755 C CA . PRO A 1 350 ? 8.385 -28.473 96.275 1.00 43.22 350 PRO A CA 1
ATOM 2756 C C . PRO A 1 350 ? 9.463 -28.123 95.244 1.00 43.22 350 PRO A C 1
ATOM 2758 O O . PRO A 1 350 ? 10.277 -27.229 95.455 1.00 43.22 350 PRO A O 1
ATOM 2761 N N . GLY A 1 351 ? 9.496 -28.860 94.138 1.00 36.84 351 GLY A N 1
ATOM 2762 C CA . GLY A 1 351 ? 10.081 -28.355 92.904 1.00 36.84 351 GLY A CA 1
ATOM 2763 C C . GLY A 1 351 ? 9.076 -27.387 92.306 1.00 36.84 351 GLY A C 1
ATOM 2764 O O . GLY A 1 351 ? 7.943 -27.792 92.048 1.00 36.84 351 GLY A O 1
ATOM 2765 N N . GLU A 1 352 ? 9.462 -26.118 92.174 1.00 43.66 352 GLU A N 1
ATOM 2766 C CA . GLU A 1 352 ? 8.692 -25.076 91.498 1.00 43.66 352 GLU A CA 1
ATOM 2767 C C . GLU A 1 352 ? 7.966 -25.660 90.286 1.00 43.66 352 GLU A C 1
ATOM 2769 O O . GLU A 1 352 ? 8.595 -26.143 89.341 1.00 43.66 352 GLU A O 1
ATOM 2774 N N . MET A 1 353 ? 6.631 -25.610 90.302 1.00 43.16 353 MET A N 1
ATOM 2775 C CA . MET A 1 353 ? 5.890 -25.590 89.051 1.00 43.16 353 MET A CA 1
ATOM 2776 C C . MET A 1 353 ? 6.322 -24.304 88.350 1.00 43.16 353 MET A C 1
ATOM 2778 O O . MET A 1 353 ? 5.755 -23.242 88.594 1.00 43.16 353 MET A O 1
ATOM 2782 N N . MET A 1 354 ? 7.403 -24.392 87.571 1.00 52.47 354 MET A N 1
ATOM 2783 C CA . MET A 1 354 ? 7.852 -23.331 86.684 1.00 52.47 354 MET A CA 1
ATOM 2784 C C . MET A 1 354 ? 6.648 -22.984 85.819 1.00 52.47 354 MET A C 1
ATOM 2786 O O . MET A 1 354 ? 6.181 -23.833 85.057 1.00 52.47 354 MET A O 1
ATOM 2790 N N . ALA A 1 355 ? 6.094 -21.786 86.006 1.00 59.75 355 ALA A N 1
ATOM 2791 C CA . ALA A 1 355 ? 5.016 -21.297 85.167 1.00 59.75 355 ALA A CA 1
ATOM 2792 C C . ALA A 1 355 ? 5.487 -21.404 83.709 1.00 59.75 355 ALA A C 1
ATOM 2794 O O . ALA A 1 355 ? 6.524 -20.850 83.346 1.00 59.75 355 ALA A O 1
ATOM 2795 N N . GLU A 1 356 ? 4.783 -22.203 82.908 1.00 76.62 356 GLU A N 1
ATOM 2796 C CA . GLU A 1 356 ? 5.085 -22.337 81.489 1.00 76.62 356 GLU A CA 1
ATOM 2797 C C . GLU A 1 356 ? 4.572 -21.084 80.782 1.00 76.62 356 GLU A C 1
ATOM 2799 O O . GLU A 1 356 ? 3.365 -20.841 80.719 1.00 76.62 356 GLU A O 1
ATOM 2804 N N . THR A 1 357 ? 5.492 -20.268 80.275 1.00 85.62 357 THR A N 1
ATOM 2805 C CA . THR A 1 357 ? 5.148 -19.070 79.512 1.00 85.62 357 THR A CA 1
ATOM 2806 C C . THR A 1 357 ? 4.889 -19.478 78.064 1.00 85.62 357 THR A C 1
ATOM 2808 O O . THR A 1 357 ? 5.809 -19.870 77.342 1.00 85.62 357 THR A O 1
ATOM 2811 N N . ILE A 1 358 ? 3.630 -19.394 77.627 1.00 89.06 358 ILE A N 1
ATOM 2812 C CA . ILE A 1 358 ? 3.236 -19.666 76.240 1.00 89.06 358 ILE A CA 1
ATOM 2813 C C . ILE A 1 358 ? 3.318 -18.371 75.428 1.00 89.06 358 ILE A C 1
ATOM 2815 O O . ILE A 1 358 ? 2.685 -17.371 75.763 1.00 89.06 358 ILE A O 1
ATOM 2819 N N . MET A 1 359 ? 4.082 -18.404 74.341 1.00 89.44 359 MET A N 1
ATOM 2820 C CA . MET A 1 359 ? 4.234 -17.312 73.384 1.00 89.44 359 MET A CA 1
ATOM 2821 C C . MET A 1 359 ? 3.570 -17.692 72.071 1.00 89.44 359 MET A C 1
ATOM 2823 O O . MET A 1 359 ? 4.026 -18.616 71.404 1.00 89.44 359 MET A O 1
ATOM 2827 N N . ASN A 1 360 ? 2.545 -16.954 71.664 1.00 92.12 360 ASN A N 1
ATOM 2828 C CA . ASN A 1 360 ? 1.978 -17.097 70.327 1.00 92.12 360 ASN A CA 1
ATOM 2829 C C . ASN A 1 360 ? 2.640 -16.063 69.410 1.00 92.12 360 ASN A C 1
ATOM 2831 O O . ASN A 1 360 ? 2.583 -14.866 69.691 1.00 92.12 360 ASN A O 1
ATOM 2835 N N . VAL A 1 361 ? 3.310 -16.535 68.359 1.00 92.12 361 VAL A N 1
ATOM 2836 C CA . VAL A 1 361 ? 4.061 -15.708 67.409 1.00 92.12 361 VAL A CA 1
ATOM 2837 C C . VAL A 1 361 ? 3.533 -15.964 66.005 1.00 92.12 361 VAL A C 1
ATOM 2839 O O . VAL A 1 361 ? 3.628 -17.077 65.495 1.00 92.12 361 VAL A O 1
ATOM 2842 N N . ASN A 1 362 ? 3.019 -14.924 65.363 1.00 92.00 362 ASN A N 1
ATOM 2843 C CA . ASN A 1 362 ? 2.547 -14.969 63.988 1.00 92.00 362 ASN A CA 1
ATOM 2844 C C . ASN A 1 362 ? 3.628 -14.418 63.057 1.00 92.00 362 ASN A C 1
ATOM 2846 O O . ASN A 1 362 ? 4.131 -13.313 63.266 1.00 92.00 362 ASN A O 1
ATOM 2850 N N . GLY A 1 363 ? 3.998 -15.187 62.037 1.00 88.38 363 GLY A N 1
ATOM 2851 C CA . GLY A 1 363 ? 4.851 -14.730 60.944 1.00 88.38 363 GLY A CA 1
ATOM 2852 C C . GLY A 1 363 ? 4.004 -14.255 59.771 1.00 88.38 363 GLY A C 1
ATOM 2853 O O . GLY A 1 363 ? 3.088 -14.960 59.362 1.00 88.38 363 GLY A O 1
ATOM 2854 N N . GLN A 1 364 ? 4.326 -13.089 59.222 1.00 87.94 364 GLN A N 1
ATOM 2855 C CA . GLN A 1 364 ? 3.800 -12.600 57.946 1.00 87.94 364 GLN A CA 1
ATOM 2856 C C . GLN A 1 364 ? 4.968 -12.235 57.022 1.00 87.94 364 GLN A C 1
ATOM 2858 O O . GLN A 1 364 ? 6.138 -12.341 57.407 1.00 87.94 364 GLN A O 1
ATOM 2863 N N . ASN A 1 365 ? 4.667 -11.785 55.800 1.00 87.94 365 ASN A N 1
ATOM 2864 C CA . ASN A 1 365 ? 5.688 -11.385 54.836 1.00 87.94 365 ASN A CA 1
ATOM 2865 C C . ASN A 1 365 ? 6.610 -10.314 55.440 1.00 87.94 365 ASN A C 1
ATOM 2867 O O . ASN A 1 365 ? 6.244 -9.152 55.593 1.00 87.94 365 ASN A O 1
ATOM 2871 N N . PHE A 1 366 ? 7.834 -10.735 55.750 1.00 89.38 366 PHE A N 1
ATOM 2872 C CA . PHE A 1 366 ? 8.904 -9.912 56.303 1.00 89.38 366 PHE A CA 1
ATOM 2873 C C . PHE A 1 366 ? 8.692 -9.366 57.728 1.00 89.38 366 PHE A C 1
ATOM 2875 O O . PHE A 1 366 ? 9.433 -8.476 58.144 1.00 89.38 366 PHE A O 1
ATOM 2882 N N . SER A 1 367 ? 7.753 -9.904 58.515 1.00 90.00 367 SER A N 1
ATOM 2883 C CA . SER A 1 367 ? 7.471 -9.415 59.874 1.00 90.00 367 SER A CA 1
ATOM 2884 C C . SER A 1 367 ? 7.039 -10.521 60.848 1.00 90.00 367 SER A C 1
ATOM 2886 O O . SER A 1 367 ? 6.605 -11.600 60.447 1.00 90.00 367 SER A O 1
ATOM 2888 N N . PHE A 1 368 ? 7.172 -10.247 62.150 1.00 92.06 368 PHE A N 1
ATOM 2889 C CA . PHE A 1 368 ? 6.619 -11.071 63.228 1.00 92.06 368 PHE A CA 1
ATOM 2890 C C . PHE A 1 368 ? 5.703 -10.235 64.125 1.00 92.06 368 PHE A C 1
ATOM 2892 O O . PHE A 1 368 ? 6.003 -9.071 64.409 1.00 92.06 368 PHE A O 1
ATOM 2899 N N . ALA A 1 369 ? 4.634 -10.857 64.616 1.00 90.19 369 ALA A N 1
ATOM 2900 C CA . ALA A 1 369 ? 3.740 -10.315 65.629 1.00 90.19 369 ALA A CA 1
ATOM 2901 C C . ALA A 1 369 ? 3.634 -11.294 66.818 1.00 90.19 369 ALA A C 1
ATOM 2903 O O . ALA A 1 369 ? 3.247 -12.443 66.615 1.00 90.19 369 ALA A O 1
ATOM 2904 N N . PRO A 1 370 ? 3.950 -10.876 68.056 1.00 90.69 370 PRO A N 1
ATOM 2905 C CA . PRO A 1 370 ? 4.543 -9.585 68.408 1.00 90.69 370 PRO A CA 1
ATOM 2906 C C . PRO A 1 370 ? 5.968 -9.449 67.843 1.00 90.69 370 PRO A C 1
ATOM 2908 O O . PRO A 1 370 ? 6.595 -10.449 67.520 1.00 90.69 370 PRO A O 1
ATOM 2911 N N . SER A 1 371 ? 6.480 -8.217 67.740 1.00 89.69 371 SER A N 1
ATOM 2912 C CA . SER A 1 371 ? 7.873 -7.928 67.342 1.00 89.69 371 SER A CA 1
ATOM 2913 C C . SER A 1 371 ? 8.832 -7.806 68.539 1.00 89.69 371 SER A C 1
ATOM 2915 O O . SER A 1 371 ? 10.054 -7.752 68.375 1.00 89.69 371 SER A O 1
ATOM 2917 N N . GLU A 1 372 ? 8.291 -7.822 69.761 1.00 93.88 372 GLU A N 1
ATOM 2918 C CA . GLU A 1 372 ? 9.024 -7.872 71.024 1.00 93.88 372 GLU A CA 1
ATOM 2919 C C . GLU A 1 372 ? 8.302 -8.796 72.017 1.00 93.88 372 GLU A C 1
ATOM 2921 O O . GLU A 1 372 ? 7.088 -8.715 72.177 1.00 93.88 372 GLU A O 1
ATOM 2926 N N . ILE A 1 373 ? 9.050 -9.667 72.693 1.00 91.38 373 ILE A N 1
ATOM 2927 C CA . ILE A 1 373 ? 8.550 -10.596 73.710 1.00 91.38 373 ILE A CA 1
ATOM 2928 C C . ILE A 1 373 ? 9.413 -10.468 74.963 1.00 91.38 373 ILE A C 1
ATOM 2930 O O . ILE A 1 373 ? 10.624 -10.283 74.861 1.00 91.38 373 ILE A O 1
ATOM 2934 N N . ARG A 1 374 ? 8.806 -10.572 76.149 1.00 93.19 374 ARG A N 1
ATOM 2935 C CA . ARG A 1 374 ? 9.487 -10.437 77.444 1.00 93.19 374 ARG A CA 1
ATOM 2936 C C . ARG A 1 374 ? 9.238 -11.656 78.327 1.00 93.19 374 ARG A C 1
ATOM 2938 O O . ARG A 1 374 ? 8.088 -12.044 78.491 1.00 93.19 374 ARG A O 1
ATOM 2945 N N . VAL A 1 375 ? 10.302 -12.209 78.906 1.00 93.25 375 VAL A N 1
ATOM 2946 C CA . VAL A 1 375 ? 10.267 -13.323 79.877 1.00 93.25 375 VAL A CA 1
ATOM 2947 C C . VAL A 1 375 ? 11.297 -13.133 80.974 1.00 93.25 375 VAL A C 1
ATOM 2949 O O . VAL A 1 375 ? 12.171 -12.273 80.856 1.00 93.25 375 VAL A O 1
ATOM 2952 N N . LYS A 1 376 ? 11.219 -13.948 82.026 1.00 90.56 376 LYS A N 1
ATOM 2953 C CA . LYS A 1 376 ? 12.239 -13.985 83.078 1.00 90.56 376 LYS A CA 1
ATOM 2954 C C . LYS A 1 376 ? 13.215 -15.133 82.878 1.00 90.56 376 LYS A C 1
ATOM 2956 O O . LYS A 1 376 ? 12.876 -16.189 82.341 1.00 90.56 376 LYS A O 1
ATOM 2961 N N . LYS A 1 377 ? 14.444 -14.925 83.336 1.00 91.62 377 LYS A N 1
ATOM 2962 C CA . LYS A 1 377 ? 15.479 -15.949 83.324 1.00 91.62 377 LYS A CA 1
ATOM 2963 C C . LYS A 1 377 ? 15.034 -17.160 84.148 1.00 91.62 377 LYS A C 1
ATOM 2965 O O . LYS A 1 377 ? 14.574 -17.023 85.275 1.00 91.62 377 LYS A O 1
ATOM 2970 N N . GLY A 1 378 ? 15.198 -18.350 83.581 1.00 88.19 378 GLY A N 1
ATOM 2971 C CA . GLY A 1 378 ? 14.784 -19.615 84.187 1.00 88.19 378 GLY A CA 1
ATOM 2972 C C . GLY A 1 378 ? 13.357 -20.052 83.846 1.00 88.19 378 GLY A C 1
ATOM 2973 O O . GLY A 1 378 ? 13.005 -21.185 84.166 1.00 88.19 378 GLY A O 1
ATOM 2974 N N . GLU A 1 379 ? 12.558 -19.228 83.158 1.00 89.69 379 GLU A N 1
ATOM 2975 C CA . GLU A 1 379 ? 11.225 -19.639 82.703 1.00 89.69 379 GLU A CA 1
ATOM 2976 C C . GLU A 1 379 ? 11.307 -20.718 81.615 1.00 89.69 379 GLU A C 1
ATOM 2978 O O . GLU A 1 379 ? 12.146 -20.662 80.705 1.00 89.69 379 GLU A O 1
ATOM 2983 N N . LYS A 1 380 ? 10.396 -21.697 81.699 1.00 91.00 380 LYS A N 1
ATOM 2984 C CA . LYS A 1 380 ? 10.136 -22.640 80.611 1.00 91.00 380 LYS A CA 1
ATOM 2985 C C . LYS A 1 380 ? 9.200 -21.960 79.618 1.00 91.00 380 LYS A C 1
ATOM 2987 O O . LYS A 1 380 ? 8.072 -21.614 79.959 1.00 91.00 380 LYS A O 1
ATOM 2992 N N . VAL A 1 381 ? 9.677 -21.775 78.397 1.00 93.75 381 VAL A N 1
ATOM 2993 C CA . VAL A 1 381 ? 8.974 -21.063 77.335 1.00 93.75 381 VAL A CA 1
ATOM 2994 C C . VAL A 1 381 ? 8.521 -22.043 76.264 1.00 93.75 381 VAL A C 1
ATOM 2996 O O . VAL A 1 381 ? 9.327 -22.826 75.762 1.00 93.75 381 VAL A O 1
ATOM 2999 N N . LYS A 1 382 ? 7.253 -21.943 75.859 1.00 94.25 382 LYS A N 1
ATOM 3000 C CA . LYS A 1 382 ? 6.708 -22.614 74.677 1.00 94.25 382 LYS A CA 1
ATOM 3001 C C . LYS A 1 382 ? 6.349 -21.584 73.619 1.00 94.25 382 LYS A C 1
ATOM 3003 O O . LYS A 1 382 ? 5.434 -20.793 73.818 1.00 94.25 382 LYS A O 1
ATOM 3008 N N . VAL A 1 383 ? 7.041 -21.609 72.488 1.00 95.19 383 VAL A N 1
ATOM 3009 C CA . VAL A 1 383 ? 6.710 -20.782 71.325 1.00 95.19 383 VAL A CA 1
ATOM 3010 C C . VAL A 1 383 ? 5.767 -21.569 70.431 1.00 95.19 383 VAL A C 1
ATOM 3012 O O . VAL A 1 383 ? 6.146 -22.629 69.946 1.00 95.19 383 VAL A O 1
ATOM 3015 N N . ASN A 1 384 ? 4.566 -21.049 70.202 1.00 94.00 384 ASN A N 1
ATOM 3016 C CA . ASN A 1 384 ? 3.648 -21.485 69.159 1.00 94.00 384 ASN A CA 1
ATOM 3017 C C . ASN A 1 384 ? 3.788 -20.518 67.986 1.00 94.00 384 ASN A C 1
ATOM 3019 O O . ASN A 1 384 ? 3.352 -19.370 68.065 1.00 94.00 384 ASN A O 1
ATOM 3023 N N . PHE A 1 385 ? 4.431 -20.976 66.919 1.00 95.06 385 PHE A N 1
ATOM 3024 C CA . PHE A 1 385 ? 4.624 -20.201 65.708 1.00 95.06 385 PHE A CA 1
ATOM 3025 C C . PHE A 1 385 ? 3.547 -20.552 64.680 1.00 95.06 385 PHE A C 1
ATOM 3027 O O . PHE A 1 385 ? 3.416 -21.719 64.313 1.00 95.06 385 PHE A O 1
ATOM 3034 N N . ALA A 1 386 ? 2.803 -19.556 64.204 1.00 91.94 386 ALA A N 1
ATOM 3035 C CA . ALA A 1 386 ? 1.836 -19.707 63.122 1.00 91.94 386 ALA A CA 1
ATOM 3036 C C . ALA A 1 386 ? 2.266 -18.881 61.908 1.00 91.94 386 ALA A C 1
ATOM 3038 O O . ALA A 1 386 ? 2.673 -17.723 62.035 1.00 91.94 386 ALA A O 1
ATOM 3039 N N . ASN A 1 387 ? 2.180 -19.479 60.722 1.00 90.94 387 ASN A N 1
ATOM 3040 C CA . ASN A 1 387 ? 2.491 -18.792 59.480 1.00 90.94 387 ASN A CA 1
ATOM 3041 C C . ASN A 1 387 ? 1.215 -18.206 58.854 1.00 90.94 387 ASN A C 1
ATOM 3043 O O . ASN A 1 387 ? 0.417 -18.929 58.262 1.00 90.94 387 ASN A O 1
ATOM 3047 N N . ALA A 1 388 ? 1.067 -16.886 58.957 1.00 82.81 388 ALA A N 1
ATOM 3048 C CA . ALA A 1 388 ? 0.009 -16.097 58.328 1.00 82.81 388 ALA A CA 1
ATOM 3049 C C . ALA A 1 388 ? 0.499 -15.333 57.076 1.00 82.81 388 ALA A C 1
ATOM 3051 O O . ALA A 1 388 ? -0.214 -14.487 56.548 1.00 82.81 388 ALA A O 1
ATOM 3052 N N . GLY A 1 389 ? 1.732 -15.582 56.619 1.00 77.12 389 GLY A N 1
ATOM 3053 C CA . GLY A 1 389 ? 2.325 -14.978 55.426 1.00 77.12 389 GLY A CA 1
ATOM 3054 C C . GLY A 1 389 ? 2.090 -15.801 54.160 1.00 77.12 389 GLY A C 1
ATOM 3055 O O . GLY A 1 389 ? 1.671 -16.953 54.210 1.00 77.12 389 GLY A O 1
ATOM 3056 N N . GLY A 1 390 ? 2.408 -15.222 53.001 1.00 83.50 390 GLY A N 1
ATOM 3057 C CA . GLY A 1 390 ? 2.235 -15.870 51.693 1.00 83.50 390 GLY A CA 1
ATOM 3058 C C . GLY A 1 390 ? 3.360 -16.838 51.303 1.00 83.50 390 GLY A C 1
ATOM 3059 O O . GLY A 1 390 ? 3.317 -17.421 50.221 1.00 83.50 390 GLY A O 1
ATOM 3060 N N . TRP A 1 391 ? 4.378 -17.000 52.153 1.00 86.31 391 TRP A N 1
ATOM 3061 C CA . TRP A 1 391 ? 5.569 -17.818 51.909 1.00 86.31 391 TRP A CA 1
ATOM 3062 C C . TRP A 1 391 ? 5.886 -18.699 53.122 1.00 86.31 391 TRP A C 1
ATOM 3064 O O . TRP A 1 391 ? 5.439 -18.393 54.225 1.00 86.31 391 TRP A O 1
ATOM 3074 N N . PRO A 1 392 ? 6.666 -19.786 52.974 1.00 92.06 392 PRO A N 1
ATOM 3075 C CA . PRO A 1 392 ? 7.145 -20.548 54.121 1.00 92.06 392 PRO A CA 1
ATOM 3076 C C . PRO A 1 392 ? 7.980 -19.685 55.073 1.00 92.06 392 PRO A C 1
ATOM 3078 O O . PRO A 1 392 ? 8.839 -18.915 54.632 1.00 92.06 392 PRO A O 1
ATOM 3081 N N . HIS A 1 393 ? 7.758 -19.857 56.375 1.00 94.75 393 HIS A N 1
ATOM 3082 C CA . HIS A 1 393 ? 8.445 -19.118 57.431 1.00 94.75 393 HIS A CA 1
ATOM 3083 C C . HIS A 1 393 ? 8.864 -20.039 58.576 1.00 94.75 393 HIS A C 1
ATOM 3085 O O . HIS A 1 393 ? 8.303 -21.110 58.773 1.00 94.75 393 HIS A O 1
ATOM 3091 N N . ASP A 1 394 ? 9.855 -19.616 59.345 1.00 96.19 394 ASP A N 1
ATOM 3092 C CA . ASP A 1 394 ? 10.319 -20.288 60.555 1.00 96.19 394 ASP A CA 1
ATOM 3093 C C . ASP A 1 394 ? 10.657 -19.258 61.638 1.00 96.19 394 ASP A C 1
ATOM 3095 O O . ASP A 1 394 ? 10.708 -18.051 61.392 1.00 96.19 394 ASP A O 1
ATOM 3099 N N . PHE A 1 395 ? 10.874 -19.756 62.851 1.00 97.00 395 PHE A N 1
ATOM 3100 C CA . PHE A 1 395 ? 11.258 -18.980 64.021 1.00 97.00 395 PHE A CA 1
ATOM 3101 C C . PHE A 1 395 ? 12.583 -19.523 64.545 1.00 97.00 395 PHE A C 1
ATOM 3103 O O . PHE A 1 395 ? 12.653 -20.690 64.935 1.00 97.00 395 PHE A O 1
ATOM 3110 N N . VAL A 1 396 ? 13.623 -18.688 64.561 1.00 97.25 396 VAL A N 1
ATOM 3111 C CA . VAL A 1 396 ? 14.979 -19.075 64.972 1.00 97.25 396 VAL A CA 1
ATOM 3112 C C . VAL A 1 396 ? 15.559 -18.069 65.960 1.00 97.25 396 VAL A C 1
ATOM 3114 O O . VAL A 1 396 ? 15.486 -16.868 65.719 1.00 97.25 396 VAL A O 1
ATOM 3117 N N . ILE A 1 397 ? 16.183 -18.564 67.034 1.00 97.06 397 ILE A N 1
ATOM 3118 C CA . ILE A 1 397 ? 17.062 -17.811 67.942 1.00 97.06 397 ILE A CA 1
ATOM 3119 C C . ILE A 1 397 ? 18.374 -18.589 68.067 1.00 97.06 397 ILE A C 1
ATOM 3121 O O . ILE A 1 397 ? 18.417 -19.646 68.706 1.00 97.06 397 ILE A O 1
ATOM 3125 N N . ASP A 1 398 ? 19.454 -18.075 67.481 1.00 93.62 398 ASP A N 1
ATOM 3126 C CA . ASP A 1 398 ? 20.735 -18.792 67.430 1.00 93.62 398 ASP A CA 1
ATOM 3127 C C . ASP A 1 398 ? 21.389 -18.900 68.813 1.00 93.62 398 ASP A C 1
ATOM 3129 O O . ASP A 1 398 ? 21.873 -19.962 69.202 1.00 93.62 398 ASP A O 1
ATOM 3133 N N . GLU A 1 399 ? 21.362 -17.820 69.595 1.00 92.94 399 GLU A N 1
ATOM 3134 C CA . GLU A 1 399 ? 22.051 -17.704 70.886 1.00 92.94 399 GLU A CA 1
ATOM 3135 C C . GLU A 1 399 ? 21.479 -18.626 71.977 1.00 92.94 399 GLU A C 1
ATOM 3137 O O . GLU A 1 399 ? 22.168 -18.942 72.962 1.00 92.94 399 GLU A O 1
ATOM 3142 N N . LEU A 1 400 ? 20.228 -19.056 71.789 1.00 92.38 400 LEU A N 1
ATOM 3143 C CA . LEU A 1 400 ? 19.494 -19.983 72.654 1.00 92.38 400 LEU A CA 1
ATOM 3144 C C . LEU A 1 400 ? 19.284 -21.358 71.995 1.00 92.38 400 LEU A C 1
ATOM 3146 O O . LEU A 1 400 ? 18.693 -22.241 72.610 1.00 92.38 400 LEU A O 1
ATOM 3150 N N . ASN A 1 401 ? 19.783 -21.557 70.768 1.00 92.19 401 ASN A N 1
ATOM 3151 C CA . ASN A 1 401 ? 19.609 -22.777 69.976 1.00 92.19 401 ASN A CA 1
ATOM 3152 C C . ASN A 1 401 ? 18.131 -23.206 69.829 1.00 92.19 401 ASN A C 1
ATOM 3154 O O . ASN A 1 401 ? 17.797 -24.389 69.906 1.00 92.19 401 ASN A O 1
ATOM 3158 N N . VAL A 1 402 ? 17.245 -22.231 69.617 1.00 95.50 402 VAL A N 1
ATOM 3159 C CA . VAL A 1 402 ? 15.800 -22.440 69.451 1.00 95.50 402 VAL A CA 1
ATOM 3160 C C . VAL A 1 402 ? 15.461 -22.351 67.973 1.00 95.50 402 VAL A C 1
ATOM 3162 O O . VAL A 1 402 ? 15.846 -21.389 67.310 1.00 95.50 402 VAL A O 1
ATOM 3165 N N . ARG A 1 403 ? 14.741 -23.344 67.444 1.00 97.12 403 ARG A N 1
ATOM 3166 C CA . ARG A 1 403 ? 14.230 -23.305 66.070 1.00 97.12 403 ARG A CA 1
ATOM 3167 C C . ARG A 1 403 ? 12.966 -24.131 65.884 1.00 97.12 403 ARG A C 1
ATOM 3169 O O . ARG A 1 403 ? 12.851 -25.215 66.453 1.00 97.12 403 ARG A O 1
ATOM 3176 N N . THR A 1 404 ? 12.071 -23.648 65.036 1.00 95.56 404 THR A N 1
ATOM 3177 C CA . THR A 1 404 ? 10.973 -24.431 64.454 1.00 95.56 404 THR A CA 1
ATOM 3178 C C . THR A 1 404 ? 11.385 -25.008 63.090 1.00 95.56 404 THR A C 1
ATOM 3180 O O . THR A 1 404 ? 12.378 -24.563 62.507 1.00 95.56 404 THR A O 1
ATOM 3183 N N . PRO A 1 405 ? 10.681 -26.030 62.562 1.00 93.56 405 PRO A N 1
ATOM 3184 C CA . PRO A 1 405 ? 10.754 -26.340 61.135 1.00 93.56 405 PRO A CA 1
ATOM 3185 C C . PRO A 1 405 ? 10.222 -25.161 60.305 1.00 93.56 405 PRO A C 1
ATOM 3187 O O . PRO A 1 405 ? 9.493 -24.318 60.821 1.00 93.56 405 PRO A O 1
ATOM 3190 N N . GLN A 1 406 ? 10.536 -25.126 59.007 1.00 95.19 406 GLN A N 1
ATOM 3191 C CA . GLN A 1 406 ? 9.841 -24.219 58.092 1.00 95.19 406 GLN A CA 1
ATOM 3192 C C . GLN A 1 406 ? 8.373 -24.638 57.985 1.00 95.19 406 GLN A C 1
ATOM 3194 O O . GLN A 1 406 ? 8.069 -25.776 57.634 1.00 95.19 406 GLN A O 1
ATOM 3199 N N . VAL A 1 407 ? 7.488 -23.708 58.317 1.00 90.81 407 VAL A N 1
ATOM 3200 C CA . VAL A 1 407 ? 6.037 -23.862 58.377 1.00 90.81 407 VAL A CA 1
ATOM 3201 C C . VAL A 1 407 ? 5.437 -23.272 57.105 1.00 90.81 407 VAL A C 1
ATOM 3203 O O . VAL A 1 407 ? 5.764 -22.138 56.741 1.00 90.81 407 VAL A O 1
ATOM 3206 N N . THR A 1 408 ? 4.592 -24.028 56.401 1.00 89.12 408 THR A N 1
ATOM 3207 C CA . THR A 1 408 ? 3.940 -23.541 55.175 1.00 89.12 408 THR A CA 1
ATOM 3208 C C . THR A 1 408 ? 2.728 -22.655 55.493 1.00 89.12 408 THR A C 1
ATOM 3210 O O . THR A 1 408 ? 2.381 -22.467 56.656 1.00 89.12 408 THR A O 1
ATOM 3213 N N . VAL A 1 409 ? 2.141 -22.021 54.475 1.00 87.12 409 VAL A N 1
ATOM 3214 C CA . VAL A 1 409 ? 1.076 -21.016 54.640 1.00 87.12 409 VAL A CA 1
ATOM 3215 C C . VAL A 1 409 ? -0.131 -21.614 55.369 1.00 87.12 409 VAL A C 1
ATOM 3217 O O . VAL A 1 409 ? -0.667 -22.634 54.941 1.00 87.12 409 VAL A O 1
ATOM 3220 N N . GLY A 1 410 ? -0.563 -20.976 56.459 1.00 82.88 410 GLY A N 1
ATOM 3221 C CA . GLY A 1 410 ? -1.706 -21.408 57.270 1.00 82.88 410 GLY A CA 1
ATOM 3222 C C . GLY A 1 410 ? -1.409 -22.533 58.268 1.00 82.88 410 GLY A C 1
ATOM 3223 O O . GLY A 1 410 ? -2.296 -22.921 59.026 1.00 82.88 410 GLY A O 1
ATOM 3224 N N . GLU A 1 411 ? -0.181 -23.056 58.304 1.00 83.44 411 GLU A N 1
ATOM 3225 C CA . GLU A 1 411 ? 0.228 -24.078 59.269 1.00 83.44 411 GLU A CA 1
ATOM 3226 C C . GLU A 1 411 ? 0.859 -23.464 60.533 1.00 83.44 411 GLU A C 1
ATOM 3228 O O . GLU A 1 411 ? 1.168 -22.270 60.605 1.00 83.44 411 GLU A O 1
ATOM 3233 N N . SER A 1 412 ? 1.069 -24.301 61.555 1.00 89.75 412 SER A N 1
ATOM 3234 C CA . SER A 1 412 ? 1.739 -23.913 62.799 1.00 89.75 412 SER A CA 1
ATOM 3235 C C . SER A 1 412 ? 2.708 -24.986 63.300 1.00 89.75 412 SER A C 1
ATOM 3237 O O . SER A 1 412 ? 2.568 -26.173 63.002 1.00 89.75 412 SER A O 1
ATOM 3239 N N . ALA A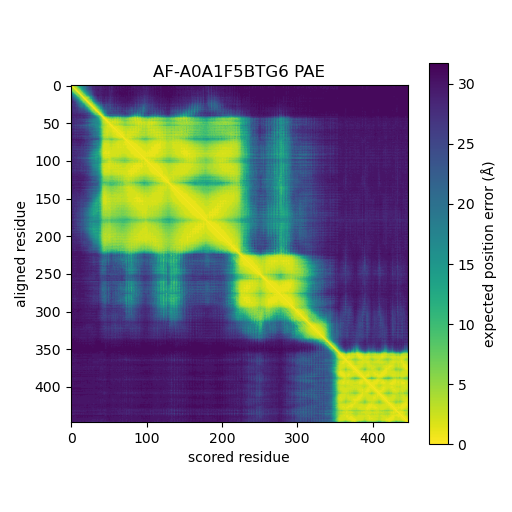 1 413 ? 3.709 -24.561 64.069 1.00 86.56 413 ALA A N 1
ATOM 3240 C CA . ALA A 1 413 ? 4.656 -25.435 64.750 1.00 86.56 413 ALA A CA 1
ATOM 3241 C C . ALA A 1 413 ? 5.045 -24.855 66.113 1.00 86.56 413 ALA A C 1
ATOM 3243 O O . ALA A 1 413 ? 5.084 -23.637 66.286 1.00 86.56 413 ALA A O 1
ATOM 3244 N N . SER A 1 414 ? 5.399 -25.722 67.064 1.00 91.69 414 SER A N 1
ATOM 3245 C CA . SER A 1 414 ? 5.816 -25.295 68.402 1.00 91.69 414 SER A CA 1
ATOM 3246 C C . SER A 1 414 ? 7.232 -25.743 68.751 1.00 91.69 414 SER A C 1
ATOM 3248 O O . SER A 1 414 ? 7.666 -26.826 68.357 1.00 91.69 414 SER A O 1
ATOM 3250 N N . VAL A 1 415 ? 7.935 -24.929 69.539 1.00 92.75 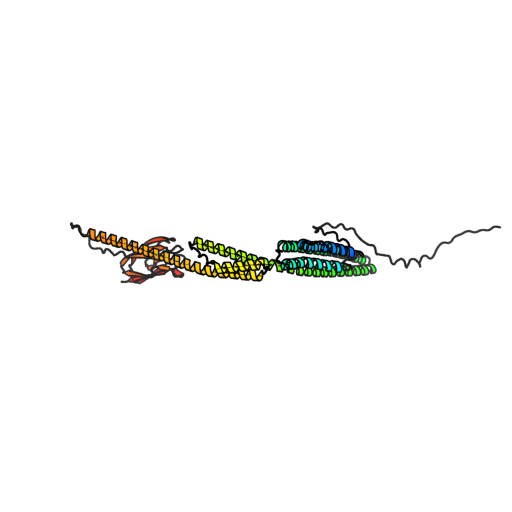415 VAL A N 1
ATOM 3251 C CA . VAL A 1 415 ? 9.243 -25.257 70.126 1.00 92.75 415 VAL A CA 1
ATOM 3252 C C . VAL A 1 415 ? 9.290 -24.823 71.591 1.00 92.75 415 VAL A C 1
ATOM 3254 O O . VAL A 1 415 ? 8.794 -23.756 71.946 1.00 92.75 415 VAL A O 1
ATOM 3257 N N . GLU A 1 416 ? 9.877 -25.657 72.448 1.00 94.00 416 GLU A N 1
ATOM 3258 C CA . GLU A 1 416 ? 10.028 -25.390 73.882 1.00 94.00 416 GLU A CA 1
ATOM 3259 C C . GLU A 1 416 ? 11.503 -25.193 74.239 1.00 94.00 416 GLU A C 1
ATOM 3261 O O . GLU A 1 416 ? 12.369 -25.922 73.749 1.00 94.00 416 GLU A O 1
ATOM 3266 N N . PHE A 1 417 ? 11.797 -24.220 75.101 1.00 93.50 417 PHE A N 1
ATOM 3267 C CA . PHE A 1 417 ? 13.145 -23.963 75.608 1.00 93.50 417 PHE A CA 1
ATOM 3268 C C . PHE A 1 417 ? 13.113 -23.361 77.018 1.00 93.50 417 PHE A C 1
ATOM 3270 O O . PHE A 1 417 ? 12.066 -22.945 77.507 1.00 93.50 417 PHE A O 1
ATOM 3277 N N . ILE A 1 418 ? 14.266 -23.322 77.686 1.00 92.94 418 ILE A N 1
ATOM 3278 C CA . ILE A 1 418 ? 14.434 -22.632 78.971 1.00 92.94 418 ILE A CA 1
ATOM 3279 C C . ILE A 1 418 ? 15.202 -21.339 78.708 1.00 92.94 418 ILE A C 1
ATOM 3281 O O . ILE A 1 418 ? 16.275 -21.380 78.106 1.00 92.94 418 ILE A O 1
ATOM 3285 N N . ALA A 1 419 ? 14.676 -20.200 79.161 1.00 92.12 419 ALA A N 1
ATOM 3286 C CA . ALA A 1 419 ? 15.338 -18.903 79.035 1.00 92.12 419 ALA A CA 1
ATOM 3287 C C . ALA A 1 419 ? 16.489 -18.776 80.055 1.00 92.12 419 ALA A C 1
ATOM 3289 O O . ALA A 1 419 ? 16.395 -18.063 81.046 1.00 92.12 419 ALA A O 1
ATOM 3290 N N . ASP A 1 420 ? 17.581 -19.512 79.860 1.00 89.69 420 ASP A N 1
ATOM 3291 C CA . ASP A 1 420 ? 18.673 -19.659 80.837 1.00 89.69 420 ASP A CA 1
ATOM 3292 C C . ASP A 1 420 ? 19.660 -18.473 80.889 1.00 89.69 420 ASP A C 1
ATOM 3294 O O . ASP A 1 420 ? 20.462 -18.357 81.824 1.00 89.69 420 ASP A O 1
ATOM 3298 N N . LYS A 1 421 ? 19.579 -17.550 79.924 1.00 91.00 421 LYS A N 1
ATOM 3299 C CA . LYS A 1 421 ? 20.432 -16.359 79.807 1.00 91.00 421 LYS A CA 1
ATOM 3300 C C . LYS A 1 421 ? 19.588 -15.086 79.813 1.00 91.00 421 LYS A C 1
ATOM 3302 O O . LYS A 1 421 ? 18.728 -14.921 78.956 1.00 91.00 421 LYS A O 1
ATOM 3307 N N . ALA A 1 422 ? 19.879 -14.162 80.730 1.00 93.44 422 ALA A N 1
ATOM 3308 C CA . ALA A 1 422 ? 19.334 -12.806 80.675 1.00 93.44 422 ALA A CA 1
ATOM 3309 C C . ALA A 1 422 ? 19.990 -12.013 79.533 1.00 93.44 422 ALA A C 1
ATOM 3311 O O . ALA A 1 422 ? 21.181 -12.180 79.256 1.00 93.44 422 ALA A O 1
ATOM 3312 N N . GLY A 1 423 ? 19.222 -11.153 78.865 1.00 93.38 423 GLY A N 1
ATOM 3313 C CA . GLY A 1 423 ? 19.695 -10.390 77.710 1.00 93.38 423 GLY A CA 1
ATOM 3314 C C . GLY A 1 423 ? 18.604 -10.094 76.685 1.00 93.38 423 GLY A C 1
ATOM 3315 O O . GLY A 1 423 ? 17.435 -10.406 76.884 1.00 93.38 423 GLY A O 1
ATOM 3316 N N . THR A 1 424 ? 18.986 -9.453 75.581 1.00 96.06 424 THR A N 1
ATOM 3317 C CA . THR A 1 424 ? 18.112 -9.256 74.414 1.00 96.06 424 THR A CA 1
ATOM 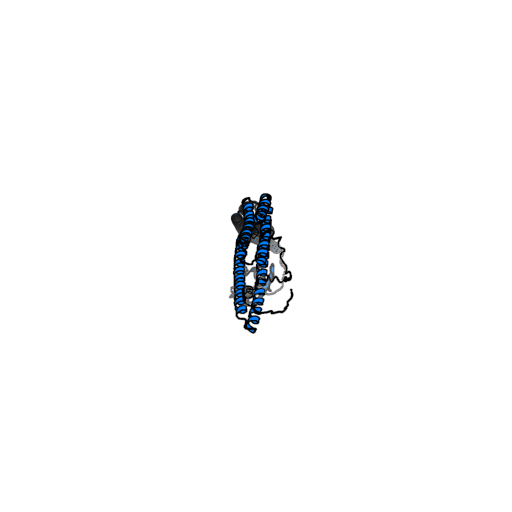3318 C C . THR A 1 424 ? 18.620 -10.119 73.268 1.00 96.06 424 THR A C 1
ATOM 3320 O O . THR A 1 424 ? 19.758 -9.946 72.839 1.00 96.06 424 THR A O 1
ATOM 3323 N N . PHE A 1 425 ? 17.774 -11.020 72.778 1.00 95.44 425 PHE A N 1
ATOM 3324 C CA . PHE A 1 425 ? 18.061 -11.960 71.697 1.00 95.44 425 PHE A CA 1
ATOM 3325 C C . PHE A 1 425 ? 17.202 -11.623 70.478 1.00 95.44 425 PHE A C 1
ATOM 3327 O O . PHE A 1 425 ? 16.034 -11.267 70.623 1.00 95.44 425 PHE A O 1
ATOM 3334 N N . GLU A 1 426 ? 17.768 -11.711 69.276 1.00 97.12 426 GLU A N 1
ATOM 3335 C CA . GLU A 1 426 ? 17.015 -11.514 68.034 1.00 97.12 426 GLU A CA 1
ATOM 3336 C C . GLU A 1 426 ? 16.408 -12.857 67.617 1.00 97.12 426 GLU A C 1
ATOM 3338 O O . GLU A 1 426 ? 17.147 -13.814 67.389 1.00 97.12 426 GLU A O 1
ATOM 3343 N N . TYR A 1 427 ? 15.082 -12.936 67.500 1.00 97.12 427 TYR A N 1
ATOM 3344 C CA . TYR A 1 427 ? 14.465 -14.023 66.742 1.00 97.12 427 TYR A CA 1
ATOM 3345 C C . TYR A 1 427 ? 14.240 -13.576 65.304 1.00 97.12 427 TYR A C 1
ATOM 3347 O O . TYR A 1 427 ? 13.929 -12.411 65.054 1.00 97.12 427 TYR A O 1
ATOM 3355 N N . TYR A 1 428 ? 14.407 -14.485 64.351 1.00 97.00 428 TYR A N 1
ATOM 3356 C CA . TYR A 1 428 ? 14.321 -14.167 62.929 1.00 97.00 428 TYR A CA 1
ATOM 3357 C C . TYR A 1 428 ? 13.822 -15.350 62.089 1.00 97.00 428 TYR A C 1
ATOM 3359 O O . TYR A 1 428 ? 13.787 -16.485 62.564 1.00 97.00 428 TYR A O 1
ATOM 3367 N N . CYS A 1 429 ? 13.470 -15.076 60.827 1.00 96.25 429 CYS A N 1
ATOM 3368 C CA . CYS A 1 429 ? 13.176 -16.104 59.825 1.00 96.25 429 CYS A CA 1
ATOM 3369 C C . CYS A 1 429 ? 14.423 -16.413 58.978 1.00 96.25 429 CYS A C 1
ATOM 3371 O O . CYS A 1 429 ? 15.019 -15.508 58.386 1.00 96.25 429 CYS A O 1
ATOM 3373 N N . SER A 1 430 ? 14.829 -17.683 58.919 1.00 95.12 430 SER A N 1
ATOM 3374 C CA . SER A 1 430 ? 16.020 -18.163 58.205 1.00 95.12 430 SER A CA 1
ATOM 3375 C C . SER A 1 430 ? 15.802 -18.374 56.701 1.00 95.12 430 SER A C 1
ATOM 3377 O O . SER A 1 430 ? 16.757 -18.614 55.959 1.00 95.12 430 SER A O 1
ATOM 3379 N N . VAL A 1 431 ? 14.556 -18.263 56.230 1.00 92.56 431 VAL A N 1
ATOM 3380 C CA . VAL A 1 431 ? 14.192 -18.470 54.825 1.00 92.56 431 VAL A CA 1
ATOM 3381 C C . VAL A 1 431 ? 14.780 -17.363 53.944 1.00 92.56 431 VAL A C 1
ATOM 3383 O O . VAL A 1 431 ? 14.401 -16.195 54.026 1.00 92.56 431 VAL A O 1
ATOM 3386 N N . GLY A 1 432 ? 15.707 -17.745 53.061 1.00 92.25 432 GLY A N 1
ATOM 3387 C CA . GLY A 1 432 ? 16.241 -16.886 52.003 1.00 92.25 432 GLY A CA 1
ATOM 3388 C C . GLY A 1 432 ? 16.779 -15.544 52.511 1.00 92.25 432 GLY A C 1
ATOM 3389 O O . GLY A 1 432 ? 17.757 -15.500 53.254 1.00 92.25 432 GLY A O 1
ATOM 3390 N N . GLN A 1 433 ? 16.155 -14.450 52.060 1.00 91.88 433 GLN A N 1
ATOM 3391 C CA . GLN A 1 433 ? 16.510 -13.075 52.440 1.00 91.88 433 GLN A CA 1
ATOM 3392 C C . GLN A 1 433 ? 15.531 -12.447 53.457 1.00 91.88 433 GLN A C 1
ATOM 3394 O O . GLN A 1 433 ? 15.524 -11.229 53.639 1.00 91.88 433 GLN A O 1
ATOM 3399 N N . HIS A 1 434 ? 14.676 -13.240 54.119 1.00 92.62 434 HIS A N 1
ATOM 3400 C CA . HIS A 1 434 ? 13.593 -12.708 54.956 1.00 92.62 434 HIS A CA 1
ATOM 3401 C C . HIS A 1 434 ? 14.117 -11.914 56.162 1.00 92.62 434 HIS A C 1
ATOM 3403 O O . HIS A 1 434 ? 13.647 -10.802 56.406 1.00 92.62 434 HIS A O 1
ATOM 3409 N N . ARG A 1 435 ? 15.146 -12.413 56.867 1.00 94.69 435 ARG A N 1
ATOM 3410 C CA . ARG A 1 435 ? 15.817 -11.671 57.955 1.00 94.69 435 ARG A CA 1
ATOM 3411 C C . ARG A 1 435 ? 16.403 -10.340 57.476 1.00 94.69 435 ARG A C 1
ATOM 3413 O O . ARG A 1 435 ? 16.256 -9.329 58.159 1.00 94.69 435 ARG A O 1
ATOM 3420 N N . GLN A 1 436 ? 17.072 -10.330 56.320 1.00 92.62 436 GLN A N 1
ATOM 3421 C CA . GLN A 1 436 ? 17.694 -9.133 55.738 1.00 92.62 436 GLN A CA 1
ATOM 3422 C C . GLN A 1 436 ? 16.644 -8.088 55.345 1.00 92.62 436 GLN A C 1
ATOM 3424 O O . GLN A 1 436 ? 16.893 -6.894 55.492 1.00 92.62 436 GLN A O 1
ATOM 3429 N N . ASN A 1 437 ? 15.465 -8.544 54.921 1.00 91.06 437 ASN A N 1
ATOM 3430 C CA . ASN A 1 437 ? 14.324 -7.700 54.569 1.00 91.06 437 ASN A CA 1
ATOM 3431 C C . ASN A 1 437 ? 13.505 -7.230 55.783 1.00 91.06 437 ASN A C 1
ATOM 3433 O O . ASN A 1 437 ? 12.524 -6.516 55.606 1.00 91.06 437 ASN A O 1
ATOM 3437 N N . GLY A 1 438 ? 13.911 -7.587 57.006 1.00 90.81 438 GLY A N 1
ATOM 3438 C CA . GLY A 1 438 ? 13.308 -7.074 58.237 1.00 90.81 438 GLY A CA 1
ATOM 3439 C C . GLY A 1 438 ? 12.531 -8.096 59.062 1.00 90.81 438 GLY A C 1
ATOM 3440 O O . GLY A 1 438 ? 12.053 -7.727 60.131 1.00 90.81 438 GLY A O 1
ATOM 3441 N N . MET A 1 439 ? 12.470 -9.370 58.647 1.00 96.62 439 MET A N 1
ATOM 3442 C CA . MET A 1 439 ? 11.751 -10.423 59.375 1.00 96.62 439 MET A CA 1
ATOM 3443 C C . MET A 1 439 ? 12.493 -10.869 60.629 1.00 96.62 439 MET A C 1
ATOM 3445 O O . MET A 1 439 ? 13.153 -11.914 60.670 1.00 96.62 439 MET A O 1
ATOM 3449 N N . LYS A 1 440 ? 12.405 -10.029 61.652 1.00 95.38 440 LYS A N 1
ATOM 3450 C CA . LYS A 1 440 ? 13.043 -10.223 62.942 1.00 95.38 440 LYS A CA 1
ATOM 3451 C C . LYS A 1 440 ? 12.300 -9.496 64.051 1.00 95.38 440 LYS A C 1
ATOM 3453 O O . LYS A 1 440 ? 11.692 -8.454 63.826 1.00 95.38 440 LYS A O 1
ATOM 3458 N N . GLY A 1 441 ? 12.415 -10.019 65.260 1.00 95.25 441 GLY A N 1
ATOM 3459 C CA . GLY A 1 441 ? 11.945 -9.377 66.477 1.00 95.25 441 GLY A CA 1
ATOM 3460 C C . GLY A 1 441 ? 12.877 -9.662 67.648 1.00 95.25 441 GLY A C 1
ATOM 3461 O O . GLY A 1 441 ? 13.971 -10.203 67.479 1.00 95.25 441 GLY A O 1
ATOM 3462 N N . LYS A 1 442 ? 12.480 -9.225 68.841 1.00 95.69 442 LYS A N 1
ATOM 3463 C CA . LYS A 1 442 ? 13.335 -9.247 70.033 1.00 95.69 442 LYS A CA 1
ATOM 3464 C C . LYS A 1 442 ? 12.722 -10.062 71.156 1.00 95.69 442 LYS A C 1
ATOM 3466 O O . LYS A 1 442 ? 11.607 -9.789 71.578 1.00 95.69 442 LYS A O 1
ATOM 3471 N N . LEU A 1 443 ? 13.477 -11.008 71.693 1.00 95.69 443 LEU A N 1
ATOM 3472 C CA . LEU A 1 443 ? 13.195 -11.645 72.971 1.00 95.69 443 LEU A CA 1
ATOM 3473 C C . LEU A 1 443 ? 14.034 -10.965 74.055 1.00 95.69 443 LEU A C 1
ATOM 3475 O O . LEU A 1 443 ? 15.260 -10.980 73.997 1.00 95.69 443 LEU A O 1
ATOM 3479 N N . ILE A 1 444 ? 13.384 -10.379 75.051 1.00 95.25 444 ILE A N 1
ATOM 3480 C CA . ILE A 1 444 ? 14.021 -9.740 76.199 1.00 95.25 444 ILE A CA 1
ATOM 3481 C C . ILE A 1 444 ? 13.835 -10.648 77.410 1.00 95.25 444 ILE A C 1
ATOM 3483 O O . ILE A 1 444 ? 12.720 -10.839 77.890 1.00 95.25 444 ILE A O 1
ATOM 3487 N N . VAL A 1 445 ? 14.939 -11.181 77.918 1.00 95.19 445 VAL A N 1
ATOM 3488 C CA . VAL A 1 445 ? 14.975 -11.997 79.130 1.00 95.19 445 VAL A CA 1
ATOM 3489 C C . VAL A 1 445 ? 15.476 -11.124 80.278 1.00 95.19 445 VAL A C 1
ATOM 3491 O O . VAL A 1 445 ? 16.647 -10.734 80.291 1.00 95.19 445 VAL A O 1
ATOM 3494 N N . SER A 1 446 ? 14.589 -10.772 81.211 1.00 90.31 446 SER A N 1
ATOM 3495 C CA . SER A 1 446 ? 14.951 -10.051 82.436 1.00 90.31 446 SER A CA 1
ATOM 3496 C C . SER A 1 446 ? 15.515 -11.002 83.494 1.00 90.31 446 SER A C 1
ATOM 3498 O O . SER A 1 446 ? 15.203 -12.192 83.473 1.00 90.31 446 SER A O 1
ATOM 3500 N N . GLU A 1 447 ? 16.332 -10.474 84.411 1.00 87.75 447 GLU A N 1
ATOM 3501 C CA . GLU A 1 447 ? 16.804 -11.217 85.596 1.00 87.75 447 GLU A CA 1
ATOM 3502 C C . GLU A 1 447 ? 15.664 -11.731 86.484 1.00 87.75 447 GLU A C 1
ATOM 3504 O O . GLU A 1 447 ? 14.573 -11.101 86.496 1.00 87.75 447 GLU A O 1
#

Secondary structure (DSSP, 8-state):
---------------SSTTSS-S----------------S---PPP--S-TTSTTHHHHHHHHHHHHHH--SHHHHHHHHHHHHHHHHHHHHHHHHHHGGG-TTHHHHHHHHHHHHHHHHHHHHHHHTTT---HHHHHHHHHHHHHHHHHHHHHHHHHHHHHHHHHHHHHHHHHHHHHTT-HHHHHHHHHHHHHHHHHHHHHHHHHHHHHHHHHHHHHHHHHHHHHHHHHHHHHHHHHHHHHHHHHHHHHTT----TTTTHHHHHHHHHHHHHHHTT-HHHHHHHHHHHHHHHHHHHHHHHHHHHHHHHHHHHHHHHHHHHHHHHHHHHHHHHHHHTTSS---------------EEEEEEEEETTEEESSEEEEETT-EEEEEEEE-SSS-B--EETTTTEEPPPBPTT-EEEEEEE--S-EEEEEE--STTTTTTT-EEEEEEE-

Radius of gyration: 50.34 Å; Cα contacts (8 Å, |Δi|>4): 489; chains: 1; bounding box: 66×51×209 Å

Organism: NCBI:txid1797298

InterPro domains:
  IPR008972 Cupredoxin [G3DSA:2.60.40.420] (346-446)
  IPR008972 Cupredoxin [SSF49503] (354-445)
  IPR028096 EfeO-type cupredoxin-like domain [PF13473] (357-445)
  IPR033138 Multicopper oxidases, conserved site [PS00079] (423-443)
  IPR043725 Domain of unknown function DUF5667 [PF18915] (48-119)
  IPR050845 Copper-binding electron transfer protein [PTHR38439] (404-446)

Solvent-accessible surface area (backbone atoms only — not comparable to full-atom values): 24807 Å² total; per-residue (Å²): 135,91,82,92,82,91,85,89,83,86,86,88,81,92,74,75,80,76,71,76,72,69,77,67,83,81,77,71,84,80,72,76,88,71,88,72,81,83,61,98,66,76,83,64,54,76,36,78,63,37,68,76,40,96,63,24,65,55,49,57,50,50,51,51,49,55,56,68,71,39,78,52,60,70,61,38,24,54,48,23,50,54,50,24,41,27,25,46,26,27,38,42,54,35,42,74,75,53,33,85,75,25,86,24,39,66,55,29,54,54,46,25,51,52,23,50,53,47,24,55,48,41,53,54,57,42,45,76,69,66,46,94,52,61,73,58,52,55,54,47,51,57,52,48,52,52,48,50,54,48,44,51,51,46,52,54,51,56,48,53,53,50,55,50,51,47,52,52,42,52,53,50,34,53,57,27,55,76,73,67,38,63,69,59,31,57,53,39,53,51,51,46,52,50,50,53,50,47,50,55,52,43,51,53,50,50,53,56,49,52,56,54,49,50,58,53,48,53,60,55,48,65,62,48,55,50,44,54,54,20,50,51,36,43,52,54,34,53,50,50,53,51,52,52,52,51,51,36,50,74,73,69,48,83,79,59,96,61,73,50,51,66,24,53,52,24,40,50,50,12,52,51,27,44,68,65,65,36,24,72,58,9,30,52,24,13,51,51,14,42,55,46,48,51,58,49,48,61,50,51,52,53,54,49,54,53,48,52,54,51,51,52,51,48,52,51,52,52,52,52,51,51,52,53,50,54,50,52,53,51,53,55,51,56,63,66,68,74,79,73,87,89,84,87,88,82,91,76,80,90,69,77,81,65,65,71,45,75,42,74,35,38,35,37,83,42,36,43,42,65,46,63,46,79,48,46,44,68,33,39,35,36,40,40,39,34,22,74,17,94,53,66,41,35,52,34,27,77,95,77,73,43,60,46,69,79,27,47,64,77,34,69,50,67,40,74,51,64,38,78,60,62,48,80,43,62,33,29,25,78,50,88,61,32,41,83,68,48,12,47,28,38,41,37,25,41,120

Sequence (447 aa):
MHMVYWQERTFISNNLIMRIIKSIAIATLFVPLLVFGQGPSTILPNAGLTPDSAWYFFDKLGEAMRDLFTFNKEAKARLQIVFAAERIAEIKVLLEAKGVAAPGLAVAEGRLQEHLTRAAGVLDAEKAKGKDVRALAKSLNEDFDASKSALEDVFKEKKRVLEQQEKEVKAKIVAAREINDTAQVAALETQLAALKAEKKELEKKEDEQESAFEDDEEKLERTMEKKDEAEKMISEAEAKKQEFTDEAAAKGFALPADAFKQFDQHLAQAKELFAKENYKGAALQARQAKKALEQEGDALERLSDEKEEAEEAKGAEDVERDIQKEIQERESELMKKQEEPAHDMGNMMPGEMMAETIMNVNGQNFSFAPSEIRVKKGEKVKVNFANAGGWPHDFVIDELNVRTPQVTVGESASVEFIADKAGTFEYYCSVGQHRQNGMKGKLIVSE

Mean predicted aligned error: 20.34 Å

pLDDT: mean 80.72, std 18.36, range [31.11, 97.81]

Nearest PDB structures (foldseek):
  1iby-assembly1_C  TM=9.240E-01  e=7.069E-08  Nitrosomonas europaea
  4hcf-assembly2_B  TM=8.843E-01  e=3.360E-07  Bacillus anthracis str. Ames
  6z0c-assembly4_D  TM=4.513E-01  e=1.029E+00  E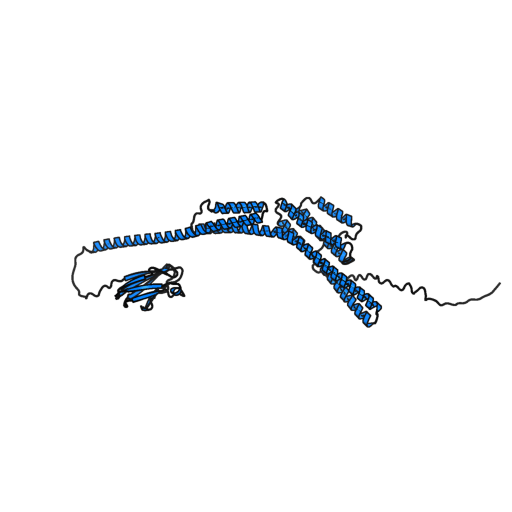scherichia coli
  1y2o-assembly1_B  TM=2.500E-01  e=8.503E+00  Homo sapiens

Foldseek 3Di:
DDDDDDDDDDDDDDDDPPVVCPVDDPPPPPPPPDPDDDDPAPDQDALPDFQLDPCCVVVVVVLVVVLVPCPDLLVNLVSLLNLLSSLLNNLLVQCVPPAPPRPRNVVSLVSSLVSLLVSLVSLVVVVVVLDDCVVSLVVSLVSLVSSLVNSVVSLVVSLVVLVVVLVVLVVQLVVCVVVPVPVSNVVSVVVNVVSVVSNVSSVVVNVVSNVSSVVSSVSSVVLVPLLVLLVVLLVVLVVLVVVVVVVCVVLVHDQDPCLQVQLVVLSVQLVVCSSVVVSVSNNVSSVSSSVSVVVSVVVSVVVSVVVVVVVVVVVVVVVVVVVVVVVVVVVVVVVVVPPDDDDDDDDDDDDDPQPEAEAEWEDEQLEIPPQEAEEAAFHKYKYKYFYQYQAFWKKDWVVQRWIDPGAGHGGIDMTIGGNNDADKTKIATPPDCSVVSRRIGIYGYHD